Protein AF-L0B1Y6-F1 (afdb_monomer)

Structure (mmCIF, N/CA/C/O backbone):
data_AF-L0B1Y6-F1
#
_entry.id   AF-L0B1Y6-F1
#
loop_
_atom_site.group_PDB
_atom_site.id
_atom_site.type_symbol
_atom_site.label_atom_id
_atom_site.label_alt_id
_atom_site.label_comp_id
_atom_site.label_asym_id
_atom_site.label_entity_id
_atom_site.label_seq_id
_atom_site.pdbx_PDB_ins_code
_atom_site.Cartn_x
_atom_site.Cartn_y
_atom_site.Cartn_z
_atom_site.occupancy
_atom_site.B_iso_or_equiv
_atom_site.auth_seq_id
_atom_site.auth_comp_id
_atom_site.auth_asym_id
_atom_site.auth_atom_id
_atom_site.pdbx_PDB_model_num
ATOM 1 N N . MET A 1 1 ? -41.365 -5.066 21.487 1.00 31.47 1 MET A N 1
ATOM 2 C CA . MET A 1 1 ? -42.521 -5.510 20.678 1.00 31.47 1 MET A CA 1
ATOM 3 C C . MET A 1 1 ? -42.005 -5.877 19.297 1.00 31.47 1 MET A C 1
ATOM 5 O O . MET A 1 1 ? -41.816 -4.995 18.474 1.00 31.47 1 MET A O 1
ATOM 9 N N . CYS A 1 2 ? -41.686 -7.149 19.064 1.00 27.08 2 CYS A N 1
ATOM 10 C CA . CYS A 1 2 ? -41.308 -7.607 17.731 1.00 27.08 2 CYS A CA 1
ATOM 11 C C . CYS A 1 2 ? -42.592 -7.831 16.933 1.00 27.08 2 CYS A C 1
ATOM 13 O O . CYS A 1 2 ? -43.381 -8.717 17.262 1.00 27.08 2 CYS A O 1
ATOM 15 N N . ALA A 1 3 ? -42.815 -6.998 15.920 1.00 34.22 3 ALA A N 1
ATOM 16 C CA . ALA A 1 3 ? -43.820 -7.235 14.898 1.00 34.22 3 ALA A CA 1
ATOM 17 C C . ALA A 1 3 ? -43.393 -8.465 14.083 1.00 34.22 3 ALA A C 1
ATOM 19 O O . ALA A 1 3 ? -42.682 -8.355 13.089 1.00 34.22 3 ALA A O 1
ATOM 20 N N . GLY A 1 4 ? -43.773 -9.655 14.550 1.00 35.62 4 GLY A N 1
ATOM 21 C CA . GLY A 1 4 ? -43.754 -10.849 13.714 1.00 35.62 4 GLY A CA 1
ATOM 22 C C . GLY A 1 4 ? -44.748 -10.673 12.558 1.00 35.62 4 GLY A C 1
ATOM 23 O O . GLY A 1 4 ? -45.773 -10.008 12.747 1.00 35.62 4 GLY A O 1
ATOM 24 N N . PRO A 1 5 ? -44.469 -11.228 11.366 1.00 45.22 5 PRO A N 1
ATOM 25 C CA . PRO A 1 5 ? -45.374 -11.126 10.225 1.00 45.22 5 PRO A CA 1
ATOM 26 C C . PRO A 1 5 ? -46.751 -11.662 10.635 1.00 45.22 5 PRO A C 1
ATOM 28 O O . PRO A 1 5 ? -46.859 -12.769 11.165 1.00 45.22 5 PRO A O 1
ATOM 31 N N . SER A 1 6 ? -47.794 -10.840 10.476 1.00 48.28 6 SER A N 1
ATOM 32 C CA . SER A 1 6 ? -49.112 -11.151 11.028 1.00 48.28 6 SER A CA 1
ATOM 33 C C . SER A 1 6 ? -49.661 -12.435 10.403 1.00 48.28 6 SER A C 1
ATOM 35 O O . SER A 1 6 ? -49.586 -12.649 9.193 1.00 48.28 6 SER A O 1
ATOM 37 N N . ILE A 1 7 ? -50.236 -13.301 11.237 1.00 55.66 7 ILE A N 1
ATOM 38 C CA . ILE A 1 7 ? -50.928 -14.528 10.812 1.00 55.66 7 ILE A CA 1
ATOM 39 C C . ILE A 1 7 ? -51.995 -14.213 9.746 1.00 55.66 7 ILE A C 1
ATOM 41 O O . ILE A 1 7 ? -52.245 -15.030 8.865 1.00 55.66 7 ILE A O 1
ATOM 45 N N . ASP A 1 8 ? -52.553 -13.000 9.753 1.00 54.28 8 ASP A N 1
ATOM 46 C CA . ASP A 1 8 ? -53.500 -12.511 8.746 1.00 54.28 8 ASP A CA 1
ATOM 47 C C . ASP A 1 8 ? -52.868 -12.319 7.349 1.00 54.28 8 ASP A C 1
ATOM 49 O O . ASP A 1 8 ? -53.527 -12.534 6.327 1.00 54.28 8 ASP A O 1
ATOM 53 N N . ALA A 1 9 ? -51.573 -11.989 7.273 1.00 54.19 9 ALA A N 1
ATOM 54 C CA . ALA A 1 9 ? -50.828 -11.937 6.013 1.00 54.19 9 ALA A CA 1
ATOM 55 C C . ALA A 1 9 ? -50.580 -13.343 5.434 1.00 54.19 9 ALA A C 1
ATOM 57 O O . ALA A 1 9 ? -50.668 -13.539 4.224 1.00 54.19 9 ALA A O 1
ATOM 58 N N . LEU A 1 10 ? -50.335 -14.341 6.290 1.00 53.38 10 LEU A N 1
ATOM 59 C CA . LEU A 1 10 ? -50.268 -15.753 5.884 1.00 53.38 10 LEU A CA 1
ATOM 60 C C . LEU A 1 10 ? -51.647 -16.289 5.471 1.00 53.38 10 LEU A C 1
ATOM 62 O O . LEU A 1 10 ? -51.752 -17.016 4.487 1.00 53.38 10 LEU A O 1
ATOM 66 N N . ARG A 1 11 ? -52.712 -15.870 6.163 1.00 59.88 11 ARG A N 1
ATOM 67 C CA . ARG A 1 11 ? -54.107 -16.253 5.895 1.00 59.88 11 ARG A CA 1
ATOM 68 C C . ARG A 1 11 ? -54.608 -15.798 4.525 1.00 59.88 11 ARG A C 1
ATOM 70 O O . ARG A 1 11 ? -55.363 -16.519 3.882 1.00 59.88 11 ARG A O 1
ATOM 77 N N . SER A 1 12 ? -54.196 -14.609 4.088 1.00 59.44 12 SER A N 1
ATOM 78 C CA . SER A 1 12 ? -54.548 -14.074 2.766 1.00 59.44 12 SER A CA 1
ATOM 79 C C . SER A 1 12 ? -53.695 -14.674 1.647 1.00 59.44 12 SER A C 1
ATOM 81 O O . SER A 1 12 ? -54.226 -14.966 0.579 1.00 59.44 12 SER A O 1
ATOM 83 N N . LYS A 1 13 ? -52.401 -14.919 1.896 1.00 58.84 13 LYS A N 1
ATOM 84 C CA . LYS A 1 13 ? -51.463 -15.365 0.856 1.00 58.84 13 LYS A CA 1
ATOM 85 C C . LYS A 1 13 ? -51.368 -16.877 0.665 1.00 58.84 13 LYS A C 1
ATOM 87 O O . LYS A 1 13 ? -51.079 -17.302 -0.444 1.00 58.84 13 LYS A O 1
ATOM 92 N N . ALA A 1 14 ? -51.605 -17.708 1.681 1.00 59.00 14 ALA A N 1
ATOM 93 C CA . ALA A 1 14 ? -51.502 -19.168 1.547 1.00 59.00 14 ALA A CA 1
ATOM 94 C C . ALA A 1 14 ? -52.430 -19.773 0.465 1.00 59.00 14 ALA A C 1
ATOM 96 O O . ALA A 1 14 ? -51.919 -20.501 -0.388 1.00 59.00 14 ALA A O 1
ATOM 97 N N . PRO A 1 15 ? -53.737 -19.440 0.396 1.00 61.28 15 PRO A N 1
ATOM 98 C CA . PRO A 1 15 ? -54.598 -19.952 -0.671 1.00 61.28 15 PRO A CA 1
ATOM 99 C C . PRO A 1 15 ? -54.248 -19.360 -2.044 1.00 61.28 15 PRO A C 1
ATOM 101 O O . PRO A 1 15 ? -54.411 -20.029 -3.061 1.00 61.28 15 PRO A O 1
ATOM 104 N N . GLU A 1 16 ? -53.718 -18.135 -2.090 1.00 61.81 16 GLU A N 1
ATOM 105 C CA . GLU A 1 16 ? -53.218 -17.509 -3.319 1.00 61.81 16 GLU A CA 1
ATOM 106 C C . GLU A 1 16 ? -51.956 -18.222 -3.838 1.00 61.81 16 GLU A C 1
ATOM 108 O O . GLU A 1 16 ? -51.881 -18.558 -5.016 1.00 61.81 16 GLU A O 1
ATOM 113 N N . ILE A 1 17 ? -51.013 -18.559 -2.953 1.00 58.88 17 ILE A N 1
ATOM 114 C CA . ILE A 1 17 ? -49.809 -19.346 -3.258 1.00 58.88 17 ILE A CA 1
ATOM 115 C C . ILE A 1 17 ? -50.187 -20.767 -3.690 1.00 58.88 17 ILE A C 1
ATOM 117 O O . ILE A 1 17 ? -49.665 -21.256 -4.687 1.00 58.88 17 ILE A O 1
ATOM 121 N N . SER A 1 18 ? -51.125 -21.415 -2.995 1.00 63.25 18 SER A N 1
ATOM 122 C CA . SER A 1 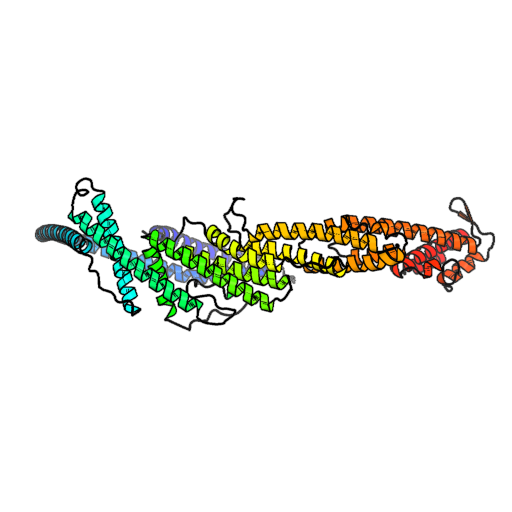18 ? -51.640 -22.744 -3.355 1.00 63.25 18 SER A CA 1
ATOM 123 C C . SER A 1 18 ? -52.289 -22.732 -4.748 1.00 63.25 18 SER A C 1
ATOM 125 O O . SER A 1 18 ? -52.004 -23.589 -5.586 1.00 63.25 18 SER A O 1
ATOM 127 N N . LYS A 1 19 ? -53.064 -21.684 -5.058 1.00 65.69 19 LYS A N 1
ATOM 128 C CA . LYS A 1 19 ? -53.668 -21.466 -6.378 1.00 65.69 19 LYS A CA 1
ATOM 129 C C . LYS A 1 19 ? -52.625 -21.184 -7.465 1.00 65.69 19 LYS A C 1
ATOM 131 O O . LYS A 1 19 ? -52.744 -21.742 -8.550 1.00 65.69 19 LYS A O 1
ATOM 136 N N . ILE A 1 20 ? -51.592 -20.384 -7.186 1.00 61.97 20 ILE A N 1
ATOM 137 C CA . ILE A 1 20 ? -50.475 -20.119 -8.114 1.00 61.97 20 ILE A CA 1
ATOM 138 C C . ILE A 1 20 ? -49.681 -21.403 -8.391 1.00 61.97 20 ILE A C 1
ATOM 140 O O . ILE A 1 20 ? -49.329 -21.666 -9.538 1.00 61.97 20 ILE A O 1
ATOM 144 N N . LEU A 1 21 ? -49.438 -22.232 -7.373 1.00 57.84 21 LEU A N 1
ATOM 145 C CA . LEU A 1 21 ? -48.753 -23.518 -7.530 1.00 57.84 21 LEU A CA 1
ATOM 146 C C . LEU A 1 21 ? -49.582 -24.506 -8.367 1.00 57.84 21 LEU A C 1
ATOM 148 O O . LEU A 1 21 ? -49.029 -25.160 -9.246 1.00 57.84 21 LEU A O 1
ATOM 152 N N . GLN A 1 22 ? -50.903 -24.567 -8.161 1.00 59.22 22 GLN A N 1
ATOM 153 C CA . GLN A 1 22 ? -51.810 -25.380 -8.985 1.00 59.22 22 GLN A CA 1
ATOM 154 C C . GLN A 1 22 ? -51.920 -24.863 -10.431 1.00 59.22 22 GLN A C 1
ATOM 156 O O . GLN A 1 22 ? -51.948 -25.652 -11.374 1.00 59.22 22 GLN A O 1
ATOM 161 N N . GLN A 1 23 ? -51.950 -23.541 -10.628 1.00 59.75 23 GLN A N 1
ATOM 162 C CA . GLN A 1 23 ? -51.982 -22.923 -11.959 1.00 59.75 23 GLN A CA 1
ATOM 163 C C . GLN A 1 23 ? -50.658 -23.106 -12.714 1.00 59.75 23 GLN A C 1
ATOM 165 O O . GLN A 1 23 ? -50.678 -23.366 -13.917 1.00 59.75 23 GLN A O 1
ATOM 170 N N . GLY A 1 24 ? -49.518 -23.037 -12.019 1.00 54.00 24 GLY A N 1
ATOM 171 C CA . GLY A 1 24 ? -48.198 -23.313 -12.587 1.00 54.00 24 GLY A CA 1
ATOM 172 C C . GLY A 1 24 ? -48.070 -24.743 -13.120 1.00 54.00 24 GLY A C 1
ATOM 173 O O . GLY A 1 24 ? -47.535 -24.934 -14.206 1.00 54.00 24 GLY A O 1
ATOM 174 N N . GLU A 1 25 ? -48.640 -25.728 -12.418 1.00 50.41 25 GLU A N 1
ATOM 175 C CA . GLU A 1 25 ? -48.695 -27.135 -12.855 1.00 50.41 25 GLU A CA 1
ATOM 176 C C . GLU A 1 25 ? -49.532 -27.276 -14.149 1.00 50.41 25 GLU A C 1
ATOM 178 O O . GLU A 1 25 ? -49.099 -27.909 -15.110 1.00 50.41 25 GLU A O 1
ATOM 183 N N . SER A 1 26 ? -50.671 -26.572 -14.250 1.00 53.56 26 SER A N 1
ATOM 184 C CA . SER A 1 26 ? -51.529 -26.591 -15.452 1.00 53.56 26 SER A CA 1
ATOM 185 C C . SER A 1 26 ? -50.937 -25.906 -16.695 1.00 53.56 26 SER A C 1
ATOM 187 O O . SER A 1 26 ? -51.357 -26.205 -17.809 1.00 53.56 26 SER A O 1
ATOM 189 N N . LEU A 1 27 ? -49.970 -24.998 -16.518 1.00 53.03 27 LEU A N 1
ATOM 190 C CA . LEU A 1 27 ? -49.267 -24.301 -17.606 1.00 53.03 27 LEU A CA 1
ATOM 191 C C . LEU A 1 27 ? -47.983 -25.022 -18.047 1.00 53.03 27 LEU A C 1
ATOM 193 O O . LEU A 1 27 ? -47.484 -24.768 -19.145 1.00 53.03 27 LEU A O 1
ATOM 197 N N . LEU A 1 28 ? -47.433 -25.896 -17.199 1.00 52.81 28 LEU A N 1
ATOM 198 C CA . LEU A 1 28 ? -46.176 -26.602 -17.455 1.00 52.81 28 LEU A CA 1
ATOM 199 C C . LEU A 1 28 ? -46.381 -28.017 -18.010 1.00 52.81 28 LEU A C 1
ATOM 201 O O . LEU A 1 28 ? -45.573 -28.429 -18.839 1.00 52.81 28 LEU A O 1
ATOM 205 N N . ASP A 1 29 ? -47.447 -28.729 -17.626 1.00 52.28 29 ASP A N 1
ATOM 206 C CA . ASP A 1 29 ? -47.631 -30.134 -18.031 1.00 52.28 29 ASP A CA 1
ATOM 207 C C . ASP A 1 29 ? -48.293 -30.371 -19.412 1.00 52.28 29 ASP A C 1
ATOM 209 O O . ASP A 1 29 ? -47.900 -31.339 -20.057 1.00 52.28 29 ASP A O 1
ATOM 213 N N . PRO A 1 30 ? -49.219 -29.545 -19.960 1.00 49.41 30 PRO A N 1
ATOM 214 C CA . PRO A 1 30 ? -49.827 -29.857 -21.263 1.00 49.41 30 PRO A CA 1
ATOM 215 C C . PRO A 1 30 ? -49.323 -29.019 -22.455 1.00 49.41 30 PRO A C 1
ATOM 217 O O . PRO A 1 30 ? -49.571 -29.385 -23.601 1.00 49.41 30 PRO A O 1
ATOM 220 N N . THR A 1 31 ? -48.622 -27.900 -22.246 1.00 48.66 31 THR A N 1
ATOM 221 C CA . THR A 1 31 ? -48.306 -26.945 -23.334 1.00 48.66 31 THR A CA 1
ATOM 222 C C . THR A 1 31 ? -46.975 -27.200 -24.049 1.00 48.66 31 THR A C 1
ATOM 224 O O . THR A 1 31 ? -46.790 -26.736 -25.174 1.00 48.66 31 THR A O 1
ATOM 227 N N . LEU A 1 32 ? -46.049 -27.952 -23.443 1.00 47.47 32 LEU A N 1
ATOM 228 C CA . LEU A 1 32 ? -44.732 -28.237 -24.033 1.00 47.47 32 LEU A CA 1
ATOM 229 C C . LEU A 1 32 ? -44.735 -29.455 -24.971 1.00 47.47 32 LEU A C 1
ATOM 231 O O . LEU A 1 32 ? -44.031 -29.426 -25.978 1.00 47.47 32 LEU A O 1
ATOM 235 N N . GLU A 1 33 ? -45.554 -30.478 -24.708 1.00 47.41 33 GLU A N 1
ATOM 236 C CA . GLU A 1 33 ? -45.688 -31.637 -25.611 1.00 47.41 33 GLU A CA 1
ATOM 237 C C . GLU A 1 33 ? -46.493 -31.315 -26.880 1.00 47.41 33 GLU A C 1
ATOM 239 O O . GLU A 1 33 ? -46.247 -31.899 -27.932 1.00 47.41 33 GLU A O 1
ATOM 244 N N . VAL A 1 34 ? -47.422 -30.354 -26.816 1.00 50.00 34 VAL A N 1
ATOM 245 C CA . VAL A 1 34 ? -48.342 -30.051 -27.928 1.00 50.00 34 VAL A CA 1
ATOM 246 C C . VAL A 1 34 ? -47.779 -29.011 -28.908 1.00 50.00 34 VAL A C 1
ATOM 248 O O . VAL A 1 34 ? -48.140 -29.026 -30.084 1.00 50.00 34 VAL A O 1
ATOM 251 N N . HIS A 1 35 ? -46.889 -28.112 -28.471 1.00 45.69 35 HIS A N 1
ATOM 252 C CA . HIS A 1 35 ? -46.371 -27.030 -29.326 1.00 45.69 35 HIS A CA 1
ATOM 253 C C . HIS A 1 35 ? -44.958 -27.241 -29.873 1.00 45.69 35 HIS A C 1
ATOM 255 O O . HIS A 1 35 ? -44.572 -26.518 -30.789 1.00 45.69 35 HIS A O 1
ATOM 261 N N . PHE A 1 36 ? -44.209 -28.243 -29.398 1.00 48.41 36 PHE A N 1
ATOM 262 C CA . PHE A 1 36 ? -42.874 -28.543 -29.928 1.00 48.41 36 PHE A CA 1
ATOM 263 C C . PHE A 1 36 ? -42.616 -30.051 -30.108 1.00 48.41 36 PHE A C 1
ATOM 265 O O . PHE A 1 36 ? -41.757 -30.612 -29.423 1.00 48.41 36 PHE A O 1
ATOM 272 N N . PRO A 1 37 ? -43.284 -30.722 -31.068 1.00 46.78 37 PRO A N 1
ATOM 273 C CA . PRO A 1 37 ? -42.974 -32.118 -31.395 1.00 46.78 37 PRO A CA 1
ATOM 274 C C . PRO A 1 37 ? -41.546 -32.271 -31.952 1.00 46.78 37 PRO A C 1
ATOM 276 O O . PRO A 1 37 ? -40.905 -33.305 -31.782 1.00 46.78 37 PRO A O 1
ATOM 279 N N . GLU A 1 38 ? -41.022 -31.214 -32.581 1.00 46.22 38 GLU A N 1
ATOM 280 C CA . GLU A 1 38 ? -39.738 -31.209 -33.294 1.00 46.22 38 GLU A CA 1
ATOM 281 C C . GLU A 1 38 ? -38.508 -31.161 -32.370 1.00 46.22 38 GLU A C 1
ATOM 283 O O . GLU A 1 38 ? -37.408 -31.492 -32.803 1.00 46.22 38 GLU A O 1
ATOM 288 N N . LEU A 1 39 ? -38.667 -30.835 -31.079 1.00 45.69 39 LEU A N 1
ATOM 289 C CA . LEU A 1 39 ? -37.561 -30.895 -30.109 1.00 45.69 39 LEU A CA 1
ATOM 290 C C . LEU A 1 39 ? -37.209 -32.330 -29.678 1.00 45.69 39 LEU A C 1
ATOM 292 O O . LEU A 1 39 ? -36.162 -32.541 -29.064 1.00 45.69 39 LEU A O 1
ATOM 296 N N . TYR A 1 40 ? -38.054 -33.315 -30.001 1.00 45.47 40 TYR A N 1
ATOM 297 C CA . TYR A 1 40 ? -37.859 -34.716 -29.618 1.00 45.47 40 TYR A CA 1
ATOM 298 C C . TYR A 1 40 ? -37.438 -35.632 -30.773 1.00 45.47 40 TYR A C 1
ATOM 300 O O . TYR A 1 40 ? -37.127 -36.800 -30.536 1.00 45.47 40 TYR A O 1
ATOM 308 N N . SER A 1 41 ? -37.346 -35.122 -32.004 1.00 42.47 41 SER A N 1
ATOM 309 C CA . SER A 1 41 ? -36.908 -35.905 -33.161 1.00 42.47 41 SER A CA 1
ATOM 310 C C . SER A 1 41 ? -35.684 -35.286 -33.839 1.00 42.47 41 SER A C 1
ATOM 312 O O . SER A 1 41 ? -35.802 -34.378 -34.652 1.00 42.47 41 SER A O 1
ATOM 314 N N . ASN A 1 42 ? -34.512 -35.840 -33.518 1.00 47.97 42 ASN A N 1
ATOM 315 C CA . ASN A 1 42 ? -33.295 -35.861 -34.338 1.00 47.97 42 ASN A CA 1
ATOM 316 C C . ASN A 1 42 ? -32.907 -34.569 -35.086 1.00 47.97 42 ASN A C 1
ATOM 318 O O . ASN A 1 42 ? -33.035 -34.530 -36.305 1.00 47.97 42 ASN A O 1
ATOM 322 N N . VAL A 1 43 ? -32.267 -33.601 -34.416 1.00 37.09 43 VAL A N 1
ATOM 323 C CA . VAL A 1 43 ? -31.272 -32.730 -35.075 1.00 37.09 43 VAL A CA 1
ATOM 324 C C . VAL A 1 43 ? -30.112 -32.423 -34.123 1.00 37.09 43 VAL A C 1
ATOM 326 O O . VAL A 1 43 ? -30.277 -32.006 -32.981 1.00 37.09 43 VAL A O 1
ATOM 329 N N . ILE A 1 44 ? -28.916 -32.674 -34.639 1.00 47.84 44 ILE A N 1
ATOM 330 C CA . ILE A 1 44 ? -27.599 -32.436 -34.059 1.00 47.84 44 ILE A CA 1
ATOM 331 C C . ILE A 1 44 ? -27.344 -30.923 -34.014 1.00 47.84 44 ILE A C 1
ATOM 333 O O . ILE A 1 44 ? -27.112 -30.339 -35.064 1.00 47.84 44 ILE A O 1
ATOM 337 N N . LEU A 1 45 ? -27.383 -30.302 -32.827 1.00 38.31 45 LEU A N 1
ATOM 338 C CA . LEU A 1 45 ? -26.602 -29.110 -32.431 1.00 38.31 45 LEU A CA 1
ATOM 339 C C . LEU A 1 45 ? -26.905 -28.748 -30.956 1.00 38.31 45 LEU A C 1
ATOM 341 O O . LEU A 1 45 ? -28.068 -28.542 -30.610 1.00 38.31 45 LEU A O 1
ATOM 345 N N . PRO A 1 46 ? -25.904 -28.670 -30.055 1.00 46.28 46 PRO A N 1
ATOM 346 C CA . PRO A 1 46 ? -26.138 -28.386 -28.645 1.00 46.28 46 PRO A CA 1
ATOM 347 C C . PRO A 1 46 ? -26.184 -26.875 -28.425 1.00 46.28 46 PRO A C 1
ATOM 349 O O . PRO A 1 46 ? -25.171 -26.240 -28.132 1.00 46.28 46 PRO A O 1
ATOM 352 N N . ASP A 1 47 ? -27.368 -26.285 -28.532 1.00 48.97 47 ASP A N 1
ATOM 353 C CA . ASP A 1 47 ? -27.549 -24.909 -28.090 1.00 48.97 47 ASP A CA 1
ATOM 354 C C . ASP A 1 47 ? -27.570 -24.903 -26.549 1.00 48.97 47 ASP A C 1
ATOM 356 O O . ASP A 1 47 ? -28.554 -25.280 -25.905 1.00 48.97 47 ASP A O 1
ATOM 360 N N . VAL A 1 48 ? -26.443 -24.529 -25.929 1.00 49.72 48 VAL A N 1
ATOM 361 C CA . VAL A 1 48 ? -26.208 -24.502 -24.463 1.00 49.72 48 VAL A CA 1
ATOM 362 C C . VAL A 1 48 ? -27.340 -23.789 -23.707 1.00 49.72 48 VAL A C 1
ATOM 364 O O . VAL A 1 48 ? -27.602 -24.067 -22.534 1.00 49.72 48 VAL A O 1
ATOM 367 N N . ARG A 1 49 ? -28.050 -22.887 -24.390 1.00 49.03 49 ARG A N 1
ATOM 368 C CA . ARG A 1 49 ? -29.216 -22.157 -23.888 1.00 49.03 49 ARG A CA 1
ATOM 369 C C . ARG A 1 49 ? -30.436 -23.054 -23.667 1.00 49.03 49 ARG A C 1
ATOM 371 O O . ARG A 1 49 ? -31.070 -22.920 -22.626 1.00 49.03 49 ARG A O 1
ATOM 378 N N . VAL A 1 50 ? -30.724 -23.992 -24.573 1.00 55.22 50 VAL A N 1
ATOM 379 C CA . VAL A 1 50 ? -31.861 -24.928 -24.467 1.00 55.22 50 VAL A CA 1
ATOM 380 C C . VAL A 1 50 ? -31.612 -25.950 -23.364 1.00 55.22 50 VAL A C 1
ATOM 382 O O . VAL A 1 50 ? -32.497 -26.213 -22.550 1.00 55.22 50 VAL A O 1
ATOM 385 N N . LEU A 1 51 ? -30.376 -26.454 -23.264 1.00 52.31 51 LEU A N 1
ATOM 386 C CA . LEU A 1 51 ? -29.995 -27.363 -22.186 1.00 52.31 51 LEU A CA 1
ATOM 387 C C . LEU A 1 51 ? -30.122 -26.672 -20.821 1.00 52.31 51 LEU A C 1
ATOM 389 O O . LEU A 1 51 ? -30.749 -27.220 -19.924 1.00 52.31 51 LEU A O 1
ATOM 393 N N . ARG A 1 52 ? -29.619 -25.433 -20.682 1.00 52.22 52 ARG A N 1
ATOM 394 C CA . ARG A 1 52 ? -29.774 -24.630 -19.453 1.00 52.22 52 ARG A CA 1
ATOM 395 C C . ARG A 1 52 ? -31.235 -24.344 -19.115 1.00 52.22 52 ARG A C 1
ATOM 397 O O . ARG A 1 52 ? -31.579 -24.346 -17.936 1.00 52.22 52 ARG A O 1
ATOM 404 N N . LEU A 1 53 ? -32.086 -24.113 -20.116 1.00 56.31 53 LEU A N 1
ATOM 405 C CA . LEU A 1 53 ? -33.518 -23.906 -19.902 1.00 56.31 53 LEU A CA 1
ATOM 406 C C . LEU A 1 53 ? -34.173 -25.171 -19.345 1.00 56.31 53 LEU A C 1
ATOM 408 O O . LEU A 1 53 ? -34.875 -25.083 -18.343 1.00 56.31 53 LEU A O 1
ATOM 412 N N . LYS A 1 54 ? -33.860 -26.342 -19.913 1.00 60.25 54 LYS A N 1
ATOM 413 C CA . LYS A 1 54 ? -34.322 -27.643 -19.409 1.00 60.25 54 LYS A CA 1
ATOM 414 C C . LYS A 1 54 ? -33.851 -27.893 -17.975 1.00 60.25 54 LYS A C 1
ATOM 416 O O . LYS A 1 54 ? -34.670 -28.183 -17.111 1.00 60.25 54 LYS A O 1
ATOM 421 N N . THR A 1 55 ? -32.568 -27.670 -17.681 1.00 60.84 55 THR A N 1
ATOM 422 C CA . THR A 1 55 ? -32.025 -27.850 -16.325 1.00 60.84 55 THR A CA 1
ATOM 423 C C . THR A 1 55 ? -32.656 -26.892 -15.310 1.00 60.84 55 THR A C 1
ATOM 425 O O . THR A 1 55 ? -32.879 -27.264 -14.157 1.00 60.84 55 THR A O 1
ATOM 428 N N . ASN A 1 56 ? -32.951 -25.654 -15.714 1.00 60.38 56 ASN A N 1
ATOM 429 C CA . ASN A 1 56 ? -33.633 -24.683 -14.860 1.00 60.38 56 ASN A CA 1
ATOM 430 C C . ASN A 1 56 ? -35.104 -25.055 -14.640 1.00 60.38 56 ASN A C 1
ATOM 432 O O . ASN A 1 56 ? -35.593 -24.923 -13.521 1.00 60.38 56 ASN A O 1
ATOM 436 N N . LEU A 1 57 ? -35.786 -25.574 -15.661 1.00 66.94 57 LEU A N 1
ATOM 437 C CA . LEU A 1 57 ? -37.175 -26.026 -15.576 1.00 66.94 57 LEU A CA 1
ATOM 438 C C . LEU A 1 57 ? -37.301 -27.270 -14.680 1.00 66.94 57 LEU A C 1
ATOM 440 O O . LEU A 1 57 ? -38.161 -27.313 -13.803 1.00 66.94 57 LEU A O 1
ATOM 444 N N . ASP A 1 58 ? -36.359 -28.210 -14.782 1.00 65.06 58 ASP A N 1
ATOM 445 C CA . ASP A 1 58 ? -36.256 -29.367 -13.885 1.00 65.06 58 ASP A CA 1
ATOM 446 C C . ASP A 1 58 ? -35.981 -28.946 -12.433 1.00 65.06 58 ASP A C 1
ATOM 448 O O . ASP A 1 58 ? -36.563 -29.494 -11.493 1.00 65.06 58 ASP A O 1
ATOM 452 N N . ARG A 1 59 ? -35.123 -27.936 -12.225 1.00 64.44 59 ARG A N 1
ATOM 453 C CA . ARG A 1 59 ? -34.871 -27.351 -10.898 1.00 64.44 59 ARG A CA 1
ATOM 454 C C . ARG A 1 59 ? -36.121 -26.695 -10.320 1.00 64.44 59 ARG A C 1
ATOM 456 O O . ARG A 1 59 ? -36.417 -26.926 -9.150 1.00 64.44 59 ARG A O 1
ATOM 463 N N . ILE A 1 60 ? -36.863 -25.934 -11.122 1.00 64.38 60 ILE A N 1
ATOM 464 C CA . ILE A 1 60 ? -38.120 -25.299 -10.706 1.00 64.38 60 ILE A CA 1
ATOM 465 C C . ILE A 1 60 ? -39.161 -26.366 -10.352 1.00 64.38 60 ILE A C 1
ATOM 467 O O . ILE A 1 60 ? -39.734 -26.302 -9.268 1.00 64.38 60 ILE A O 1
ATOM 471 N N . ASN A 1 61 ? -39.329 -27.402 -11.177 1.00 65.56 61 ASN A N 1
ATOM 472 C CA . ASN A 1 61 ? -40.233 -28.520 -10.890 1.00 65.56 61 ASN A CA 1
ATOM 473 C C . ASN A 1 61 ? -39.848 -29.272 -9.611 1.00 65.56 61 ASN A C 1
ATOM 475 O O . ASN A 1 61 ? -40.712 -29.685 -8.835 1.00 65.56 61 ASN A O 1
ATOM 479 N N . ARG A 1 62 ? -38.548 -29.424 -9.342 1.00 68.38 62 ARG A N 1
ATOM 480 C CA . ARG A 1 62 ? -38.065 -30.041 -8.103 1.00 68.38 62 ARG A CA 1
ATOM 481 C C . ARG A 1 62 ? -38.379 -29.181 -6.881 1.00 68.38 62 ARG A C 1
ATOM 483 O O . ARG A 1 62 ? -38.841 -29.717 -5.878 1.00 68.38 62 ARG A O 1
ATOM 490 N N . VAL A 1 63 ? -38.178 -27.867 -6.971 1.00 64.56 63 VAL A N 1
ATOM 491 C CA . VAL A 1 63 ? -38.537 -26.913 -5.908 1.00 64.56 63 VAL A CA 1
ATOM 492 C C . VAL A 1 63 ? -40.052 -26.897 -5.678 1.00 64.56 63 VAL A C 1
ATOM 494 O O . VAL A 1 63 ? -40.483 -26.914 -4.529 1.00 64.56 63 VAL A O 1
ATOM 497 N N . LEU A 1 64 ? -40.857 -26.963 -6.743 1.00 66.31 64 LEU A N 1
ATOM 498 C CA . LEU A 1 64 ? -42.321 -27.025 -6.680 1.00 66.31 64 LEU A CA 1
ATOM 499 C C . LEU A 1 64 ? -42.816 -28.305 -5.981 1.00 66.31 64 LEU A C 1
ATOM 501 O O . LEU A 1 64 ? -43.690 -28.261 -5.117 1.00 66.31 64 LEU A O 1
ATOM 505 N N . ARG A 1 65 ? -42.215 -29.460 -6.301 1.00 66.69 65 ARG A N 1
ATOM 506 C CA . ARG A 1 65 ? -42.526 -30.738 -5.638 1.00 66.69 65 ARG A CA 1
ATOM 507 C C . ARG A 1 65 ? -42.128 -30.748 -4.163 1.00 66.69 65 ARG A C 1
ATOM 509 O O . ARG A 1 65 ? -42.819 -31.368 -3.362 1.00 66.69 65 ARG A O 1
ATOM 516 N N . LEU A 1 66 ? -41.036 -30.073 -3.805 1.00 66.88 66 LEU A N 1
ATOM 517 C CA . LEU A 1 66 ? -40.560 -29.985 -2.421 1.00 66.88 66 LEU A CA 1
ATOM 518 C C . LEU A 1 66 ? -41.354 -28.978 -1.575 1.00 66.88 66 LEU A C 1
ATOM 520 O O . LEU A 1 66 ? -41.444 -29.153 -0.363 1.00 66.88 66 LEU A O 1
ATOM 524 N N . SER A 1 67 ? -41.949 -27.945 -2.178 1.00 61.88 67 SER A N 1
ATOM 525 C CA . SER A 1 67 ? -42.721 -26.928 -1.451 1.00 61.88 67 SER A CA 1
ATOM 526 C C . SER A 1 67 ? -44.175 -27.339 -1.171 1.00 61.88 67 SER A C 1
ATOM 528 O O . SER A 1 67 ? -44.739 -26.920 -0.161 1.00 61.88 67 SER A O 1
ATOM 530 N N . LYS A 1 68 ? -44.772 -28.208 -1.999 1.00 65.62 68 LYS A N 1
ATOM 531 C CA . LYS A 1 68 ? -46.173 -28.671 -1.886 1.00 65.62 68 LYS A CA 1
ATOM 532 C C . LYS A 1 68 ? -46.519 -29.338 -0.535 1.00 65.62 68 LYS A C 1
ATOM 534 O O . LYS A 1 68 ? -47.520 -28.943 0.065 1.00 65.62 68 LYS A O 1
ATOM 539 N N . PRO A 1 69 ? -45.713 -30.276 0.012 1.00 69.56 69 PRO A N 1
ATOM 540 C CA . PRO A 1 69 ? -45.989 -30.883 1.318 1.00 69.56 69 PRO A CA 1
ATOM 541 C C . PRO A 1 69 ? -45.909 -29.863 2.460 1.00 69.56 69 PRO A C 1
ATOM 543 O O . PRO A 1 69 ? -46.688 -29.928 3.407 1.00 69.56 69 PRO A O 1
ATOM 546 N N . SER A 1 70 ? -44.996 -28.894 2.349 1.00 65.44 70 SER A N 1
ATOM 547 C CA . SER A 1 70 ? -44.797 -27.839 3.347 1.00 65.44 70 SER A CA 1
ATOM 548 C C . SER A 1 70 ? -45.965 -26.850 3.388 1.00 65.44 70 SER A C 1
ATOM 550 O O . SER A 1 70 ? -46.364 -26.423 4.469 1.00 65.44 70 SER A O 1
ATOM 552 N N . VAL A 1 71 ? -46.559 -26.520 2.233 1.00 67.44 71 VAL A N 1
ATOM 553 C CA . VAL A 1 71 ? -47.769 -25.679 2.159 1.00 67.44 71 VAL A CA 1
ATOM 554 C C . VAL A 1 71 ? -48.994 -26.426 2.700 1.00 67.44 71 VAL A C 1
ATOM 556 O O . VAL A 1 71 ? -49.737 -25.862 3.497 1.00 67.44 71 VAL A O 1
ATOM 559 N N . ALA A 1 72 ? -49.160 -27.712 2.372 1.00 67.38 72 ALA A N 1
ATOM 560 C CA . ALA A 1 72 ? -50.239 -28.534 2.931 1.00 67.38 72 ALA A CA 1
ATOM 561 C C . ALA A 1 72 ? -50.128 -28.684 4.463 1.00 67.38 72 ALA A C 1
ATOM 563 O O . ALA A 1 72 ? -51.127 -28.617 5.178 1.00 67.38 72 ALA A O 1
ATOM 564 N N . ALA A 1 73 ? -48.905 -28.822 4.989 1.00 68.12 73 ALA A N 1
ATOM 565 C CA . ALA A 1 73 ? -48.660 -28.827 6.429 1.00 68.12 73 ALA A CA 1
ATOM 566 C C . ALA A 1 73 ? -48.996 -27.473 7.084 1.00 68.12 73 ALA A C 1
ATOM 568 O O . ALA A 1 73 ? -49.536 -27.451 8.190 1.00 68.12 73 ALA A O 1
ATOM 569 N N . MET A 1 74 ? -48.731 -26.343 6.412 1.00 67.44 74 MET A N 1
ATOM 570 C CA . MET A 1 74 ? -49.159 -25.022 6.895 1.00 67.44 74 MET A CA 1
ATOM 571 C C . MET A 1 74 ? -50.685 -24.881 6.938 1.00 67.44 74 MET A C 1
ATOM 573 O O . MET A 1 74 ? -51.206 -24.336 7.909 1.00 67.44 74 MET A O 1
ATOM 577 N N . GLU A 1 75 ? -51.408 -25.379 5.932 1.00 68.00 75 GLU A N 1
ATOM 578 C CA . GLU A 1 75 ? -52.879 -25.355 5.914 1.00 68.00 75 GLU A CA 1
ATOM 579 C C . GLU A 1 75 ? -53.485 -26.199 7.052 1.00 68.00 75 GLU A C 1
ATOM 581 O O . GLU A 1 75 ? -54.416 -25.746 7.722 1.00 68.00 75 GLU A O 1
ATOM 586 N N . ASP A 1 76 ? -52.918 -27.373 7.353 1.00 72.81 76 ASP A N 1
ATOM 587 C CA . ASP A 1 76 ? -53.339 -28.207 8.492 1.00 72.81 76 ASP A CA 1
ATOM 588 C C . ASP A 1 76 ? -53.073 -27.519 9.847 1.00 72.81 76 ASP A C 1
ATOM 590 O O . ASP A 1 76 ? -53.921 -27.520 10.746 1.00 72.81 76 ASP A O 1
ATOM 594 N N . VAL A 1 77 ? -51.921 -26.854 9.992 1.00 70.62 77 VAL A N 1
ATOM 595 C CA . VAL A 1 77 ? -51.597 -26.060 11.190 1.00 70.62 77 VAL A CA 1
ATOM 596 C C . VAL A 1 77 ? -52.557 -24.879 11.352 1.00 70.62 77 VAL A C 1
ATOM 598 O O . VAL A 1 77 ? -53.008 -24.618 12.470 1.00 70.62 77 VAL A O 1
ATOM 601 N N . LEU A 1 78 ? -52.922 -24.196 10.263 1.00 70.62 78 LEU A N 1
ATOM 602 C CA . LEU A 1 78 ? -53.912 -23.115 10.288 1.00 70.62 78 LEU A CA 1
ATOM 603 C C . LEU A 1 78 ? -55.300 -23.628 10.699 1.00 70.62 78 LEU A C 1
ATOM 605 O O . LEU A 1 78 ? -55.928 -23.021 11.568 1.00 70.62 78 LEU A O 1
ATOM 609 N N . CYS A 1 79 ? -55.743 -24.777 10.181 1.00 73.25 79 CYS A N 1
ATOM 610 C CA . CYS A 1 79 ? -57.011 -25.399 10.583 1.00 73.25 79 CYS A CA 1
ATOM 611 C C . CYS A 1 79 ? -57.028 -25.759 12.079 1.00 73.25 79 CYS A C 1
ATOM 613 O O . CYS A 1 79 ? -58.006 -25.494 12.786 1.00 73.25 79 CYS A O 1
ATOM 615 N N . LYS A 1 80 ? -55.924 -26.310 12.603 1.00 73.62 80 LYS A N 1
ATOM 616 C CA . LYS A 1 80 ? -55.771 -26.603 14.039 1.00 73.62 80 LYS A CA 1
ATOM 617 C C . LYS A 1 80 ? -55.790 -25.333 14.889 1.00 73.62 80 LYS A C 1
ATOM 619 O O . LYS A 1 80 ? -56.399 -25.333 15.958 1.00 73.62 80 LYS A O 1
ATOM 624 N N . LEU A 1 81 ? -55.177 -24.248 14.415 1.00 70.88 81 LEU A N 1
ATOM 625 C CA . LEU A 1 81 ? -55.211 -22.933 15.063 1.00 70.88 81 LEU A CA 1
ATOM 626 C C . LEU A 1 81 ? -56.624 -22.343 15.104 1.00 70.88 81 LEU A C 1
ATOM 628 O O . LEU A 1 81 ? -57.016 -21.781 16.127 1.00 70.88 81 LEU A O 1
ATOM 632 N N . GLU A 1 82 ? -57.414 -22.500 14.041 1.00 73.56 82 GLU A N 1
ATOM 633 C CA . GLU A 1 82 ? -58.810 -22.052 14.012 1.00 73.56 82 GLU A CA 1
ATOM 634 C C . GLU A 1 82 ? -59.693 -22.860 14.971 1.00 73.56 82 GLU A C 1
ATOM 636 O O . GLU A 1 82 ? -60.455 -22.273 15.745 1.00 73.56 82 GLU A O 1
ATOM 641 N N . ALA A 1 83 ? -59.526 -24.184 15.016 1.00 74.69 83 ALA A N 1
ATOM 642 C CA . ALA A 1 83 ? -60.206 -25.033 15.992 1.00 74.69 83 ALA A CA 1
ATOM 643 C C . ALA A 1 83 ? -59.817 -24.671 17.438 1.00 74.69 83 ALA A C 1
ATOM 645 O O . ALA A 1 83 ? -60.666 -24.635 18.334 1.00 74.69 83 ALA A O 1
ATOM 646 N N . LEU A 1 84 ? -58.542 -24.346 17.679 1.00 73.81 84 LEU A N 1
ATOM 647 C CA . LEU A 1 84 ? -58.064 -23.901 18.986 1.00 73.81 84 LEU A CA 1
ATOM 648 C C . LEU A 1 84 ? -58.647 -22.532 19.358 1.00 73.81 84 LEU A C 1
ATOM 650 O O . LEU A 1 84 ? -59.095 -22.344 20.486 1.00 73.81 84 LEU A O 1
ATOM 654 N N . LYS A 1 85 ? -58.711 -21.596 18.404 1.00 73.50 85 LYS A N 1
ATOM 655 C CA . LYS A 1 85 ? -59.331 -20.278 18.585 1.00 73.50 85 LYS A CA 1
ATOM 656 C C . LYS A 1 85 ? -60.814 -20.409 18.931 1.00 73.50 85 LYS A C 1
ATOM 658 O O . LYS A 1 85 ? -61.257 -19.740 19.860 1.00 73.50 85 LYS A O 1
ATOM 663 N N . ALA A 1 86 ? -61.541 -21.304 18.259 1.00 74.69 86 ALA A N 1
ATOM 664 C CA . ALA A 1 86 ? -62.942 -21.599 18.555 1.00 74.69 86 ALA A CA 1
ATOM 665 C C . ALA A 1 86 ? -63.127 -22.158 19.980 1.00 74.69 86 ALA A C 1
ATOM 667 O O . ALA A 1 86 ? -63.978 -21.674 20.732 1.00 74.69 86 ALA A O 1
ATOM 668 N N . ARG A 1 87 ? -62.272 -23.103 20.404 1.00 75.44 87 ARG A N 1
ATOM 669 C CA . ARG A 1 87 ? -62.277 -23.635 21.783 1.00 75.44 87 ARG A CA 1
ATOM 670 C C . ARG A 1 87 ? -61.899 -22.578 22.820 1.00 75.44 87 ARG A C 1
ATOM 672 O O . ARG A 1 87 ? -62.479 -22.560 23.902 1.00 75.44 87 ARG A O 1
ATOM 679 N N . ILE A 1 88 ? -60.968 -21.677 22.500 1.00 74.88 88 ILE A N 1
ATOM 68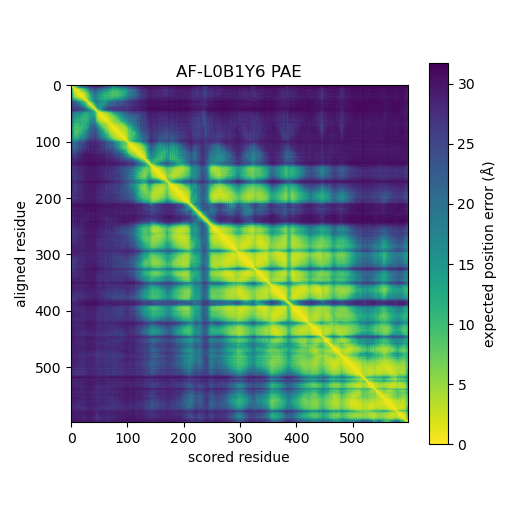0 C CA . ILE A 1 88 ? -60.606 -20.544 23.363 1.00 74.88 88 ILE A CA 1
ATOM 681 C C . ILE A 1 88 ? -61.782 -19.576 23.491 1.00 74.88 88 ILE A C 1
ATOM 683 O O . ILE A 1 88 ? -62.070 -19.144 24.602 1.00 74.88 88 ILE A O 1
ATOM 687 N N . SER A 1 89 ? -62.493 -19.251 22.407 1.00 72.19 89 SER A N 1
ATOM 688 C CA . SER A 1 89 ? -63.690 -18.405 22.489 1.00 72.19 89 SER A CA 1
ATOM 689 C C . SER A 1 89 ? -64.808 -19.063 23.293 1.00 72.19 89 SER A C 1
ATOM 691 O O . SER A 1 89 ? -65.394 -18.402 24.143 1.00 72.19 89 SER A O 1
ATOM 693 N N . GLU A 1 90 ? -65.045 -20.366 23.117 1.00 77.06 90 GLU A N 1
ATOM 694 C CA . GLU A 1 90 ? -66.037 -21.113 23.898 1.00 77.06 90 GLU A CA 1
ATOM 695 C C . GLU A 1 90 ? -65.656 -21.166 25.389 1.00 77.06 90 GLU A C 1
ATOM 697 O O . GLU A 1 90 ? -66.486 -20.943 26.270 1.00 77.06 90 GLU A O 1
ATOM 702 N N . SER A 1 91 ? -64.376 -21.405 25.692 1.00 70.56 91 SER A N 1
ATOM 703 C CA . SER A 1 91 ? -63.843 -21.366 27.057 1.00 70.56 91 SER A CA 1
ATOM 704 C C . SER A 1 91 ? -63.947 -19.966 27.665 1.00 70.56 91 SER A C 1
ATOM 706 O O . SER A 1 91 ? -64.343 -19.832 28.820 1.00 70.56 91 SER A O 1
ATOM 708 N N . ARG A 1 92 ? -63.676 -18.914 26.884 1.00 70.88 92 ARG A N 1
ATOM 709 C CA . ARG A 1 92 ? -63.785 -17.513 27.307 1.00 70.88 92 ARG A CA 1
ATOM 710 C C . ARG A 1 92 ? -65.229 -17.115 27.592 1.00 70.88 92 ARG A C 1
ATOM 712 O O . ARG A 1 92 ? -65.472 -16.408 28.563 1.00 70.88 92 ARG A O 1
ATOM 719 N N . GLU A 1 93 ? -66.179 -17.603 26.804 1.00 70.38 93 GLU A N 1
ATOM 720 C CA . GLU A 1 93 ? -67.608 -17.364 27.003 1.00 70.38 93 GLU A CA 1
ATOM 721 C C . GLU A 1 93 ? -68.148 -18.137 28.223 1.00 70.38 93 GLU A C 1
ATOM 723 O O . GLU A 1 93 ? -68.939 -17.606 29.007 1.00 70.38 93 GLU A O 1
ATOM 728 N N . LYS A 1 94 ? -67.657 -19.364 28.461 1.00 71.12 94 LYS A N 1
ATOM 729 C CA . LYS A 1 94 ? -67.905 -20.115 29.708 1.00 71.12 94 LYS A CA 1
ATOM 730 C C . LYS A 1 94 ? -67.292 -19.405 30.924 1.00 71.12 94 LYS A C 1
ATOM 732 O O . LYS A 1 94 ? -67.962 -19.266 31.943 1.00 71.12 94 LYS A O 1
ATOM 737 N N . LEU A 1 95 ? -66.070 -18.881 30.807 1.00 61.94 95 LEU A N 1
ATOM 738 C CA . LEU A 1 95 ? -65.395 -18.081 31.839 1.00 61.94 95 LEU A CA 1
ATOM 739 C C . LEU A 1 95 ? -66.091 -16.740 32.098 1.00 61.94 95 LEU A C 1
ATOM 741 O O . LEU A 1 95 ? -66.144 -16.304 33.244 1.00 61.94 95 LEU A O 1
ATOM 745 N N . GLN A 1 96 ? -66.657 -16.092 31.077 1.00 63.72 96 GLN A N 1
ATOM 746 C CA . GLN A 1 96 ? -67.473 -14.886 31.240 1.00 63.72 96 GLN A CA 1
ATOM 747 C C . GLN A 1 96 ? -68.782 -15.186 31.970 1.00 63.72 96 GLN A C 1
ATOM 749 O O . GLN A 1 96 ? -69.143 -14.443 32.876 1.00 63.72 96 GLN A O 1
ATOM 754 N N . ARG A 1 97 ? -69.455 -16.300 31.653 1.00 65.06 97 ARG A N 1
ATOM 755 C CA . ARG A 1 97 ? -70.649 -16.745 32.392 1.00 65.06 97 ARG A CA 1
ATOM 756 C C . ARG A 1 97 ? -70.345 -17.051 33.861 1.00 65.06 97 ARG A C 1
ATOM 758 O O . ARG A 1 97 ? -71.129 -16.694 34.732 1.00 65.06 97 ARG A O 1
ATOM 765 N N . VAL A 1 98 ? -69.181 -17.635 34.140 1.00 60.38 98 VAL A N 1
ATOM 766 C CA . VAL A 1 98 ? -68.679 -17.869 35.503 1.00 60.38 98 VAL A CA 1
ATOM 767 C C . VAL A 1 98 ? -68.324 -16.543 36.200 1.00 60.38 98 VAL A C 1
ATOM 769 O O . VAL A 1 98 ? -68.689 -16.340 37.354 1.00 60.38 98 VAL A O 1
ATOM 772 N N . ALA A 1 99 ? -67.724 -15.586 35.487 1.00 53.88 99 ALA A N 1
ATOM 773 C CA . ALA A 1 99 ? -67.369 -14.261 36.003 1.00 53.88 99 ALA A CA 1
ATOM 774 C C . ALA A 1 99 ? -68.559 -13.340 36.334 1.00 53.88 99 ALA A C 1
ATOM 776 O O . ALA A 1 99 ? -68.394 -12.427 37.138 1.00 53.88 99 ALA A O 1
ATOM 777 N N . ILE A 1 100 ? -69.730 -13.565 35.727 1.00 56.97 100 ILE A N 1
ATOM 778 C CA . ILE A 1 100 ? -70.972 -12.815 35.997 1.00 56.97 100 ILE A CA 1
ATOM 779 C C . ILE A 1 100 ? -71.682 -13.333 37.264 1.00 56.97 100 ILE A C 1
ATOM 781 O O . ILE A 1 100 ? -72.562 -12.660 37.800 1.00 56.97 100 ILE A O 1
ATOM 785 N N . SER A 1 101 ? -71.286 -14.495 37.800 1.00 61.09 101 SER A N 1
ATOM 786 C CA . SER A 1 101 ? -71.790 -14.940 39.102 1.00 61.09 101 SER A CA 1
ATOM 787 C C . SER A 1 101 ? -71.385 -13.949 40.203 1.00 61.09 101 SER A C 1
ATOM 789 O O . SER A 1 101 ? -70.227 -13.541 40.323 1.00 61.09 101 SER A O 1
ATOM 791 N N . THR A 1 102 ? -72.354 -13.553 41.025 1.00 56.16 102 THR A N 1
ATOM 792 C CA . THR A 1 102 ? -72.224 -12.514 42.061 1.00 56.16 102 THR A CA 1
ATOM 793 C C . THR A 1 102 ? -71.113 -12.793 43.080 1.00 56.16 102 THR A C 1
ATOM 795 O O . THR A 1 102 ? -70.543 -11.856 43.633 1.00 56.16 102 THR A O 1
ATOM 798 N N . GLN A 1 103 ? -70.733 -14.059 43.282 1.00 60.06 103 GLN A N 1
ATOM 799 C CA . GLN A 1 103 ? -69.613 -14.448 44.147 1.00 60.06 103 GLN A CA 1
ATOM 800 C C . GLN A 1 103 ? -68.231 -14.185 43.520 1.00 60.06 103 GLN A C 1
ATOM 802 O O . GLN A 1 103 ? -67.291 -13.856 44.240 1.00 60.06 103 GLN A O 1
ATOM 807 N N . ILE A 1 104 ? -68.087 -14.268 42.192 1.00 61.91 104 ILE A N 1
ATOM 808 C CA . ILE A 1 104 ? -66.800 -14.036 41.514 1.00 61.91 104 ILE A CA 1
ATOM 809 C C . ILE A 1 104 ? -66.526 -12.547 41.306 1.00 61.91 104 ILE A C 1
ATOM 811 O O . ILE A 1 104 ? -65.373 -12.133 41.380 1.00 61.91 104 ILE A O 1
ATOM 815 N N . ALA A 1 105 ? -67.559 -11.722 41.125 1.00 59.59 105 ALA A N 1
ATOM 816 C CA . ALA A 1 105 ? -67.396 -10.267 41.119 1.00 59.59 105 ALA A CA 1
ATOM 817 C C . ALA A 1 105 ? -66.836 -9.755 42.461 1.00 59.59 105 ALA A C 1
ATOM 819 O O . ALA A 1 105 ? -65.891 -8.970 42.473 1.00 59.59 105 ALA A O 1
ATOM 820 N N . HIS A 1 106 ? -67.346 -10.279 43.582 1.00 61.50 106 HIS A N 1
ATOM 821 C CA . HIS A 1 106 ? -66.853 -9.945 44.921 1.00 61.50 106 HIS A CA 1
ATOM 822 C C . HIS A 1 106 ? -65.417 -10.452 45.162 1.00 61.50 106 HIS A C 1
ATOM 824 O O . HIS A 1 106 ? -64.591 -9.735 45.722 1.00 61.50 106 HIS A O 1
ATOM 830 N N . LEU A 1 107 ? -65.080 -11.661 44.694 1.00 65.75 107 LEU A N 1
ATOM 831 C CA . LEU A 1 107 ? -63.706 -12.177 44.764 1.00 65.75 107 LEU A CA 1
ATOM 832 C C . LEU A 1 107 ? -62.733 -11.402 43.868 1.00 65.75 107 LEU A C 1
ATOM 834 O O . LEU A 1 107 ? -61.595 -11.202 44.270 1.00 65.75 107 LEU A O 1
ATOM 838 N N . ARG A 1 108 ? -63.162 -10.918 42.696 1.00 66.00 108 ARG A N 1
ATOM 839 C CA . ARG A 1 108 ? -62.336 -10.067 41.825 1.00 66.00 108 ARG A CA 1
ATOM 840 C C . ARG A 1 108 ? -62.090 -8.689 42.412 1.00 66.00 108 ARG A C 1
ATOM 842 O O . ARG A 1 108 ? -60.992 -8.177 42.261 1.00 66.00 108 ARG A O 1
ATOM 849 N N . GLN A 1 109 ? -63.080 -8.107 43.082 1.00 71.50 109 GLN A N 1
ATOM 850 C CA . GLN A 1 109 ? -62.898 -6.840 43.782 1.00 71.50 109 GLN A CA 1
ATOM 851 C C . GLN A 1 109 ? -61.874 -6.989 44.918 1.00 71.50 109 GLN A C 1
ATOM 853 O O . GLN A 1 109 ? -60.934 -6.205 45.002 1.00 71.50 109 GLN A O 1
ATOM 858 N N . LEU A 1 110 ?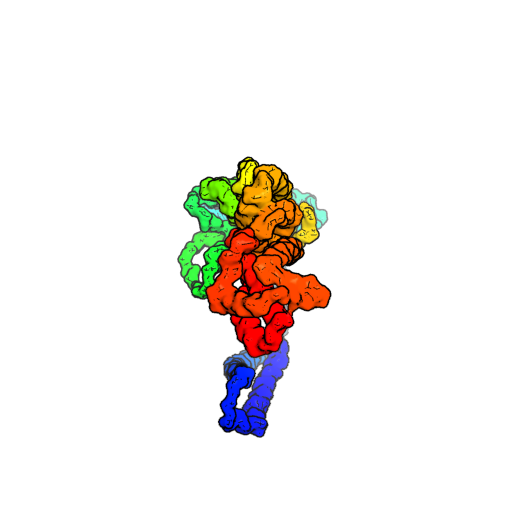 -61.983 -8.059 45.714 1.00 71.12 110 LEU A N 1
ATOM 859 C CA . LEU A 1 110 ? -60.971 -8.416 46.715 1.00 71.12 110 LEU A CA 1
ATOM 860 C C . LEU A 1 110 ? -59.600 -8.701 46.085 1.00 71.12 110 LEU A C 1
ATOM 862 O O . LEU A 1 110 ? -58.584 -8.276 46.618 1.00 71.12 110 LEU A O 1
ATOM 866 N N . GLU A 1 111 ? -59.545 -9.387 44.944 1.00 72.50 111 GLU A N 1
ATOM 867 C CA . GLU A 1 111 ? -58.299 -9.656 44.220 1.00 72.50 111 GLU A CA 1
ATOM 868 C C . GLU A 1 111 ? -57.669 -8.372 43.658 1.00 72.50 111 GLU A C 1
ATOM 870 O O . GLU A 1 111 ? -56.450 -8.239 43.676 1.00 72.50 111 GLU A O 1
ATOM 875 N N . GLU A 1 112 ? -58.459 -7.411 43.178 1.00 73.00 112 GLU A N 1
ATOM 876 C CA . GLU A 1 112 ? -57.967 -6.105 42.726 1.00 73.00 112 GLU A CA 1
ATOM 877 C C . GLU A 1 112 ? -57.465 -5.248 43.888 1.00 73.00 112 GLU A C 1
ATOM 879 O O . GLU A 1 112 ? -56.423 -4.605 43.758 1.00 73.00 112 GLU A O 1
ATOM 884 N N . GLU A 1 113 ? -58.142 -5.283 45.035 1.00 71.62 113 GLU A N 1
ATOM 885 C CA . GLU A 1 113 ? -57.678 -4.630 46.259 1.00 71.62 113 GLU A CA 1
ATOM 886 C C . GLU A 1 113 ? -56.386 -5.275 46.779 1.00 71.62 113 GLU A C 1
ATOM 888 O O . GLU A 1 113 ? -55.428 -4.562 47.083 1.00 71.62 113 GLU A O 1
ATOM 893 N N . ILE A 1 114 ? -56.301 -6.611 46.786 1.00 71.44 114 ILE A N 1
ATOM 894 C CA . ILE A 1 114 ? -55.089 -7.355 47.157 1.00 71.44 114 ILE A CA 1
ATOM 895 C C . ILE A 1 114 ? -53.958 -7.064 46.170 1.00 71.44 114 ILE A C 1
ATOM 897 O O . ILE A 1 114 ? -52.875 -6.696 46.606 1.00 71.44 114 ILE A O 1
ATOM 901 N N . LYS A 1 115 ? -54.192 -7.114 44.853 1.00 67.50 115 LYS A N 1
ATOM 902 C CA . LYS A 1 115 ? -53.187 -6.753 43.835 1.00 67.50 115 LYS A CA 1
ATOM 903 C C . LYS A 1 115 ? -52.782 -5.286 43.923 1.00 67.50 115 LYS A C 1
ATOM 905 O O . LYS A 1 115 ? -51.635 -4.947 43.637 1.00 67.50 115 LYS A O 1
ATOM 910 N N . GLY A 1 116 ? -53.701 -4.399 44.295 1.00 65.75 116 GLY A N 1
ATOM 911 C CA . GLY A 1 116 ? -53.426 -2.991 44.557 1.00 65.75 116 GLY A CA 1
ATOM 912 C C . GLY A 1 116 ? -52.503 -2.817 45.762 1.00 65.75 116 GLY A C 1
ATOM 913 O O . GLY A 1 116 ? -51.511 -2.091 45.678 1.00 65.75 116 GLY A O 1
ATOM 914 N N . CYS A 1 117 ? -52.781 -3.529 46.852 1.00 66.38 117 CYS A N 1
ATOM 915 C CA . CYS A 1 117 ? -51.940 -3.573 48.044 1.00 66.38 117 CYS A CA 1
ATOM 916 C C . CYS A 1 117 ? -50.590 -4.251 47.780 1.00 66.38 117 CYS A C 1
ATOM 918 O O . CYS A 1 117 ? -49.576 -3.705 48.191 1.00 66.38 117 CYS A O 1
ATOM 920 N N . GLU A 1 118 ? -50.528 -5.347 47.023 1.00 63.31 118 GLU A N 1
ATOM 921 C CA . GLU A 1 118 ? -49.282 -5.995 46.598 1.00 63.31 118 GLU A CA 1
ATOM 922 C C . GLU A 1 118 ? -48.458 -5.090 45.691 1.00 63.31 118 GLU A C 1
ATOM 924 O O . GLU A 1 118 ? -47.248 -5.010 45.850 1.00 63.31 118 GLU A O 1
ATOM 929 N N . LYS A 1 119 ? -49.077 -4.355 44.759 1.00 62.03 119 LYS A N 1
ATOM 930 C CA . LYS A 1 119 ? -48.358 -3.360 43.953 1.00 62.03 119 LYS A CA 1
ATOM 931 C C . LYS A 1 119 ? -47.801 -2.245 44.826 1.00 62.03 119 LYS A C 1
ATOM 933 O O . LYS A 1 119 ? -46.658 -1.855 44.614 1.00 62.03 119 LYS A O 1
ATOM 938 N N . LYS A 1 120 ? -48.556 -1.749 45.809 1.00 62.16 120 LYS A N 1
ATOM 939 C CA . LYS A 1 120 ? -48.072 -0.717 46.741 1.00 62.16 120 LYS A CA 1
ATOM 940 C C . LYS A 1 120 ? -46.954 -1.253 47.634 1.00 62.16 120 LYS A C 1
ATOM 942 O O . LYS A 1 120 ? -45.914 -0.616 47.725 1.00 62.16 120 LYS A O 1
ATOM 947 N N . LEU A 1 121 ? -47.117 -2.445 48.201 1.00 60.50 121 LEU A N 1
ATOM 948 C CA . LEU A 1 121 ? -46.120 -3.116 49.032 1.00 60.50 121 LEU A CA 1
ATOM 949 C C . LEU A 1 121 ? -44.856 -3.454 48.237 1.00 60.50 121 LEU A C 1
ATOM 951 O O . LEU A 1 121 ? -43.765 -3.179 48.704 1.00 60.50 121 LEU A O 1
ATOM 955 N N . ASN A 1 122 ? -44.981 -3.951 47.005 1.00 60.19 122 ASN A N 1
ATOM 956 C CA . ASN A 1 122 ? -43.846 -4.165 46.107 1.00 60.19 122 ASN A CA 1
ATOM 957 C C . ASN A 1 122 ? -43.181 -2.845 45.717 1.00 60.19 122 ASN A C 1
ATOM 959 O O . ASN A 1 122 ? -41.974 -2.819 45.521 1.00 60.19 122 ASN A O 1
ATOM 963 N N . SER A 1 123 ? -43.938 -1.750 45.608 1.00 58.16 123 SER A N 1
ATOM 964 C CA . SER A 1 123 ? -43.372 -0.422 45.329 1.00 58.16 123 SER A CA 1
ATOM 965 C C . SER A 1 123 ? -42.596 0.113 46.539 1.00 58.16 123 SER A C 1
ATOM 967 O O . SER A 1 123 ? -41.537 0.698 46.351 1.00 58.16 123 SER A O 1
ATOM 969 N N . VAL A 1 124 ? -43.079 -0.134 47.765 1.00 58.22 124 VAL A N 1
ATOM 970 C CA . VAL A 1 124 ? -42.398 0.205 49.031 1.00 58.22 124 VAL A CA 1
ATOM 971 C C . VAL A 1 124 ? -41.192 -0.701 49.282 1.00 58.22 124 VAL A C 1
ATOM 973 O O . VAL A 1 124 ? -40.131 -0.194 49.611 1.00 58.22 124 VAL A O 1
ATOM 976 N N . ASN A 1 125 ? -41.297 -2.011 49.053 1.00 60.31 125 ASN A N 1
ATOM 977 C CA . ASN A 1 125 ? -40.168 -2.940 49.146 1.00 60.31 125 ASN A CA 1
ATOM 978 C C . ASN A 1 125 ? -39.095 -2.604 48.105 1.00 60.31 125 ASN A C 1
ATOM 980 O O . ASN A 1 125 ? -37.924 -2.558 48.446 1.00 60.31 125 ASN A O 1
ATOM 984 N N . ARG A 1 126 ? -39.482 -2.247 46.871 1.00 58.09 126 ARG A N 1
ATOM 985 C CA . ARG A 1 126 ? -38.543 -1.702 45.874 1.00 58.09 126 ARG A CA 1
ATOM 986 C C . ARG A 1 126 ? -37.912 -0.387 46.323 1.00 58.09 126 ARG A C 1
ATOM 988 O O . ARG A 1 126 ? -36.771 -0.138 45.962 1.00 58.09 126 ARG A O 1
ATOM 995 N N . LEU A 1 127 ? -38.630 0.448 47.076 1.00 60.16 127 LEU A N 1
ATOM 996 C CA . LEU A 1 127 ? -38.085 1.674 47.660 1.00 60.16 127 LEU A CA 1
ATOM 997 C C . LEU A 1 127 ? -37.033 1.342 48.729 1.00 60.16 127 LEU A C 1
ATOM 999 O O . LEU A 1 127 ? -35.943 1.890 48.698 1.00 60.16 127 LEU A O 1
ATOM 1003 N N . VAL A 1 128 ? -37.344 0.416 49.639 1.00 63.91 128 VAL A N 1
ATOM 1004 C CA . VAL A 1 128 ? -36.465 -0.012 50.740 1.00 63.91 128 VAL A CA 1
ATOM 1005 C C . VAL A 1 128 ? -35.222 -0.733 50.212 1.00 63.91 128 VAL A C 1
ATOM 1007 O O . VAL A 1 128 ? -34.112 -0.369 50.586 1.00 63.91 128 VAL A O 1
ATOM 1010 N N . ASP A 1 129 ? -35.383 -1.672 49.278 1.00 62.25 129 ASP A N 1
ATOM 1011 C CA . ASP A 1 129 ? -34.270 -2.403 48.656 1.00 62.25 129 ASP A CA 1
ATOM 1012 C C . ASP A 1 129 ? -33.353 -1.483 47.832 1.00 62.25 129 ASP A C 1
ATOM 1014 O O . ASP A 1 129 ? -32.162 -1.757 47.688 1.00 62.25 129 ASP A O 1
ATOM 1018 N N . ARG A 1 130 ? -33.890 -0.379 47.290 1.00 60.28 130 ARG A N 1
ATOM 1019 C CA . ARG A 1 130 ? -33.102 0.621 46.552 1.00 60.28 130 ARG A CA 1
ATOM 1020 C C . ARG A 1 130 ? -32.460 1.680 47.446 1.00 60.28 130 ARG A C 1
ATOM 1022 O O . ARG A 1 130 ? -31.460 2.258 47.031 1.00 60.28 130 ARG A O 1
ATOM 1029 N N . LEU A 1 131 ? -32.993 1.914 48.648 1.00 57.38 131 LEU A N 1
ATOM 1030 C CA . LEU A 1 131 ? -32.460 2.887 49.608 1.00 57.38 131 LEU A CA 1
ATOM 1031 C C . LEU A 1 131 ? -31.414 2.297 50.578 1.00 57.38 131 LEU A C 1
ATOM 1033 O O . LEU A 1 131 ? -30.655 3.060 51.169 1.00 57.38 131 LEU A O 1
ATOM 1037 N N . ASP A 1 132 ? -31.323 0.969 50.719 1.00 60.81 132 ASP A N 1
ATOM 1038 C CA . ASP A 1 132 ? -30.262 0.293 51.489 1.00 60.81 132 ASP A CA 1
ATOM 1039 C C . ASP A 1 132 ? -29.620 -0.858 50.688 1.00 60.81 132 ASP A C 1
ATOM 1041 O O . ASP A 1 132 ? -29.795 -2.040 51.011 1.00 60.81 132 ASP A O 1
ATOM 1045 N N . PRO A 1 133 ? -28.883 -0.555 49.602 1.00 59.25 133 PRO A N 1
ATOM 1046 C CA . PRO A 1 133 ? -28.178 -1.587 48.858 1.00 59.25 133 PRO A CA 1
ATOM 1047 C C . PRO A 1 133 ? -27.117 -2.225 49.762 1.00 59.25 133 PRO A C 1
ATOM 1049 O O . PRO A 1 133 ? -26.185 -1.563 50.221 1.00 59.25 133 PRO A O 1
ATOM 1052 N N . LYS A 1 134 ? -27.251 -3.531 50.024 1.00 58.81 134 LYS A N 1
ATOM 1053 C CA . LYS A 1 134 ? -26.286 -4.293 50.827 1.00 58.81 134 LYS A CA 1
ATOM 1054 C C . LYS A 1 134 ? -24.909 -4.244 50.168 1.00 58.81 134 LYS A C 1
ATOM 1056 O O . LYS A 1 134 ? -24.682 -4.882 49.145 1.00 58.81 134 LYS A O 1
ATOM 1061 N N . ILE A 1 135 ? -23.986 -3.517 50.789 1.00 53.81 135 ILE A N 1
ATOM 1062 C CA . ILE A 1 135 ? -22.574 -3.507 50.411 1.00 53.81 135 ILE A CA 1
ATOM 1063 C C . ILE A 1 135 ? -21.962 -4.780 50.993 1.00 53.81 135 ILE A C 1
ATOM 1065 O O . ILE A 1 135 ? -21.665 -4.853 52.185 1.00 53.81 135 ILE A O 1
ATOM 1069 N N . THR A 1 136 ? -21.803 -5.814 50.174 1.00 54.72 136 THR A N 1
ATOM 1070 C CA . THR A 1 136 ? -20.931 -6.930 50.537 1.00 54.72 136 THR A CA 1
ATOM 1071 C C . THR A 1 136 ? -19.505 -6.395 50.612 1.00 54.72 136 THR A C 1
ATOM 1073 O O . THR A 1 136 ? -18.989 -5.854 49.637 1.00 54.72 136 THR A O 1
ATOM 1076 N N . SER A 1 137 ? -18.874 -6.493 51.783 1.00 46.69 137 SER A N 1
ATOM 1077 C CA . SER A 1 137 ? -17.442 -6.239 51.934 1.00 46.69 137 SER A CA 1
ATOM 1078 C C . SER A 1 137 ? -16.687 -7.285 51.115 1.00 46.69 137 SER A C 1
ATOM 1080 O O . SER A 1 137 ? -16.808 -8.476 51.405 1.00 46.69 137 SER A O 1
ATOM 1082 N N . ILE A 1 138 ? -15.959 -6.862 50.085 1.00 51.81 138 ILE A N 1
ATOM 1083 C CA . ILE A 1 138 ? -15.251 -7.769 49.177 1.00 51.81 138 ILE A CA 1
ATOM 1084 C C . ILE A 1 138 ? -13.747 -7.518 49.306 1.00 51.81 138 ILE A C 1
ATOM 1086 O O . ILE A 1 138 ? -13.276 -6.414 49.031 1.00 51.81 138 ILE A O 1
ATOM 1090 N N . ASP A 1 139 ? -13.021 -8.555 49.731 1.00 49.78 139 ASP A N 1
ATOM 1091 C CA . ASP A 1 139 ? -11.569 -8.688 49.567 1.00 49.78 139 ASP A CA 1
ATOM 1092 C C . ASP A 1 139 ? -11.283 -9.264 48.172 1.00 49.78 139 ASP A C 1
ATOM 1094 O O . ASP A 1 139 ? -12.023 -10.104 47.678 1.00 49.78 139 ASP A O 1
ATOM 1098 N N . THR A 1 140 ? -10.233 -8.793 47.506 1.00 50.09 140 THR A N 1
ATOM 1099 C CA . THR A 1 140 ? -10.002 -8.912 46.051 1.00 50.09 140 THR A CA 1
ATOM 1100 C C . THR A 1 140 ? -9.336 -10.220 45.590 1.00 50.09 140 THR A C 1
ATOM 1102 O O . THR A 1 140 ? -8.411 -10.204 44.773 1.00 50.09 140 THR A O 1
ATOM 1105 N N . GLY A 1 141 ? -9.779 -11.367 46.107 1.00 52.31 141 GLY A N 1
ATOM 1106 C CA . GLY A 1 141 ? -9.093 -12.646 45.891 1.00 52.31 141 GLY A CA 1
ATOM 1107 C C . GLY A 1 141 ? -9.579 -13.492 44.711 1.00 52.31 141 GLY A C 1
ATOM 1108 O O . GLY A 1 141 ? -8.742 -14.062 44.014 1.00 52.31 141 GLY A O 1
ATOM 1109 N N . ASP A 1 142 ? -10.896 -13.593 44.500 1.00 59.97 142 ASP A N 1
ATOM 1110 C CA . ASP A 1 142 ? -11.500 -14.726 43.775 1.00 59.97 142 ASP A CA 1
ATOM 1111 C C . ASP A 1 142 ? -12.455 -14.301 42.637 1.00 59.97 142 ASP A C 1
ATOM 1113 O O . ASP A 1 142 ? -13.252 -13.374 42.796 1.00 59.97 142 ASP A O 1
ATOM 1117 N N . ASP A 1 143 ? -12.450 -15.012 41.501 1.00 60.09 143 ASP A N 1
ATOM 1118 C CA . ASP A 1 143 ? -13.291 -14.699 40.320 1.00 60.09 143 ASP A CA 1
ATOM 1119 C C . ASP A 1 143 ? -14.800 -14.788 40.620 1.00 60.09 143 ASP A C 1
ATOM 1121 O O . ASP A 1 143 ? -15.619 -14.066 40.048 1.00 60.09 143 ASP A O 1
ATOM 1125 N N . THR A 1 144 ? -15.181 -15.620 41.592 1.00 61.28 144 THR A N 1
ATOM 1126 C CA . THR A 1 144 ? -16.563 -15.721 42.090 1.00 61.28 144 THR A CA 1
ATOM 1127 C C . THR A 1 144 ? -17.011 -14.466 42.848 1.00 61.28 144 THR A C 1
ATOM 1129 O O . THR A 1 144 ? -18.199 -14.138 42.868 1.00 61.28 144 THR A O 1
ATOM 1132 N N . GLN A 1 145 ? -16.070 -13.723 43.436 1.00 68.31 145 GLN A N 1
ATOM 1133 C CA . GLN A 1 145 ? -16.344 -12.472 44.141 1.00 68.31 145 GLN A CA 1
ATOM 1134 C C . GLN A 1 145 ? -16.515 -11.308 43.159 1.00 68.31 145 GLN A C 1
ATOM 1136 O O . GLN A 1 145 ? -17.346 -10.435 43.409 1.00 68.31 145 GLN A O 1
ATOM 1141 N N . LEU A 1 146 ? -15.814 -11.322 42.019 1.00 70.88 146 LEU A N 1
ATOM 1142 C CA . LEU A 1 146 ? -15.952 -10.311 40.965 1.00 70.88 146 LEU A CA 1
ATOM 1143 C C . LEU A 1 146 ? -17.359 -10.301 40.354 1.00 70.88 146 LEU A C 1
ATOM 1145 O O . LEU A 1 146 ? -17.941 -9.237 40.166 1.00 70.88 146 LEU A O 1
ATOM 1149 N N . GLU A 1 147 ? -17.938 -11.471 40.098 1.00 73.31 147 GLU A N 1
ATOM 1150 C CA . GLU A 1 147 ? -19.284 -11.560 39.526 1.00 73.31 147 GLU A CA 1
ATOM 1151 C C . GLU A 1 147 ? -20.347 -11.017 40.497 1.00 73.31 147 GLU A C 1
ATOM 1153 O O . GLU A 1 147 ? -21.220 -10.235 40.113 1.00 73.31 147 GLU A O 1
ATOM 1158 N N . SER A 1 148 ? -20.209 -11.329 41.792 1.00 74.75 148 SER A N 1
ATOM 1159 C CA . SER A 1 148 ? -21.065 -10.766 42.844 1.00 74.75 148 SER A CA 1
ATOM 1160 C C . SER A 1 148 ? -20.894 -9.247 43.004 1.00 74.75 148 SER A C 1
ATOM 1162 O O . SER A 1 148 ? -21.858 -8.529 43.293 1.00 74.75 148 SER A O 1
ATOM 1164 N N . LEU A 1 149 ? -19.677 -8.742 42.768 1.00 76.50 149 LEU A N 1
ATOM 1165 C CA . LEU A 1 149 ? -19.345 -7.320 42.783 1.00 76.50 149 LEU A CA 1
ATOM 1166 C C . LEU A 1 149 ? -20.019 -6.596 41.613 1.00 76.50 149 LEU A C 1
ATOM 1168 O O . LEU A 1 149 ? -20.604 -5.535 41.816 1.00 76.50 149 LEU A O 1
ATOM 1172 N N . LEU A 1 150 ? -19.996 -7.187 40.416 1.00 77.44 150 LEU A N 1
ATOM 1173 C CA . LEU A 1 150 ? -20.627 -6.637 39.215 1.00 77.44 150 LEU A CA 1
ATOM 1174 C C . LEU A 1 150 ? -22.154 -6.634 39.300 1.00 77.44 150 LEU A C 1
ATOM 1176 O O . LEU A 1 150 ? -22.776 -5.625 38.974 1.00 77.44 150 LEU A O 1
ATOM 1180 N N . GLU A 1 151 ? -22.768 -7.699 39.818 1.00 79.69 151 GLU A N 1
ATOM 1181 C CA . GLU A 1 151 ? -24.211 -7.700 40.091 1.00 79.69 151 GLU A CA 1
ATOM 1182 C C . GLU A 1 151 ? -24.608 -6.633 41.122 1.00 79.69 151 GLU A C 1
ATOM 1184 O O . GLU A 1 151 ? -25.665 -6.006 41.012 1.00 79.69 151 GLU A O 1
ATOM 1189 N N . SER A 1 152 ? -23.766 -6.418 42.137 1.00 75.94 152 SER A N 1
ATOM 1190 C CA . SER A 1 152 ? -23.981 -5.370 43.139 1.00 75.94 152 SER A CA 1
ATOM 1191 C C . SER A 1 152 ? -23.822 -3.976 42.529 1.00 75.94 152 SER A C 1
ATOM 1193 O O . SER A 1 152 ? -24.619 -3.087 42.826 1.00 75.94 152 SER A O 1
ATOM 1195 N N . ALA A 1 153 ? -22.856 -3.798 41.625 1.00 77.56 153 ALA A N 1
ATOM 1196 C CA . ALA A 1 153 ? -22.637 -2.563 40.882 1.00 77.56 153 ALA A CA 1
ATOM 1197 C C . ALA A 1 153 ? -23.841 -2.201 40.003 1.00 77.56 153 ALA A C 1
ATOM 1199 O O . ALA A 1 153 ? -24.335 -1.079 40.072 1.00 77.56 153 ALA A O 1
ATOM 1200 N N . GLU A 1 154 ? -24.354 -3.154 39.222 1.00 79.12 154 GLU A N 1
ATOM 1201 C CA . GLU A 1 154 ? -25.525 -2.961 38.357 1.00 79.12 154 GLU A CA 1
ATOM 1202 C C . GLU A 1 154 ? -26.757 -2.549 39.176 1.00 79.12 154 GLU A C 1
ATOM 1204 O O . GLU A 1 154 ? -27.419 -1.559 38.853 1.00 79.12 154 GLU A O 1
ATOM 1209 N N . LYS A 1 155 ? -27.008 -3.225 40.306 1.00 78.38 155 LYS A N 1
ATOM 1210 C CA . LYS A 1 155 ? -28.088 -2.860 41.237 1.00 78.38 155 LYS A CA 1
ATOM 1211 C C . LYS A 1 155 ? -27.894 -1.464 41.833 1.00 78.38 155 LYS A C 1
ATOM 1213 O O . LYS A 1 155 ? -28.858 -0.714 41.940 1.00 78.38 155 LYS A O 1
ATOM 1218 N N . MET A 1 156 ? -26.667 -1.086 42.197 1.00 77.00 156 MET A N 1
ATOM 1219 C CA . MET A 1 156 ? -26.367 0.251 42.724 1.00 77.00 156 MET A CA 1
ATOM 1220 C C . MET A 1 156 ? -26.539 1.352 41.671 1.00 77.00 156 MET A C 1
ATOM 1222 O O . MET A 1 156 ? -27.022 2.432 42.007 1.00 77.00 156 MET A O 1
ATOM 1226 N N . VAL A 1 157 ? -26.207 1.091 40.404 1.00 77.50 157 VAL A N 1
ATOM 1227 C CA . VAL A 1 157 ? -26.464 2.021 39.291 1.00 77.50 157 VAL A CA 1
ATOM 1228 C C . VAL A 1 157 ? -27.968 2.227 39.101 1.00 77.50 157 VAL A C 1
ATOM 1230 O O . VAL A 1 157 ? -28.416 3.367 38.980 1.00 77.50 157 VAL A O 1
ATOM 1233 N N . GLU A 1 158 ? -28.767 1.158 39.139 1.00 77.56 158 GLU A N 1
ATOM 1234 C CA . GLU A 1 158 ? -30.231 1.266 39.094 1.00 77.56 158 GLU A CA 1
ATOM 1235 C C . GLU A 1 158 ? -30.807 2.033 40.295 1.00 77.56 158 GLU A C 1
ATOM 1237 O O . GLU A 1 158 ? -31.734 2.835 40.136 1.00 77.56 158 GLU A O 1
ATOM 1242 N N . SER A 1 159 ? -30.270 1.799 41.496 1.00 76.12 159 SER A N 1
ATOM 1243 C CA . SER A 1 159 ? -30.651 2.527 42.710 1.00 76.12 159 SER A CA 1
ATOM 1244 C C . SER A 1 159 ? -30.280 4.005 42.625 1.00 76.12 159 SER A C 1
ATOM 1246 O O . SER A 1 159 ? -31.082 4.853 43.008 1.00 76.12 159 SER A O 1
ATOM 1248 N N . LYS A 1 160 ? -29.122 4.341 42.045 1.00 76.56 160 LYS A N 1
ATOM 1249 C CA . LYS A 1 160 ? -28.730 5.731 41.799 1.00 76.56 160 LYS A CA 1
ATOM 1250 C C . LYS A 1 160 ? -29.681 6.423 40.825 1.00 76.56 160 LYS A C 1
ATOM 1252 O O . LYS A 1 160 ? -30.214 7.474 41.155 1.00 76.56 160 LYS A O 1
ATOM 1257 N N . GLN A 1 161 ? -29.962 5.815 39.670 1.00 77.38 161 GLN A N 1
ATOM 1258 C CA . GLN A 1 161 ? -30.912 6.367 38.690 1.00 77.38 161 GLN A CA 1
ATOM 1259 C C . GLN A 1 161 ? -32.295 6.609 39.305 1.00 77.38 161 GLN A C 1
ATOM 1261 O O . GLN A 1 161 ? -32.997 7.559 38.953 1.00 77.38 161 GLN A O 1
ATOM 1266 N N . PHE A 1 162 ? -32.690 5.746 40.240 1.00 74.56 162 PHE A N 1
ATOM 1267 C CA . PHE A 1 162 ? -33.910 5.910 41.011 1.00 74.56 162 PHE A CA 1
ATOM 1268 C C . PHE A 1 162 ? -33.844 7.107 41.971 1.00 74.56 162 PHE A C 1
ATOM 1270 O O . PHE A 1 162 ? -34.769 7.917 41.965 1.00 74.56 162 PHE A O 1
ATOM 1277 N N . CYS A 1 163 ? -32.759 7.267 42.736 1.00 70.44 163 CYS A N 1
ATOM 1278 C CA . CYS A 1 163 ? -32.538 8.441 43.587 1.00 70.44 163 CYS A CA 1
ATOM 1279 C C . CYS A 1 163 ? -32.484 9.745 42.776 1.00 70.44 163 CYS A C 1
ATOM 1281 O O . CYS A 1 163 ? -33.137 10.715 43.149 1.00 70.44 163 CYS A O 1
ATOM 1283 N N . ASP A 1 164 ? -31.807 9.755 41.626 1.00 71.38 164 ASP A N 1
ATOM 1284 C CA . ASP A 1 164 ? -31.753 10.904 40.714 1.00 71.38 164 ASP A CA 1
ATOM 1285 C C . ASP A 1 164 ? -33.158 11.262 40.190 1.00 71.38 164 ASP A C 1
ATOM 1287 O O . ASP A 1 164 ? -33.550 12.430 40.148 1.00 71.38 164 ASP A O 1
ATOM 1291 N N . SER A 1 165 ? -33.966 10.246 39.866 1.00 73.75 165 SER A N 1
ATOM 1292 C CA . SER A 1 165 ? -35.368 10.429 39.468 1.00 73.75 165 SER A CA 1
ATOM 1293 C C . SER A 1 165 ? -36.227 10.979 40.611 1.00 73.75 165 SER A C 1
ATOM 1295 O O . SER A 1 165 ? -37.112 11.795 40.364 1.00 73.75 165 SER A O 1
ATOM 1297 N N . LEU A 1 166 ? -35.974 10.577 41.860 1.00 67.75 166 LEU A N 1
ATOM 1298 C CA . LEU A 1 166 ? -36.662 11.119 43.036 1.00 67.75 166 LEU A CA 1
ATOM 1299 C C . LEU A 1 166 ? -36.253 12.567 43.332 1.00 67.75 166 LEU A C 1
ATOM 1301 O O . LEU A 1 166 ? -37.125 13.380 43.628 1.00 67.75 166 LEU A O 1
ATOM 1305 N N . ASN A 1 167 ? -34.970 12.903 43.189 1.00 64.62 167 ASN A N 1
ATOM 1306 C CA . ASN A 1 167 ? -34.463 14.270 43.348 1.00 64.62 167 ASN A CA 1
ATOM 1307 C C . ASN A 1 167 ? -35.025 15.221 42.281 1.00 64.62 167 ASN A C 1
ATOM 1309 O O . ASN A 1 167 ? -35.272 16.389 42.560 1.00 64.62 167 ASN A O 1
ATOM 1313 N N . SER A 1 168 ? -35.331 14.720 41.076 1.00 63.00 168 SER A N 1
ATOM 1314 C CA . SER A 1 168 ? -35.994 15.517 40.031 1.00 63.00 168 SER A CA 1
ATOM 1315 C C . SER A 1 168 ? -37.431 15.954 40.380 1.00 63.00 168 SER A C 1
ATOM 1317 O O . SER A 1 168 ? -37.998 16.833 39.726 1.00 63.00 168 SER A O 1
ATOM 1319 N N . ILE A 1 169 ? -38.032 15.372 41.425 1.00 67.94 169 ILE A N 1
ATOM 1320 C CA . ILE A 1 169 ? -39.352 15.746 41.934 1.00 67.94 169 ILE A CA 1
ATOM 1321 C C . ILE A 1 169 ? -39.162 16.853 42.985 1.00 67.94 169 ILE A C 1
ATOM 1323 O O . ILE A 1 169 ? -38.715 16.590 44.098 1.00 67.94 169 ILE A O 1
ATOM 1327 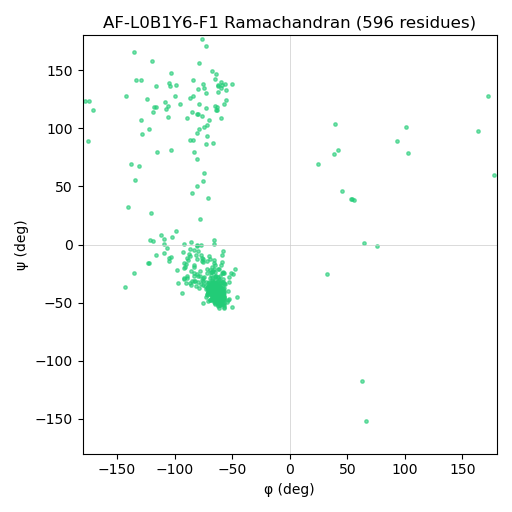N N . GLN A 1 170 ? -39.564 18.090 42.654 1.00 52.34 170 GLN A N 1
ATOM 1328 C CA . GLN A 1 170 ? -39.368 19.323 43.452 1.00 52.34 170 GLN A CA 1
ATOM 1329 C C . GLN A 1 170 ? -39.733 19.242 44.953 1.00 52.34 170 GLN A C 1
ATOM 1331 O O . GLN A 1 170 ? -39.272 20.070 45.732 1.00 52.34 170 GLN A O 1
ATOM 1336 N N . SER A 1 171 ? -40.563 18.285 45.382 1.00 55.56 171 SER A N 1
ATOM 1337 C CA . SER A 1 171 ? -40.951 18.096 46.789 1.00 55.56 171 SER A CA 1
ATOM 1338 C C . SER A 1 171 ? -40.000 17.214 47.612 1.00 55.56 171 SER A C 1
ATOM 1340 O O . SER A 1 171 ? -40.183 17.114 48.823 1.00 55.56 171 SER A O 1
ATOM 1342 N N . LEU A 1 172 ? -39.042 16.528 46.979 1.00 55.47 172 LEU A N 1
ATOM 1343 C CA . LEU A 1 172 ? -38.111 15.581 47.617 1.00 55.47 172 LEU A CA 1
ATOM 1344 C C . LEU A 1 172 ? -36.639 16.016 47.538 1.00 55.47 172 LEU A C 1
ATOM 1346 O O . LEU A 1 172 ? -35.815 15.462 48.258 1.00 55.47 172 LEU A O 1
ATOM 1350 N N . ASP A 1 173 ? -36.335 17.059 46.763 1.00 52.47 173 ASP A N 1
ATOM 1351 C CA . ASP A 1 173 ? -34.998 17.658 46.587 1.00 52.47 173 ASP A CA 1
ATOM 1352 C C . ASP A 1 173 ? -34.376 18.183 47.913 1.00 52.47 173 ASP A C 1
ATOM 1354 O O . ASP A 1 173 ? -33.166 18.379 48.058 1.00 52.47 173 ASP A O 1
ATOM 1358 N N . THR A 1 174 ? -35.209 18.372 48.946 1.00 54.84 174 THR A N 1
ATOM 1359 C CA . THR A 1 174 ? -34.809 18.791 50.302 1.00 54.84 174 THR A CA 1
ATOM 1360 C C . THR A 1 174 ? -34.769 17.652 51.327 1.00 54.84 174 THR A C 1
ATOM 1362 O O . THR A 1 174 ? -34.614 17.924 52.513 1.00 54.84 174 THR A O 1
ATOM 1365 N N . SER A 1 175 ? -34.956 16.389 50.928 1.00 65.81 175 SER A N 1
ATOM 1366 C CA . SER A 1 175 ? -34.919 15.261 51.865 1.00 65.81 175 SER A CA 1
ATOM 1367 C C . SER A 1 175 ? -33.477 14.859 52.191 1.00 65.81 175 SER A C 1
ATOM 1369 O O . SER A 1 175 ? -32.778 14.304 51.343 1.00 65.81 175 SER A O 1
ATOM 1371 N N . ASP A 1 176 ? -33.053 15.085 53.438 1.00 71.62 176 ASP A N 1
ATOM 1372 C CA . ASP A 1 176 ? -31.716 14.704 53.926 1.00 71.62 176 ASP A CA 1
ATOM 1373 C C . ASP A 1 176 ? -31.441 13.199 53.767 1.00 71.62 176 ASP A C 1
ATOM 1375 O O . ASP A 1 176 ? -30.327 12.807 53.438 1.00 71.62 176 ASP A O 1
ATOM 1379 N N . LEU A 1 177 ? -32.476 12.358 53.893 1.00 70.25 177 LEU A N 1
ATOM 1380 C CA . LEU A 1 177 ? -32.369 10.905 53.731 1.00 70.25 177 LEU A CA 1
ATOM 1381 C C . LEU A 1 177 ? -32.034 10.502 52.286 1.00 70.25 177 LEU A C 1
ATOM 1383 O O . LEU A 1 177 ? -31.227 9.606 52.062 1.00 70.25 177 LEU A O 1
ATOM 1387 N N . VAL A 1 178 ? -32.640 11.158 51.289 1.00 68.81 178 VAL A N 1
ATOM 1388 C CA . VAL A 1 178 ? -32.361 10.861 49.872 1.00 68.81 178 VAL A CA 1
ATOM 1389 C C . VAL A 1 178 ? -30.953 11.326 49.501 1.00 68.81 178 VAL A C 1
ATOM 1391 O O . VAL A 1 178 ? -30.264 10.630 48.757 1.00 68.81 178 VAL A O 1
ATOM 1394 N N . LYS A 1 179 ? -30.490 12.449 50.068 1.00 71.81 179 LYS A N 1
ATOM 1395 C CA . LYS A 1 179 ? -29.108 12.927 49.905 1.00 71.81 179 LYS A CA 1
ATOM 1396 C C . LYS A 1 179 ? -28.093 11.985 50.546 1.00 71.81 179 LYS A C 1
ATOM 1398 O O . LYS A 1 179 ? -27.168 11.568 49.860 1.00 71.81 179 LYS A O 1
ATOM 1403 N N . GLU A 1 180 ? -28.306 11.585 51.798 1.00 76.88 180 GLU A N 1
ATOM 1404 C CA . GLU A 1 180 ? -27.433 10.646 52.517 1.00 76.88 180 GLU A CA 1
ATOM 1405 C C . GLU A 1 180 ? -27.333 9.298 51.788 1.00 76.88 180 GLU A C 1
ATOM 1407 O O . GLU A 1 180 ? -26.242 8.768 51.571 1.00 76.88 180 GLU A O 1
ATOM 1412 N N . VAL A 1 181 ? -28.469 8.751 51.344 1.00 73.00 181 VAL A N 1
ATOM 1413 C CA . VAL A 1 181 ? -28.496 7.496 50.583 1.00 73.00 181 VAL A CA 1
ATOM 1414 C C . VAL A 1 181 ? -27.825 7.656 49.221 1.00 73.00 181 VAL A C 1
ATOM 1416 O O . VAL A 1 181 ? -27.067 6.777 48.812 1.00 73.00 181 VAL A O 1
ATOM 1419 N N . SER A 1 182 ? -28.054 8.775 48.530 1.00 75.94 182 SER A N 1
ATOM 1420 C CA . SER A 1 182 ? -27.376 9.076 47.270 1.00 75.94 182 SER A CA 1
ATOM 1421 C C . SER A 1 182 ? -25.860 9.124 47.466 1.00 75.94 182 SER A C 1
ATOM 1423 O O . SER A 1 182 ? -25.154 8.399 46.774 1.00 75.94 182 SER A O 1
ATOM 1425 N N . GLU A 1 183 ? -25.351 9.876 48.447 1.00 80.25 183 GLU A N 1
ATOM 1426 C CA . GLU A 1 183 ? -23.918 9.952 48.777 1.00 80.25 183 GLU A CA 1
ATOM 1427 C C . GLU A 1 183 ? -23.330 8.581 49.148 1.00 80.25 183 GLU A C 1
ATOM 1429 O O . GLU A 1 183 ? -22.230 8.223 48.714 1.00 80.25 183 GLU A O 1
ATOM 1434 N N . ARG A 1 184 ? -24.072 7.758 49.897 1.00 77.62 184 ARG A N 1
ATOM 1435 C CA . ARG A 1 184 ? -23.647 6.396 50.250 1.00 77.62 184 ARG A CA 1
ATOM 1436 C C . ARG A 1 184 ? -23.557 5.487 49.023 1.00 77.62 184 ARG A C 1
ATOM 1438 O O . ARG A 1 184 ? -22.586 4.735 48.892 1.00 77.62 184 ARG A O 1
ATOM 1445 N N . ILE A 1 185 ? -24.527 5.572 48.110 1.00 78.06 185 ILE A N 1
ATOM 1446 C CA . ILE A 1 185 ? -24.487 4.878 46.814 1.00 78.06 185 ILE A CA 1
ATOM 1447 C C . ILE A 1 185 ? -23.301 5.385 45.992 1.00 78.06 185 ILE A C 1
ATOM 1449 O O . ILE A 1 185 ? -22.575 4.580 45.412 1.00 78.06 185 ILE A O 1
ATOM 1453 N N . GLU A 1 186 ? -23.054 6.696 45.980 1.00 80.38 186 GLU A N 1
ATOM 1454 C CA . GLU A 1 186 ? -21.952 7.287 45.230 1.00 80.38 186 GLU A CA 1
ATOM 1455 C C . GLU A 1 186 ? -20.591 6.777 45.702 1.00 80.38 186 GLU A C 1
ATOM 1457 O O . GLU A 1 186 ? -19.793 6.331 44.878 1.00 80.38 186 GLU A O 1
ATOM 1462 N N . THR A 1 187 ? -20.374 6.778 47.017 1.00 82.69 187 THR A N 1
ATOM 1463 C CA . THR A 1 187 ? -19.137 6.312 47.657 1.00 82.69 187 THR A CA 1
ATOM 1464 C C . THR A 1 187 ? -18.910 4.817 47.407 1.00 82.69 187 THR A C 1
ATOM 1466 O O . THR A 1 187 ? -17.789 4.372 47.163 1.00 82.69 187 THR A O 1
ATOM 1469 N N . SER A 1 188 ? -19.989 4.029 47.425 1.00 79.62 188 SER A N 1
ATOM 1470 C CA . SER A 1 188 ? -19.938 2.585 47.165 1.00 79.62 188 SER A CA 1
ATOM 1471 C C . SER A 1 188 ? -19.628 2.279 45.699 1.00 79.62 188 SER A C 1
ATOM 1473 O O . SER A 1 188 ? -18.797 1.418 45.413 1.00 79.62 188 SER A O 1
ATOM 1475 N N . LEU A 1 189 ? -20.243 3.015 44.767 1.00 80.88 189 LEU A N 1
ATOM 1476 C CA . LEU A 1 189 ? -19.950 2.915 43.337 1.00 80.88 189 LEU A CA 1
ATOM 1477 C C . LEU A 1 189 ? -18.513 3.328 43.019 1.00 80.88 189 LEU A C 1
ATOM 1479 O O . LEU A 1 189 ? -17.877 2.681 42.193 1.00 80.88 189 LEU A O 1
ATOM 1483 N N . ASP A 1 190 ? -17.982 4.355 43.680 1.00 83.12 190 ASP A N 1
ATOM 1484 C CA . ASP A 1 190 ? -16.591 4.778 43.509 1.00 83.12 190 ASP A CA 1
ATOM 1485 C C . ASP A 1 190 ? -15.619 3.686 43.974 1.00 83.12 190 ASP A C 1
ATOM 1487 O O . ASP A 1 190 ? -14.654 3.375 43.272 1.00 83.12 190 ASP A O 1
ATOM 1491 N N . ARG A 1 191 ? -15.918 3.020 45.098 1.00 81.50 191 ARG A N 1
ATOM 1492 C CA . ARG A 1 191 ? -15.127 1.880 45.578 1.00 81.50 191 ARG A CA 1
ATOM 1493 C C . ARG A 1 191 ? -15.194 0.684 44.628 1.00 81.50 191 ARG A C 1
ATOM 1495 O O . ARG A 1 191 ? -14.173 0.065 44.348 1.00 81.50 191 ARG A O 1
ATOM 1502 N N . ILE A 1 192 ? -16.377 0.367 44.110 1.00 81.25 192 ILE A N 1
ATOM 1503 C CA . ILE A 1 192 ? -16.577 -0.686 43.104 1.00 81.25 192 ILE A CA 1
ATOM 1504 C C . ILE A 1 192 ? -15.806 -0.368 41.818 1.00 81.25 192 ILE A C 1
ATOM 1506 O O . ILE A 1 192 ? -15.125 -1.246 41.288 1.00 81.25 192 ILE A O 1
ATOM 1510 N N . CYS A 1 193 ? -15.868 0.875 41.329 1.00 82.62 193 CYS A N 1
ATOM 1511 C CA . CYS A 1 193 ? -15.119 1.316 40.151 1.00 82.62 193 CYS A CA 1
ATOM 1512 C C . CYS A 1 193 ? -13.607 1.196 40.370 1.00 82.62 193 CYS A C 1
ATOM 1514 O O . CYS A 1 193 ? -12.904 0.720 39.484 1.00 82.62 193 CYS A O 1
ATOM 1516 N N . GLU A 1 194 ? -13.107 1.574 41.548 1.00 83.19 194 GLU A N 1
ATOM 1517 C CA . GLU A 1 194 ? -11.694 1.436 41.916 1.00 83.19 194 GLU A CA 1
ATOM 1518 C C . GLU A 1 194 ? -11.244 -0.033 41.907 1.00 83.19 194 GLU A C 1
ATOM 1520 O O . GLU A 1 194 ? -10.246 -0.372 41.272 1.00 83.19 194 GLU A O 1
ATOM 1525 N N . LEU A 1 195 ? -12.006 -0.924 42.549 1.00 81.44 195 LEU A N 1
ATOM 1526 C CA . LEU A 1 195 ? -11.708 -2.359 42.572 1.00 81.44 195 LEU A CA 1
ATOM 1527 C C . LEU A 1 195 ? -11.759 -2.981 41.171 1.00 81.44 195 LEU A C 1
ATOM 1529 O O . LEU A 1 195 ? -10.896 -3.783 40.813 1.00 81.44 195 LEU A O 1
ATOM 1533 N N . SER A 1 196 ? -12.737 -2.576 40.363 1.00 81.56 196 SER A N 1
ATOM 1534 C CA . SER A 1 196 ? -12.896 -3.075 38.997 1.00 81.56 196 SER A CA 1
ATOM 1535 C C . SER A 1 196 ? -11.781 -2.575 38.071 1.00 81.56 196 SER A C 1
ATOM 1537 O O . SER A 1 196 ? -11.296 -3.326 37.226 1.00 81.56 196 SER A O 1
ATOM 1539 N N . LEU A 1 197 ? -11.324 -1.331 38.260 1.00 80.44 197 LEU A N 1
ATOM 1540 C CA . LEU A 1 197 ? -10.165 -0.773 37.565 1.00 80.44 197 LEU A CA 1
ATOM 1541 C C . LEU A 1 197 ? -8.885 -1.536 37.923 1.00 80.44 197 LEU A C 1
ATOM 1543 O O . LEU A 1 197 ? -8.135 -1.906 37.025 1.00 80.44 197 LEU A O 1
ATOM 1547 N N . LEU A 1 198 ? -8.649 -1.803 39.212 1.00 81.19 198 LEU A N 1
ATOM 1548 C CA . LEU A 1 198 ? -7.488 -2.572 39.674 1.00 81.19 198 LEU A CA 1
ATOM 1549 C C . LEU A 1 198 ? -7.487 -3.995 39.109 1.00 81.19 198 LEU A C 1
ATOM 1551 O O . LEU A 1 198 ? -6.439 -4.493 38.698 1.00 81.19 198 LEU A O 1
ATOM 1555 N N . TRP A 1 199 ? -8.656 -4.640 39.055 1.00 82.25 199 TRP A N 1
ATOM 1556 C CA . TRP A 1 199 ? -8.791 -5.956 38.436 1.00 82.25 199 TRP A CA 1
ATOM 1557 C C . TRP A 1 199 ? -8.462 -5.904 36.939 1.00 82.25 199 TRP A C 1
ATOM 1559 O O . TRP A 1 199 ? -7.626 -6.680 36.476 1.00 82.25 199 TRP A O 1
ATOM 1569 N N . LEU A 1 200 ? -9.026 -4.940 36.198 1.00 78.25 200 LEU A N 1
ATOM 1570 C CA . LEU A 1 200 ? -8.721 -4.760 34.775 1.00 78.25 200 LEU A CA 1
ATOM 1571 C C . LEU A 1 200 ? -7.240 -4.477 34.540 1.00 78.25 200 LEU A C 1
ATOM 1573 O O . LEU A 1 200 ? -6.656 -5.060 33.632 1.00 78.25 200 LEU A O 1
ATOM 1577 N N . GLN A 1 201 ? -6.613 -3.624 35.349 1.00 77.06 201 GLN A N 1
ATOM 1578 C CA . GLN A 1 201 ? -5.180 -3.353 35.258 1.00 77.06 201 GLN A CA 1
ATOM 1579 C C . GLN A 1 201 ? -4.368 -4.628 35.490 1.00 77.06 201 GLN A C 1
ATOM 1581 O O . GLN A 1 201 ? -3.511 -4.954 34.673 1.00 77.06 201 GLN A O 1
ATOM 1586 N N . LYS A 1 202 ? -4.657 -5.383 36.558 1.00 78.00 202 LYS A N 1
ATOM 1587 C CA . LYS A 1 202 ? -3.973 -6.646 36.870 1.00 78.00 202 LYS A CA 1
ATOM 1588 C C . LYS A 1 202 ? -4.081 -7.642 35.717 1.00 78.00 202 LYS A C 1
ATOM 1590 O O . LYS A 1 202 ? -3.074 -8.227 35.326 1.00 78.00 202 LYS A O 1
ATOM 1595 N N . GLU A 1 203 ? -5.273 -7.799 35.152 1.00 73.00 203 GLU A N 1
ATOM 1596 C CA . GLU A 1 203 ? -5.514 -8.735 34.055 1.00 73.00 203 GLU A CA 1
ATOM 1597 C C . GLU A 1 203 ? -4.849 -8.276 32.753 1.00 73.00 203 GLU A C 1
ATOM 1599 O O . GLU A 1 203 ? -4.217 -9.057 32.044 1.00 73.00 203 GLU A O 1
ATOM 1604 N N . THR A 1 204 ? -4.877 -6.974 32.490 1.00 69.88 204 THR A N 1
ATOM 1605 C CA . THR A 1 204 ? -4.198 -6.371 31.344 1.00 69.88 204 THR A CA 1
ATOM 1606 C C . THR A 1 204 ? -2.671 -6.522 31.445 1.00 69.88 204 THR A C 1
ATOM 1608 O O . THR A 1 204 ? -2.018 -6.874 30.463 1.00 69.88 204 THR A O 1
ATOM 1611 N N . TYR A 1 205 ? -2.087 -6.348 32.637 1.00 67.94 205 TYR A N 1
ATOM 1612 C CA . TYR A 1 205 ? -0.664 -6.607 32.889 1.00 67.94 205 TYR A CA 1
ATOM 1613 C C . TYR A 1 205 ? -0.304 -8.096 32.808 1.00 67.94 205 TYR A C 1
ATOM 1615 O O . TYR A 1 205 ? 0.784 -8.437 32.343 1.00 67.94 205 TYR A O 1
ATOM 1623 N N . ARG A 1 206 ? -1.201 -8.999 33.223 1.00 69.31 206 ARG A N 1
ATOM 1624 C CA . ARG A 1 206 ? -1.016 -10.451 33.069 1.00 69.31 206 ARG A CA 1
ATOM 1625 C C . ARG A 1 206 ? -0.886 -10.837 31.595 1.00 69.31 206 ARG A C 1
ATOM 1627 O O . ARG A 1 206 ? 0.015 -11.597 31.242 1.00 69.31 206 ARG A O 1
ATOM 1634 N N . LEU A 1 207 ? -1.740 -10.266 30.745 1.00 64.25 207 LEU A N 1
ATOM 1635 C CA . LEU A 1 207 ? -1.695 -10.447 29.290 1.00 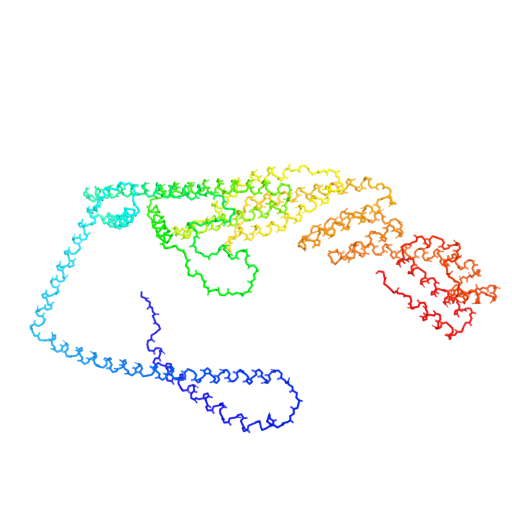64.25 207 LEU A CA 1
ATOM 1636 C C . LEU A 1 207 ? -0.455 -9.805 28.657 1.00 64.25 207 LEU A C 1
ATOM 1638 O O . LEU A 1 207 ? 0.090 -10.335 27.698 1.00 64.25 207 LEU A O 1
ATOM 1642 N N . TYR A 1 208 ? 0.019 -8.684 29.203 1.00 62.78 208 TYR A N 1
ATOM 1643 C CA . TYR A 1 208 ? 1.253 -8.042 28.747 1.00 62.78 208 TYR A CA 1
ATOM 1644 C C . TYR A 1 208 ? 2.514 -8.877 29.045 1.00 62.78 208 TYR A C 1
ATOM 1646 O O . TYR A 1 208 ? 3.459 -8.863 28.260 1.00 62.78 208 TYR A O 1
ATOM 1654 N N . ASN A 1 209 ? 2.534 -9.598 30.172 1.00 63.38 209 ASN A N 1
ATOM 1655 C CA . ASN A 1 209 ? 3.699 -10.354 30.649 1.00 63.38 209 ASN A CA 1
ATOM 1656 C C . ASN A 1 209 ? 3.736 -11.824 30.203 1.00 63.38 209 ASN A C 1
ATOM 1658 O O . ASN A 1 209 ? 4.715 -12.510 30.485 1.00 63.38 209 ASN A O 1
ATOM 1662 N N . THR A 1 210 ? 2.693 -12.336 29.548 1.00 58.69 210 THR A N 1
ATOM 1663 C CA . THR A 1 210 ? 2.725 -13.690 28.977 1.00 58.69 210 THR A CA 1
ATOM 1664 C C . THR A 1 210 ? 3.569 -13.658 27.690 1.00 58.69 210 THR A C 1
ATOM 1666 O O . THR A 1 210 ? 3.216 -12.990 26.724 1.00 58.69 210 THR A O 1
ATOM 1669 N N . GLU A 1 211 ? 4.747 -14.291 27.739 1.00 46.44 211 GLU A N 1
ATOM 1670 C CA . GLU A 1 211 ? 5.878 -14.122 26.806 1.00 46.44 211 GLU A CA 1
ATOM 1671 C C . GLU A 1 211 ? 5.657 -14.624 25.357 1.00 46.44 211 GLU A C 1
ATOM 1673 O O . GLU A 1 211 ? 4.985 -15.623 25.106 1.00 46.44 211 GLU A O 1
ATOM 1678 N N . ASP A 1 212 ? 6.326 -13.936 24.419 1.00 38.84 212 ASP A N 1
ATOM 1679 C CA . ASP A 1 212 ? 7.066 -14.472 23.260 1.00 38.84 212 ASP A CA 1
ATOM 1680 C C . ASP A 1 212 ? 6.391 -15.427 22.259 1.00 38.84 212 ASP A C 1
ATOM 1682 O O . ASP A 1 212 ? 7.048 -16.288 21.673 1.00 38.84 212 ASP A O 1
ATOM 1686 N N . SER A 1 213 ? 5.122 -15.209 21.910 1.00 38.97 213 SER A N 1
ATOM 1687 C CA . SER A 1 213 ? 4.673 -15.583 20.563 1.00 38.97 213 SER A CA 1
ATOM 1688 C C . SER A 1 213 ? 4.497 -14.332 19.712 1.00 38.97 213 SER A C 1
ATOM 1690 O O . SER A 1 213 ? 3.695 -13.440 19.993 1.00 38.97 213 SER A O 1
ATOM 1692 N N . ILE A 1 214 ? 5.270 -14.278 18.634 1.00 42.91 214 ILE A N 1
ATOM 1693 C CA . ILE A 1 214 ? 5.244 -13.238 17.602 1.00 42.91 214 ILE A CA 1
ATOM 1694 C C . ILE A 1 214 ? 3.836 -13.124 16.950 1.00 42.91 214 ILE A C 1
ATOM 1696 O O . ILE A 1 214 ? 3.600 -12.204 16.173 1.00 42.91 214 ILE A O 1
ATOM 1700 N N . ILE A 1 215 ? 2.867 -14.003 17.279 1.00 40.69 215 ILE A N 1
ATOM 1701 C CA . ILE A 1 215 ? 1.583 -14.154 16.566 1.00 40.69 215 ILE A CA 1
ATOM 1702 C C . ILE A 1 215 ? 0.358 -14.401 17.488 1.00 40.69 215 ILE A C 1
ATOM 1704 O O . ILE A 1 215 ? -0.598 -15.042 17.075 1.00 40.69 215 ILE A O 1
ATOM 1708 N N . GLN A 1 216 ? 0.278 -13.871 18.714 1.00 34.72 216 GLN A N 1
ATOM 1709 C CA . GLN A 1 216 ? -1.027 -13.851 19.415 1.00 34.72 216 GLN A CA 1
ATOM 1710 C C . GLN A 1 216 ? -1.392 -12.462 19.958 1.00 34.72 216 GLN A C 1
ATOM 1712 O O . GLN A 1 216 ? -0.802 -11.975 20.927 1.00 34.72 216 GLN A O 1
ATOM 1717 N N . PRO A 1 217 ? -2.362 -11.767 19.335 1.00 38.94 217 PRO A N 1
ATOM 1718 C CA . PRO A 1 217 ? -3.314 -10.959 20.080 1.00 38.94 217 PRO A CA 1
ATOM 1719 C C . PRO A 1 217 ? -4.354 -11.892 20.737 1.00 38.94 217 PRO A C 1
ATOM 1721 O O . PRO A 1 217 ? -4.358 -13.085 20.474 1.00 38.94 217 PRO A O 1
ATOM 1724 N N . PHE A 1 218 ? -5.268 -11.324 21.524 1.00 38.31 218 PHE A N 1
ATOM 1725 C CA . PHE A 1 218 ? -6.500 -11.921 22.077 1.00 38.31 218 PHE A CA 1
ATOM 1726 C C . PHE A 1 218 ? -6.466 -12.382 23.527 1.00 38.31 218 PHE A C 1
ATOM 1728 O O . PHE A 1 218 ? -6.120 -13.518 23.807 1.00 38.31 218 PHE A O 1
ATOM 1735 N N . ILE A 1 219 ? -7.051 -11.534 24.388 1.00 39.44 219 ILE A N 1
ATOM 1736 C CA . ILE A 1 219 ? -8.248 -11.925 25.166 1.00 39.44 219 ILE A CA 1
ATOM 1737 C C . ILE A 1 219 ? -9.327 -10.811 25.156 1.00 39.44 219 ILE A C 1
ATOM 1739 O O . ILE A 1 219 ? -10.508 -11.122 25.209 1.00 39.44 219 ILE A O 1
ATOM 1743 N N . ILE A 1 220 ? -8.994 -9.525 24.954 1.00 38.97 220 ILE A N 1
ATOM 1744 C CA . ILE A 1 220 ? -10.003 -8.432 25.021 1.00 38.97 220 ILE A CA 1
ATOM 1745 C C . ILE A 1 220 ? -10.716 -8.151 23.672 1.00 38.97 220 ILE A C 1
ATOM 1747 O O . ILE A 1 220 ? -11.740 -7.476 23.631 1.00 38.97 220 ILE A O 1
ATOM 1751 N N . CYS A 1 221 ? -10.212 -8.685 22.552 1.00 35.81 221 CYS A N 1
ATOM 1752 C CA . CYS A 1 221 ? -10.650 -8.286 21.202 1.00 35.81 221 CYS A CA 1
ATOM 1753 C C . CYS A 1 221 ? -11.418 -9.360 20.411 1.00 35.81 221 CYS A C 1
ATOM 1755 O O . CYS A 1 221 ? -11.659 -9.169 19.220 1.00 35.81 221 CYS A O 1
ATOM 1757 N N . ASN A 1 222 ? -11.788 -10.498 21.012 1.00 32.81 222 ASN A N 1
ATOM 1758 C CA . ASN A 1 222 ? -12.263 -11.642 20.231 1.00 32.81 222 ASN A CA 1
ATOM 1759 C C . ASN A 1 222 ? -13.759 -11.557 19.884 1.00 32.81 222 ASN A C 1
ATOM 1761 O O . ASN A 1 222 ? -14.617 -12.077 20.586 1.00 32.81 222 ASN A O 1
ATOM 1765 N N . ASN A 1 223 ? -14.047 -10.938 18.738 1.00 31.81 223 ASN A N 1
ATOM 1766 C CA . ASN A 1 223 ? -15.060 -11.431 17.809 1.00 31.81 223 ASN A CA 1
ATOM 1767 C C . ASN A 1 223 ? -14.328 -11.814 16.513 1.00 31.81 223 ASN A C 1
ATOM 1769 O O . ASN A 1 223 ? -14.280 -11.023 15.581 1.00 31.81 223 ASN A O 1
ATOM 1773 N N . SER A 1 224 ? -13.693 -12.991 16.505 1.00 34.97 224 SER A N 1
ATOM 1774 C CA . SER A 1 224 ? -13.448 -13.813 15.309 1.00 34.97 224 SER A CA 1
ATOM 1775 C C . SER A 1 224 ? -13.077 -13.071 14.007 1.00 34.97 224 SER A C 1
ATOM 1777 O O . SER A 1 224 ? -13.938 -12.964 13.140 1.00 34.97 224 SER A O 1
ATOM 1779 N N . SER A 1 225 ? -11.835 -12.596 13.830 1.00 35.59 225 SER A N 1
ATOM 1780 C CA . SER A 1 225 ? -11.250 -12.355 12.482 1.00 35.59 225 SER A CA 1
ATOM 1781 C C . SER A 1 225 ? -9.833 -11.752 12.508 1.00 35.59 225 SER A C 1
ATOM 1783 O O . SER A 1 225 ? -9.605 -10.666 11.977 1.00 35.59 225 SER A O 1
ATOM 1785 N N . VAL A 1 226 ? -8.847 -12.422 13.105 1.00 36.78 226 VAL A N 1
ATOM 1786 C CA . VAL A 1 226 ? -7.430 -12.126 12.767 1.00 36.78 226 VAL A CA 1
ATOM 1787 C C . VAL A 1 226 ? -6.702 -13.373 12.253 1.00 36.78 226 VAL A C 1
ATOM 1789 O O . VAL A 1 226 ? -5.721 -13.241 11.531 1.00 36.78 226 VAL A O 1
ATOM 1792 N N . GLU A 1 227 ? -7.254 -14.574 12.457 1.00 31.50 227 GLU A N 1
ATOM 1793 C CA . GLU A 1 227 ? -6.807 -15.791 11.756 1.00 31.50 227 GLU A CA 1
ATOM 1794 C C . GLU A 1 227 ? -7.083 -15.747 10.239 1.00 31.50 227 GLU A C 1
ATOM 1796 O O . GLU A 1 227 ? -6.370 -16.383 9.472 1.00 31.50 227 GLU A O 1
ATOM 1801 N N . SER A 1 228 ? -8.017 -14.912 9.761 1.00 31.00 228 SER A N 1
ATOM 1802 C CA . SER A 1 228 ? -8.320 -14.796 8.323 1.00 31.00 228 SER A CA 1
ATOM 1803 C C . SER A 1 228 ? -7.348 -13.917 7.523 1.00 31.00 228 SER A C 1
ATOM 1805 O O . SER A 1 228 ? -7.555 -13.737 6.326 1.00 31.00 228 SER A O 1
ATOM 1807 N N . LEU A 1 229 ? -6.327 -13.319 8.149 1.00 31.58 229 LEU A N 1
ATOM 1808 C CA . LEU A 1 229 ? -5.355 -12.460 7.453 1.00 31.58 229 LEU A CA 1
ATOM 1809 C C . LEU A 1 229 ? -4.172 -13.245 6.860 1.00 31.58 229 LEU A C 1
ATOM 1811 O O . LEU A 1 229 ? -3.409 -12.677 6.083 1.00 31.58 229 LEU A O 1
ATOM 1815 N N . PHE A 1 230 ? -4.056 -14.544 7.170 1.00 29.67 230 PHE A N 1
ATOM 1816 C CA . PHE A 1 230 ? -2.983 -15.418 6.678 1.00 29.67 230 PHE A CA 1
ATOM 1817 C C . PHE A 1 230 ? -3.452 -16.615 5.829 1.00 29.67 230 PHE A C 1
ATOM 1819 O O . PHE A 1 230 ? -2.613 -17.385 5.372 1.00 29.67 230 PHE A O 1
ATOM 1826 N N . GLU A 1 231 ? -4.749 -16.759 5.537 1.00 24.58 231 GLU A N 1
ATOM 1827 C CA . GLU A 1 231 ? -5.259 -17.844 4.682 1.00 24.58 231 GLU A CA 1
ATOM 1828 C C . GLU A 1 231 ? -5.597 -17.351 3.266 1.00 24.58 231 GLU A C 1
ATOM 1830 O O . GLU A 1 231 ? -6.748 -17.114 2.899 1.00 24.58 231 GLU A O 1
ATOM 1835 N N . MET A 1 232 ? -4.563 -17.250 2.425 1.00 26.72 232 MET A N 1
ATOM 1836 C CA . MET A 1 232 ? -4.715 -17.581 1.007 1.00 26.72 232 MET A CA 1
ATOM 1837 C C . MET A 1 232 ? -4.828 -19.107 0.905 1.00 26.72 232 MET A C 1
ATOM 1839 O O . MET A 1 232 ? -3.823 -19.786 0.757 1.00 26.72 232 MET A O 1
ATOM 1843 N N . ASP A 1 233 ? -6.038 -19.643 1.047 1.00 22.88 233 ASP A N 1
ATOM 1844 C CA . ASP A 1 233 ? -6.529 -20.721 0.185 1.00 22.88 233 ASP A CA 1
ATOM 1845 C C . ASP A 1 233 ? -7.994 -21.036 0.491 1.00 22.88 233 ASP A C 1
ATOM 1847 O O . ASP A 1 233 ? -8.406 -21.357 1.605 1.00 22.88 233 ASP A O 1
ATOM 1851 N N . ALA A 1 234 ? -8.807 -20.950 -0.555 1.00 29.69 234 ALA A N 1
ATOM 1852 C CA . ALA A 1 234 ? -10.174 -21.418 -0.531 1.00 29.69 234 ALA A CA 1
ATOM 1853 C C . ALA A 1 234 ? -10.205 -22.944 -0.343 1.00 29.69 234 ALA A C 1
ATOM 1855 O O . ALA A 1 234 ? -9.463 -23.676 -0.993 1.00 29.69 234 ALA A O 1
ATOM 1856 N N . THR A 1 235 ? -11.194 -23.402 0.433 1.00 28.80 235 THR A N 1
ATOM 1857 C CA . THR A 1 235 ? -11.676 -24.788 0.607 1.00 28.80 235 THR A CA 1
ATOM 1858 C C . THR A 1 235 ? -11.079 -25.609 1.763 1.00 28.80 235 THR A C 1
ATOM 1860 O O . THR A 1 235 ? -10.202 -26.439 1.560 1.00 28.80 235 THR A O 1
ATOM 1863 N N . ARG A 1 236 ? -11.701 -25.525 2.955 1.00 24.53 236 ARG A N 1
ATOM 1864 C CA . ARG A 1 236 ? -12.322 -26.669 3.677 1.00 24.53 236 ARG A CA 1
ATOM 1865 C C . ARG A 1 236 ? -12.792 -26.288 5.092 1.00 24.53 236 ARG A C 1
ATOM 1867 O O . ARG A 1 236 ? -12.010 -25.793 5.881 1.00 24.53 236 ARG A O 1
ATOM 1874 N N . ASN A 1 237 ? -14.064 -26.605 5.364 1.00 25.86 237 ASN A N 1
ATOM 1875 C CA . ASN A 1 237 ? -14.706 -26.955 6.646 1.00 25.86 237 ASN A CA 1
ATOM 1876 C C . ASN A 1 237 ? -14.258 -26.168 7.897 1.00 25.86 237 ASN A C 1
ATOM 1878 O O . ASN A 1 237 ? -13.215 -26.440 8.470 1.00 25.86 237 ASN A O 1
ATOM 1882 N N . SER A 1 238 ? -15.028 -25.204 8.407 1.00 28.91 238 SER A N 1
ATOM 1883 C CA . SER A 1 238 ? -16.169 -25.457 9.312 1.00 28.91 238 SER A CA 1
ATOM 1884 C C . SER A 1 238 ? -16.065 -26.774 10.094 1.00 28.91 238 SER A C 1
ATOM 1886 O O . SER A 1 238 ? -16.788 -27.710 9.781 1.00 28.91 238 SER A O 1
ATOM 1888 N N . ASP A 1 239 ? -15.129 -26.851 11.039 1.00 29.17 239 ASP A N 1
ATOM 1889 C CA . ASP A 1 239 ? -15.229 -27.633 12.282 1.00 29.17 239 ASP A CA 1
ATOM 1890 C C . ASP A 1 239 ? -13.989 -27.355 13.155 1.00 29.17 239 ASP A C 1
ATOM 1892 O O . ASP A 1 239 ? -12.981 -28.053 13.087 1.00 29.17 239 ASP A O 1
ATOM 1896 N N . SER A 1 240 ? -14.058 -26.327 14.003 1.00 27.45 240 SER A N 1
ATOM 1897 C CA . SER A 1 240 ? -13.138 -26.154 15.139 1.00 27.45 240 SER A CA 1
ATOM 1898 C C . SER A 1 240 ? -13.908 -25.771 16.405 1.00 27.45 240 SER A C 1
ATOM 1900 O O . SER A 1 240 ? -13.655 -24.780 17.082 1.00 27.45 240 SER A O 1
ATOM 1902 N N . VAL A 1 241 ? -14.878 -26.616 16.757 1.00 35.03 241 VAL A N 1
ATOM 1903 C CA . VAL A 1 241 ? -15.356 -26.729 18.137 1.00 35.03 241 VAL A CA 1
ATOM 1904 C C . VAL A 1 241 ? -14.365 -27.620 18.883 1.00 35.03 241 VAL A C 1
ATOM 1906 O O . VAL A 1 241 ? -14.480 -28.834 18.791 1.00 35.03 241 VAL A O 1
ATOM 1909 N N . SER A 1 242 ? -13.396 -27.028 19.592 1.00 31.78 242 SER A N 1
ATOM 1910 C CA . SER A 1 242 ? -12.945 -27.465 20.931 1.00 31.78 242 SER A CA 1
ATOM 1911 C C . SER A 1 242 ? -11.581 -26.874 21.317 1.00 31.78 242 SER A C 1
ATOM 1913 O O . SER A 1 242 ? -10.545 -27.461 21.013 1.00 31.78 242 SER A O 1
ATOM 1915 N N . SER A 1 243 ? -11.586 -25.790 22.097 1.00 27.88 243 SER A N 1
ATOM 1916 C CA . SER A 1 243 ? -10.661 -25.609 23.231 1.00 27.88 243 SER A CA 1
ATOM 1917 C C . SER A 1 243 ? -11.052 -24.384 24.072 1.00 27.88 243 SER A C 1
ATOM 1919 O O . SER A 1 243 ? -10.959 -23.260 23.592 1.00 27.88 243 SER A O 1
ATOM 1921 N N . GLY A 1 244 ? -11.432 -24.602 25.339 1.00 30.50 244 GLY A N 1
ATOM 1922 C CA . GLY A 1 244 ? -11.272 -23.608 26.414 1.00 30.50 244 GLY A CA 1
ATOM 1923 C C . GLY A 1 244 ? -12.513 -22.826 26.865 1.00 30.50 244 GLY A C 1
ATOM 1924 O O . GLY A 1 244 ? -12.650 -21.642 26.585 1.00 30.50 244 GLY A O 1
ATOM 1925 N N . THR A 1 245 ? -13.367 -23.446 27.677 1.00 37.03 245 THR A N 1
ATOM 1926 C CA . THR A 1 245 ? -14.527 -22.841 28.367 1.00 37.03 245 THR A CA 1
ATOM 1927 C C . THR A 1 245 ? -14.200 -21.782 29.441 1.00 37.03 245 THR A C 1
ATOM 1929 O O . THR A 1 245 ? -15.125 -21.231 30.026 1.00 37.03 245 THR A O 1
ATOM 1932 N N . GLU A 1 246 ? -12.932 -21.444 29.698 1.00 44.62 246 GLU A N 1
ATOM 1933 C CA . GLU A 1 246 ? -12.541 -20.443 30.717 1.00 44.62 246 GLU A CA 1
ATOM 1934 C C . GLU A 1 246 ? -12.413 -19.010 30.162 1.00 44.62 246 GLU A C 1
ATOM 1936 O O . GLU A 1 246 ? -12.712 -18.042 30.859 1.00 44.62 246 GLU A O 1
ATOM 1941 N N . GLN A 1 247 ? -12.058 -18.838 28.884 1.00 47.41 247 GLN A N 1
ATOM 1942 C CA . GLN A 1 247 ? -11.867 -17.503 28.290 1.00 47.41 247 GLN A CA 1
ATOM 1943 C C . GLN A 1 247 ? -13.182 -16.736 28.065 1.00 47.41 247 GLN A C 1
ATOM 1945 O O . GLN A 1 247 ? -13.192 -15.503 28.068 1.00 47.41 247 GLN A O 1
ATOM 1950 N N . GLY A 1 248 ? -14.307 -17.446 27.921 1.00 50.00 248 GLY A N 1
ATOM 1951 C CA . GLY A 1 248 ? -15.628 -16.832 27.748 1.00 50.00 248 GLY A CA 1
ATOM 1952 C C . GLY A 1 248 ? -16.119 -16.069 28.985 1.00 50.00 248 GLY A C 1
ATOM 1953 O O . GLY A 1 248 ? -16.786 -15.045 28.838 1.00 50.00 248 GLY A O 1
ATOM 1954 N N . GLY A 1 249 ? -15.754 -16.525 30.191 1.00 58.75 249 GLY A N 1
ATOM 1955 C CA . GLY A 1 249 ? -16.117 -15.866 31.452 1.00 58.75 249 GLY A CA 1
ATOM 1956 C C . GLY A 1 249 ? -15.365 -14.551 31.654 1.00 58.75 249 GLY A C 1
ATOM 1957 O O . GLY A 1 249 ? -15.982 -13.513 31.871 1.00 58.75 249 GLY A O 1
ATOM 1958 N N . VAL A 1 250 ? -14.042 -14.569 31.463 1.00 63.19 250 VAL A N 1
ATOM 1959 C CA . VAL A 1 250 ? -13.173 -13.389 31.624 1.00 63.19 250 VAL A CA 1
ATOM 1960 C C . VAL A 1 250 ? -13.569 -12.261 30.663 1.00 63.19 250 VAL A C 1
ATOM 1962 O O . VAL A 1 250 ? -13.647 -11.100 31.067 1.00 63.19 250 VAL A O 1
ATOM 1965 N N . HIS A 1 251 ? -13.886 -12.586 29.402 1.00 63.81 251 HIS A N 1
ATOM 1966 C CA . HIS A 1 251 ? -14.346 -11.595 28.424 1.00 63.81 251 HIS A CA 1
ATOM 1967 C C . HIS A 1 251 ? -15.708 -10.989 28.808 1.00 63.81 251 HIS A C 1
ATOM 1969 O O . HIS A 1 251 ? -15.893 -9.774 28.721 1.00 63.81 251 HIS A O 1
ATOM 1975 N N . ALA A 1 252 ? -16.659 -11.811 29.265 1.00 66.94 252 ALA A N 1
ATOM 1976 C CA . ALA A 1 252 ? -17.968 -11.331 29.709 1.00 66.94 252 ALA A CA 1
ATOM 1977 C C . ALA A 1 252 ? -17.854 -10.400 30.929 1.00 66.94 252 ALA A C 1
ATOM 1979 O O . ALA A 1 252 ? -18.462 -9.325 30.937 1.00 66.94 252 ALA A O 1
ATOM 1980 N N . SER A 1 253 ? -17.026 -10.758 31.915 1.00 69.31 253 SER A N 1
ATOM 1981 C CA . SER A 1 253 ? -16.768 -9.921 33.089 1.00 69.31 253 SER A CA 1
ATOM 1982 C C . SER A 1 253 ? -16.068 -8.611 32.710 1.00 69.31 253 SER A C 1
ATOM 1984 O O . SER A 1 253 ? -16.482 -7.554 33.177 1.00 69.31 253 SER A O 1
ATOM 1986 N N . ALA A 1 254 ? -15.092 -8.625 31.794 1.00 72.38 254 ALA A N 1
ATOM 1987 C CA . ALA A 1 254 ? -14.415 -7.409 31.331 1.00 72.38 254 ALA A CA 1
ATOM 1988 C C . ALA A 1 254 ? -15.369 -6.421 30.632 1.00 72.38 254 ALA A C 1
ATOM 1990 O O . ALA A 1 254 ? -15.347 -5.226 30.930 1.00 72.38 254 ALA A O 1
ATOM 1991 N N . VAL A 1 255 ? -16.256 -6.901 29.752 1.00 75.00 255 VAL A N 1
ATOM 1992 C CA . VAL A 1 255 ? -17.271 -6.054 29.092 1.00 75.00 255 VAL A CA 1
ATOM 1993 C C . VAL A 1 255 ? -18.239 -5.449 30.115 1.00 75.00 255 VAL A C 1
ATOM 1995 O O . VAL A 1 255 ? -18.589 -4.269 30.022 1.00 75.00 255 VAL A O 1
ATOM 1998 N N . ARG A 1 256 ? -18.645 -6.224 31.128 1.00 74.69 256 ARG A N 1
ATOM 1999 C CA . ARG A 1 256 ? -19.490 -5.720 32.219 1.00 74.69 256 ARG A CA 1
ATOM 2000 C C . ARG A 1 256 ? -18.765 -4.675 33.062 1.00 74.69 256 ARG A C 1
ATOM 2002 O O . ARG A 1 256 ? -19.348 -3.622 33.318 1.00 74.69 256 ARG A O 1
ATOM 2009 N N . ILE A 1 257 ? -17.491 -4.880 33.396 1.00 80.38 257 ILE A N 1
ATOM 2010 C CA . ILE A 1 257 ? -16.680 -3.870 34.090 1.00 80.38 257 ILE A CA 1
ATOM 2011 C C . ILE A 1 257 ? -16.613 -2.570 33.281 1.00 80.38 257 ILE A C 1
ATOM 2013 O O . ILE A 1 257 ? -16.825 -1.499 33.846 1.00 80.38 257 ILE A O 1
ATOM 2017 N N . LEU A 1 258 ? -16.368 -2.637 31.966 1.00 79.12 258 LEU A N 1
ATOM 2018 C CA . LEU A 1 258 ? -16.345 -1.446 31.105 1.00 79.12 258 LEU A CA 1
ATOM 2019 C C . LEU A 1 258 ? -17.673 -0.680 31.165 1.00 79.12 258 LEU A C 1
ATOM 2021 O O . LEU A 1 258 ? -17.676 0.550 31.229 1.00 79.12 258 LEU A O 1
ATOM 2025 N N . SER A 1 259 ? -18.800 -1.398 31.205 1.00 79.44 259 SER A N 1
ATOM 2026 C CA . SER A 1 259 ? -20.122 -0.781 31.340 1.00 79.44 259 SER A CA 1
ATOM 2027 C C . SER A 1 259 ? -20.321 -0.081 32.691 1.00 79.44 259 SER A C 1
ATOM 2029 O O . SER A 1 259 ? -20.887 1.011 32.727 1.00 79.44 259 SER A O 1
ATOM 2031 N N . VAL A 1 260 ? -19.792 -0.652 33.781 1.00 80.19 260 VAL A N 1
ATOM 2032 C CA . VAL A 1 260 ? -19.814 -0.046 35.121 1.00 80.19 260 VAL A CA 1
ATOM 2033 C C . VAL A 1 260 ? -18.905 1.181 35.165 1.00 80.19 260 VAL A C 1
ATOM 2035 O O . VAL A 1 260 ? -19.351 2.249 35.579 1.00 80.19 260 VAL A O 1
ATOM 2038 N N . LEU A 1 261 ? -17.667 1.084 34.669 1.00 81.50 261 LEU A N 1
ATOM 2039 C CA . LEU A 1 261 ? -16.720 2.202 34.629 1.00 81.50 261 LEU A CA 1
ATOM 2040 C C . LEU A 1 261 ? -17.264 3.384 33.826 1.00 81.50 261 LEU A C 1
ATOM 2042 O O . LEU A 1 261 ? -17.105 4.528 34.244 1.00 81.50 261 LEU A O 1
ATOM 2046 N N . ARG A 1 262 ? -17.979 3.127 32.725 1.00 80.25 262 ARG A N 1
ATOM 2047 C CA . ARG A 1 262 ? -18.615 4.176 31.917 1.00 80.25 262 ARG A CA 1
ATOM 2048 C C . ARG A 1 262 ? -19.603 5.035 32.712 1.00 80.25 262 ARG A C 1
ATOM 2050 O O . ARG A 1 262 ? -19.761 6.213 32.402 1.00 80.25 262 ARG A O 1
ATOM 2057 N N . THR A 1 263 ? -20.244 4.492 33.749 1.00 78.19 263 THR A N 1
ATOM 2058 C CA . THR A 1 263 ? -21.144 5.281 34.612 1.00 78.19 263 THR A CA 1
ATOM 2059 C C . THR A 1 263 ? -20.410 6.380 35.389 1.00 78.19 263 THR A C 1
ATOM 2061 O O . THR A 1 263 ? -21.032 7.339 35.848 1.00 78.19 263 THR A O 1
ATOM 2064 N N . ARG A 1 264 ? -19.078 6.280 35.503 1.00 81.94 264 ARG A N 1
ATOM 2065 C CA . ARG A 1 264 ? -18.203 7.238 36.179 1.00 81.94 264 ARG A CA 1
ATOM 2066 C C . ARG A 1 264 ? -17.042 7.654 35.274 1.00 81.94 264 ARG A C 1
ATOM 2068 O O . ARG A 1 264 ? -15.968 7.054 35.280 1.00 81.94 264 ARG A O 1
ATOM 2075 N N . GLN A 1 265 ? -17.219 8.778 34.581 1.00 81.19 265 GLN A N 1
ATOM 2076 C CA . GLN A 1 265 ? -16.250 9.304 33.610 1.00 81.19 265 GLN A CA 1
ATOM 2077 C C . GLN A 1 265 ? -14.819 9.456 34.160 1.00 81.19 265 GLN A C 1
ATOM 2079 O O . GLN A 1 265 ? -13.865 9.227 33.425 1.00 81.19 265 GLN A O 1
ATOM 2084 N N . LYS A 1 266 ? -14.649 9.766 35.455 1.00 86.56 266 LYS A N 1
ATOM 2085 C CA . LYS A 1 266 ? -13.329 9.847 36.109 1.00 86.56 266 LYS A CA 1
ATOM 2086 C C . LYS A 1 266 ? -12.536 8.539 35.994 1.00 86.56 266 LYS A C 1
ATOM 2088 O O . LYS A 1 266 ? -11.384 8.563 35.578 1.00 86.56 266 LYS A O 1
ATOM 2093 N N . TYR A 1 267 ? -13.137 7.408 36.367 1.00 83.06 267 TYR A N 1
ATOM 2094 C CA . TYR A 1 267 ? -12.457 6.107 36.349 1.00 83.06 267 TYR A CA 1
ATOM 2095 C C . TYR A 1 267 ? -12.323 5.563 34.931 1.00 83.06 267 TYR A C 1
ATOM 2097 O O . TYR A 1 267 ? -11.305 4.962 34.599 1.00 83.06 267 TYR A O 1
ATOM 2105 N N . PHE A 1 268 ? -13.322 5.820 34.085 1.00 83.44 268 PHE A N 1
ATOM 2106 C CA . PHE A 1 268 ? -13.250 5.485 32.670 1.00 83.44 268 PHE A CA 1
ATOM 2107 C C . PHE A 1 268 ? -12.110 6.229 31.956 1.00 83.44 268 PHE A C 1
ATOM 2109 O O . PHE A 1 268 ? -11.354 5.605 31.222 1.00 83.44 268 PHE A O 1
ATOM 2116 N N . GLY A 1 269 ? -11.923 7.525 32.231 1.00 82.56 269 GLY A N 1
ATOM 2117 C CA . GLY A 1 269 ? -10.805 8.309 31.697 1.00 82.56 269 GLY A CA 1
ATOM 2118 C C . GLY A 1 269 ? -9.447 7.741 32.114 1.00 82.56 269 GLY A C 1
ATOM 2119 O O . GLY A 1 269 ? -8.618 7.461 31.257 1.00 82.56 269 GLY A O 1
ATOM 2120 N N . ILE A 1 270 ? -9.269 7.444 33.409 1.00 85.25 270 ILE A N 1
ATOM 2121 C CA . ILE A 1 270 ? -8.045 6.798 33.921 1.00 85.25 270 ILE A CA 1
ATOM 2122 C C . ILE A 1 270 ? -7.802 5.450 33.226 1.00 85.25 270 ILE A C 1
ATOM 2124 O O . ILE A 1 270 ? -6.669 5.110 32.891 1.00 85.25 270 ILE A O 1
ATOM 2128 N N . PHE A 1 271 ? -8.850 4.654 33.012 1.00 84.62 271 PHE A N 1
ATOM 2129 C CA . PHE A 1 271 ? -8.737 3.394 32.284 1.00 84.62 271 PHE A CA 1
ATOM 2130 C C . PHE A 1 271 ? -8.291 3.606 30.828 1.00 84.62 271 PHE A C 1
ATOM 2132 O O . PHE A 1 271 ? -7.354 2.945 30.386 1.00 84.62 271 PHE A O 1
ATOM 2139 N N . MET A 1 272 ? -8.914 4.539 30.104 1.00 83.62 272 MET A N 1
ATOM 2140 C CA . MET A 1 272 ? -8.568 4.843 28.712 1.00 83.62 272 MET A CA 1
ATOM 2141 C C . MET A 1 272 ? -7.131 5.355 28.571 1.00 83.62 272 MET A C 1
ATOM 2143 O O . MET A 1 272 ? -6.433 4.926 27.652 1.00 83.62 272 MET A O 1
ATOM 2147 N N . ASP A 1 273 ? -6.664 6.190 29.502 1.00 84.56 273 ASP A N 1
ATOM 2148 C CA . ASP A 1 273 ? -5.273 6.653 29.547 1.00 84.56 273 ASP A CA 1
ATOM 2149 C C . ASP A 1 273 ? -4.301 5.481 29.765 1.00 84.56 273 ASP A C 1
ATOM 2151 O O . ASP A 1 273 ? -3.341 5.323 29.012 1.00 84.56 273 ASP A O 1
ATOM 2155 N N . ASN A 1 274 ? -4.596 4.578 30.707 1.00 82.88 274 ASN A N 1
ATOM 2156 C CA . ASN A 1 274 ? -3.767 3.387 30.932 1.00 82.88 274 ASN A CA 1
ATOM 2157 C C . ASN A 1 274 ? -3.724 2.458 29.708 1.00 82.88 274 ASN A C 1
ATOM 2159 O O . ASN A 1 274 ? -2.676 1.897 29.388 1.00 82.88 274 ASN A O 1
ATOM 2163 N N . ILE A 1 275 ? -4.853 2.277 29.016 1.00 82.88 275 ILE A N 1
ATOM 2164 C CA . ILE A 1 275 ? -4.912 1.461 27.796 1.00 82.88 275 ILE A CA 1
ATOM 2165 C C . ILE A 1 275 ? -4.139 2.122 26.658 1.00 82.88 275 ILE A C 1
ATOM 2167 O O . ILE A 1 275 ? -3.424 1.432 25.931 1.00 82.88 275 ILE A O 1
ATOM 2171 N N . LYS A 1 276 ? -4.239 3.445 26.511 1.00 84.19 276 LYS A N 1
ATOM 2172 C CA . LYS A 1 276 ? -3.438 4.205 25.551 1.00 84.19 276 LYS A CA 1
ATOM 2173 C C . LYS A 1 276 ? -1.946 3.996 25.798 1.00 84.19 276 LYS A C 1
ATOM 2175 O O . LYS A 1 276 ? -1.227 3.664 24.854 1.00 84.19 276 LYS A O 1
ATOM 2180 N N . ASP A 1 277 ? -1.492 4.156 27.037 1.00 83.62 277 ASP A N 1
ATOM 2181 C CA . ASP A 1 277 ? -0.082 4.003 27.403 1.00 83.62 277 ASP A CA 1
ATOM 2182 C C . ASP A 1 277 ? 0.395 2.566 27.173 1.00 83.62 277 ASP A C 1
ATOM 2184 O O . ASP A 1 277 ? 1.448 2.338 26.576 1.00 83.62 277 ASP A O 1
ATOM 2188 N N . LEU A 1 278 ? -0.417 1.577 27.546 1.00 82.75 278 LEU A N 1
ATOM 2189 C CA . LEU A 1 278 ? -0.115 0.172 27.303 1.00 82.75 278 LEU A CA 1
ATOM 2190 C C . LEU A 1 278 ? -0.009 -0.153 25.811 1.00 82.75 278 LEU A C 1
ATOM 2192 O O . LEU A 1 278 ? 0.973 -0.762 25.391 1.00 82.75 278 LEU A O 1
ATOM 2196 N N . LEU A 1 279 ? -1.012 0.214 25.008 1.00 82.94 279 LEU A N 1
ATOM 2197 C CA . LEU A 1 279 ? -1.008 -0.043 23.566 1.00 82.94 279 LEU A CA 1
ATOM 2198 C C . LEU A 1 279 ? 0.158 0.681 22.891 1.00 82.94 279 LEU A C 1
ATOM 2200 O O . LEU A 1 279 ? 0.785 0.127 21.988 1.00 82.94 279 LEU A O 1
ATOM 2204 N N . THR A 1 280 ? 0.506 1.876 23.368 1.00 85.44 280 THR A N 1
ATOM 2205 C CA . THR A 1 280 ? 1.699 2.606 22.929 1.00 85.44 280 THR A CA 1
ATOM 2206 C C . THR A 1 280 ? 2.969 1.817 23.240 1.00 85.44 280 THR A C 1
ATOM 2208 O O . THR A 1 280 ? 3.726 1.502 22.325 1.00 85.44 280 THR A O 1
ATOM 2211 N N . HIS A 1 281 ? 3.181 1.407 24.490 1.00 83.94 281 HIS A N 1
ATOM 2212 C CA . HIS A 1 281 ? 4.372 0.650 24.875 1.00 83.94 281 HIS A CA 1
ATOM 2213 C C . HIS A 1 281 ? 4.467 -0.708 24.176 1.00 83.94 281 HIS A C 1
ATOM 2215 O O . HIS A 1 281 ? 5.544 -1.102 23.728 1.00 83.94 281 HIS A O 1
ATOM 2221 N N . LEU A 1 282 ? 3.348 -1.421 24.044 1.00 81.88 282 LEU A N 1
ATOM 2222 C CA . LEU A 1 282 ? 3.289 -2.711 23.366 1.00 81.88 282 LEU A CA 1
ATOM 2223 C C . LEU A 1 282 ? 3.570 -2.563 21.869 1.00 81.88 282 LEU A C 1
ATOM 2225 O O . LEU A 1 282 ? 4.357 -3.336 21.324 1.00 81.88 282 LEU A O 1
ATOM 2229 N N . SER A 1 283 ? 2.970 -1.570 21.209 1.00 83.38 283 SER A N 1
ATOM 2230 C CA . SER A 1 283 ? 3.205 -1.319 19.785 1.00 83.38 283 SER A CA 1
ATOM 2231 C C . SER A 1 283 ? 4.651 -0.908 19.515 1.00 83.38 283 SER A C 1
ATOM 2233 O O . SER A 1 283 ? 5.274 -1.486 18.629 1.00 83.38 283 SER A O 1
ATOM 2235 N N . GLN A 1 284 ? 5.226 -0.011 20.323 1.00 85.25 284 GLN A N 1
ATOM 2236 C CA . GLN A 1 284 ? 6.635 0.381 20.228 1.00 85.25 284 GLN A CA 1
ATOM 2237 C C . GLN A 1 284 ? 7.572 -0.799 20.476 1.00 85.25 284 GLN A C 1
ATOM 2239 O O . GLN A 1 284 ? 8.487 -1.030 19.691 1.00 85.25 284 GLN A O 1
ATOM 2244 N N . ARG A 1 285 ? 7.348 -1.580 21.541 1.00 82.88 285 ARG A N 1
ATOM 2245 C CA . ARG A 1 285 ? 8.177 -2.752 21.855 1.00 82.88 285 ARG A CA 1
ATOM 2246 C C . ARG A 1 285 ? 8.133 -3.773 20.722 1.00 82.88 285 ARG A C 1
ATOM 2248 O O . ARG A 1 285 ? 9.180 -4.259 20.307 1.00 82.88 285 ARG A O 1
ATOM 2255 N N . ARG A 1 286 ? 6.942 -4.076 20.194 1.00 79.94 286 ARG A N 1
ATOM 2256 C CA . ARG A 1 286 ? 6.785 -5.011 19.071 1.00 79.94 286 ARG A CA 1
ATOM 2257 C C . ARG A 1 286 ? 7.414 -4.473 17.795 1.00 79.94 286 ARG A C 1
ATOM 2259 O O . ARG A 1 286 ? 8.142 -5.212 17.145 1.00 79.94 286 ARG A O 1
ATOM 2266 N N . PHE A 1 287 ? 7.185 -3.205 17.464 1.00 83.69 287 PHE A N 1
ATOM 2267 C CA . PHE A 1 287 ? 7.786 -2.593 16.286 1.00 83.69 287 PHE A CA 1
ATOM 2268 C C . PHE A 1 287 ? 9.315 -2.606 16.385 1.00 83.69 287 PHE A C 1
ATOM 2270 O O . PHE A 1 287 ? 9.970 -3.089 15.473 1.00 83.69 287 PHE A O 1
ATOM 2277 N N . ASN A 1 288 ? 9.887 -2.224 17.530 1.00 82.62 288 ASN A N 1
ATOM 2278 C CA . ASN A 1 288 ? 11.328 -2.302 17.776 1.00 82.62 288 ASN A CA 1
ATOM 2279 C C . ASN A 1 288 ? 11.879 -3.727 17.658 1.00 82.62 288 ASN A C 1
ATOM 2281 O O . ASN A 1 288 ? 12.924 -3.921 17.044 1.00 82.62 288 ASN A O 1
ATOM 2285 N N . ASN A 1 289 ? 11.176 -4.727 18.192 1.00 79.75 289 ASN A N 1
ATOM 2286 C CA . ASN A 1 289 ? 11.585 -6.124 18.057 1.00 79.75 289 ASN A CA 1
ATOM 2287 C C . ASN A 1 289 ? 11.562 -6.582 16.593 1.00 79.75 289 ASN A C 1
ATOM 2289 O O . ASN A 1 289 ? 12.516 -7.200 16.133 1.00 79.75 289 ASN A O 1
ATOM 2293 N N . LEU A 1 290 ? 10.509 -6.246 15.845 1.00 78.44 290 LEU A N 1
ATOM 2294 C CA . LEU A 1 290 ? 10.406 -6.561 14.418 1.00 78.44 290 LEU A CA 1
ATOM 2295 C C . LEU A 1 290 ? 11.481 -5.835 13.596 1.00 78.44 290 LEU A C 1
ATOM 2297 O O . LEU A 1 290 ? 12.055 -6.419 12.680 1.00 78.44 290 LEU A O 1
ATOM 2301 N N . LEU A 1 291 ? 11.832 -4.605 13.976 1.00 76.81 291 LEU A N 1
ATOM 2302 C CA . LEU A 1 291 ? 12.913 -3.837 13.359 1.00 76.81 291 LEU A CA 1
ATOM 2303 C C . LEU A 1 291 ? 14.299 -4.467 13.561 1.00 76.81 291 LEU A C 1
ATOM 2305 O O . LEU A 1 291 ? 15.175 -4.262 12.723 1.00 76.81 291 LEU A O 1
ATOM 2309 N N . ILE A 1 292 ? 14.522 -5.233 14.637 1.00 75.62 292 ILE A N 1
ATOM 2310 C CA . ILE A 1 292 ? 15.775 -5.989 14.816 1.00 75.62 292 ILE A CA 1
ATOM 2311 C C . ILE A 1 292 ? 15.909 -7.059 13.723 1.00 75.62 292 ILE A C 1
ATOM 2313 O O . ILE A 1 292 ? 17.009 -7.265 13.214 1.00 75.62 292 ILE A O 1
ATOM 2317 N N . TYR A 1 293 ? 14.803 -7.701 13.335 1.00 71.06 293 TYR A N 1
ATOM 2318 C CA . TYR A 1 293 ? 14.792 -8.741 12.301 1.00 71.06 293 TYR A CA 1
ATOM 2319 C C . TYR A 1 293 ? 14.781 -8.177 10.875 1.00 71.06 293 TYR A C 1
ATOM 2321 O O . TYR A 1 293 ? 15.436 -8.742 10.007 1.00 71.06 293 TYR A O 1
ATOM 2329 N N . ALA A 1 294 ? 14.096 -7.051 10.649 1.00 68.06 294 ALA A N 1
ATOM 2330 C CA . ALA A 1 294 ? 14.028 -6.369 9.350 1.00 68.06 294 ALA A CA 1
ATOM 2331 C C . ALA A 1 294 ? 15.377 -5.769 8.895 1.00 68.06 294 ALA A C 1
ATOM 2333 O O . ALA A 1 294 ? 15.605 -5.516 7.712 1.00 68.06 294 ALA A O 1
ATOM 2334 N N . GLY A 1 295 ? 16.293 -5.496 9.831 1.00 70.94 295 GLY A N 1
ATOM 2335 C CA . GLY A 1 295 ? 17.582 -4.884 9.514 1.00 70.94 295 GLY A CA 1
ATOM 2336 C C . GLY A 1 295 ? 17.430 -3.481 8.910 1.00 70.94 295 GLY A C 1
ATOM 2337 O O . GLY A 1 295 ? 16.967 -2.561 9.587 1.00 70.94 295 GLY A O 1
ATOM 2338 N N . LYS A 1 296 ? 17.886 -3.309 7.661 1.00 72.12 296 LYS A N 1
ATOM 2339 C CA . LYS A 1 296 ? 17.786 -2.057 6.884 1.00 72.12 296 LYS A CA 1
ATOM 2340 C C . LYS A 1 296 ? 16.792 -2.140 5.719 1.00 72.12 296 LYS A C 1
ATOM 2342 O O . LYS A 1 296 ? 16.660 -1.157 4.997 1.00 72.12 296 LYS A O 1
ATOM 2347 N N . ASP A 1 297 ? 16.126 -3.279 5.515 1.00 81.56 297 ASP A N 1
ATOM 2348 C CA . ASP A 1 297 ? 15.218 -3.432 4.380 1.00 81.56 297 ASP A CA 1
ATOM 2349 C C . ASP A 1 297 ? 13.938 -2.624 4.608 1.00 81.56 297 ASP A C 1
ATOM 2351 O O . ASP A 1 297 ? 13.167 -2.852 5.544 1.00 81.56 297 ASP A O 1
ATOM 2355 N N . MET A 1 298 ? 13.719 -1.657 3.725 1.00 83.38 298 MET A N 1
ATOM 2356 C CA . MET A 1 298 ? 12.566 -0.774 3.754 1.00 83.38 298 MET A CA 1
ATOM 2357 C C . MET A 1 298 ? 11.256 -1.530 3.570 1.00 83.38 298 MET A C 1
ATOM 2359 O O . MET A 1 298 ? 10.262 -1.177 4.205 1.00 83.38 298 MET A O 1
ATOM 2363 N N . TYR A 1 299 ? 11.249 -2.592 2.763 1.00 83.25 299 TYR A N 1
ATOM 2364 C CA . TYR A 1 299 ? 10.059 -3.410 2.565 1.00 83.25 299 TYR A CA 1
ATOM 2365 C C . TYR A 1 299 ? 9.591 -4.023 3.889 1.00 83.25 299 TYR A C 1
ATOM 2367 O O . TYR A 1 299 ? 8.421 -3.892 4.256 1.00 83.25 299 TYR A O 1
ATOM 2375 N N . ASP A 1 300 ? 10.517 -4.613 4.646 1.00 81.69 300 ASP A N 1
ATOM 2376 C CA . ASP A 1 300 ? 10.222 -5.235 5.934 1.00 81.69 300 ASP A CA 1
ATOM 2377 C C . ASP A 1 300 ? 9.822 -4.200 6.990 1.00 81.69 300 ASP A C 1
ATOM 2379 O O . ASP A 1 300 ? 8.906 -4.443 7.779 1.00 81.69 300 ASP A O 1
ATOM 2383 N N . ILE A 1 301 ? 10.458 -3.023 7.000 1.00 86.12 301 ILE A N 1
ATOM 2384 C CA . ILE A 1 301 ? 10.084 -1.920 7.900 1.00 86.12 301 ILE A CA 1
ATOM 2385 C C . ILE A 1 301 ? 8.614 -1.534 7.683 1.00 86.12 301 ILE A C 1
ATOM 2387 O O . ILE A 1 301 ? 7.839 -1.482 8.643 1.00 86.12 301 ILE A O 1
ATOM 2391 N N . PHE A 1 302 ? 8.212 -1.299 6.433 1.00 86.00 302 PHE A N 1
ATOM 2392 C CA . PHE A 1 302 ? 6.849 -0.887 6.103 1.00 86.00 302 PHE A CA 1
ATOM 2393 C C . PHE A 1 302 ? 5.813 -1.999 6.292 1.00 86.00 302 PHE A C 1
ATOM 2395 O O . PHE A 1 302 ? 4.720 -1.735 6.798 1.00 86.00 302 PHE A O 1
ATOM 2402 N N . MET A 1 303 ? 6.160 -3.244 5.964 1.00 83.88 303 MET A N 1
ATOM 2403 C CA . MET A 1 303 ? 5.312 -4.408 6.225 1.00 83.88 303 MET A CA 1
ATOM 2404 C C . MET A 1 303 ? 5.024 -4.555 7.724 1.00 83.88 303 MET A C 1
ATOM 2406 O O . MET A 1 303 ? 3.871 -4.694 8.139 1.00 83.88 303 MET A O 1
ATOM 2410 N N . ASN A 1 304 ? 6.064 -4.464 8.554 1.00 84.19 304 ASN A N 1
ATOM 2411 C CA . ASN A 1 304 ? 5.930 -4.544 10.005 1.00 84.19 304 ASN A CA 1
ATOM 2412 C C . ASN A 1 304 ? 5.126 -3.366 10.566 1.00 84.19 304 ASN A C 1
ATOM 2414 O O . ASN A 1 304 ? 4.288 -3.559 11.447 1.00 84.19 304 ASN A O 1
ATOM 2418 N N . LEU A 1 305 ? 5.314 -2.159 10.026 1.00 86.44 305 LEU A N 1
ATOM 2419 C CA . LEU A 1 305 ? 4.510 -0.996 10.398 1.00 86.44 305 LEU A CA 1
ATOM 2420 C C . LEU A 1 305 ? 3.019 -1.220 10.096 1.00 86.44 305 LEU A C 1
ATOM 2422 O O . LEU A 1 305 ? 2.172 -0.954 10.950 1.00 86.44 305 LEU A O 1
ATOM 2426 N N . GLN A 1 306 ? 2.692 -1.764 8.920 1.00 85.62 306 GLN A N 1
ATOM 2427 C CA . GLN A 1 306 ? 1.318 -2.107 8.549 1.00 85.62 306 GLN A CA 1
ATOM 2428 C C . GLN A 1 306 ? 0.699 -3.119 9.521 1.00 85.62 306 GLN A C 1
ATOM 2430 O O . GLN A 1 306 ? -0.444 -2.934 9.953 1.00 85.62 306 GLN A O 1
ATOM 2435 N N . LEU A 1 307 ? 1.441 -4.163 9.903 1.00 82.69 307 LEU A N 1
ATOM 2436 C CA . LEU A 1 307 ? 0.979 -5.166 10.869 1.00 82.69 307 LEU A CA 1
ATOM 2437 C C . LEU A 1 307 ? 0.658 -4.534 12.230 1.00 82.69 307 LEU A C 1
ATOM 2439 O O . LEU A 1 307 ? -0.414 -4.770 12.793 1.00 82.69 307 LEU A O 1
ATOM 2443 N N . ILE A 1 308 ? 1.553 -3.683 12.737 1.00 84.81 308 ILE A N 1
ATOM 2444 C CA . ILE A 1 308 ? 1.373 -3.003 14.025 1.00 84.81 308 ILE A CA 1
ATOM 2445 C C . ILE A 1 308 ? 0.177 -2.047 13.991 1.00 84.81 308 ILE A C 1
ATOM 2447 O O . ILE A 1 308 ? -0.634 -2.054 14.918 1.00 84.81 308 ILE A O 1
ATOM 2451 N N . LEU A 1 309 ? 0.010 -1.266 12.922 1.00 84.69 309 LEU A N 1
ATOM 2452 C CA . LEU A 1 309 ? -1.125 -0.348 12.791 1.00 84.69 309 LEU A CA 1
ATOM 2453 C C . LEU A 1 309 ? -2.462 -1.085 12.653 1.00 84.69 309 LEU A C 1
ATOM 2455 O O . LEU A 1 309 ? -3.457 -0.664 13.242 1.00 84.69 309 LEU A O 1
ATOM 2459 N N . THR A 1 310 ? -2.483 -2.226 11.964 1.00 82.62 310 THR A N 1
ATOM 2460 C CA . THR A 1 310 ? -3.673 -3.089 11.869 1.00 82.62 310 THR A CA 1
ATOM 2461 C C . THR A 1 310 ? -4.057 -3.660 13.240 1.00 82.62 310 THR A C 1
ATOM 2463 O O . THR A 1 310 ? -5.232 -3.672 13.621 1.00 82.62 310 THR A O 1
ATOM 2466 N N . MET A 1 311 ? -3.064 -4.078 14.029 1.00 83.00 311 MET A N 1
ATOM 2467 C CA . MET A 1 311 ? -3.262 -4.520 15.411 1.00 83.00 311 MET A CA 1
ATOM 2468 C C . MET A 1 311 ? -3.802 -3.386 16.299 1.00 83.00 311 MET A C 1
ATOM 2470 O O . MET A 1 311 ? -4.738 -3.608 17.067 1.00 83.00 311 MET A O 1
ATOM 2474 N N . ILE A 1 312 ? -3.255 -2.170 16.191 1.00 82.88 312 ILE A N 1
ATOM 2475 C CA . ILE A 1 312 ? -3.751 -1.005 16.940 1.00 82.88 312 ILE A CA 1
ATOM 2476 C C . ILE A 1 312 ? -5.204 -0.713 16.569 1.00 82.88 312 ILE A C 1
ATOM 2478 O O . ILE A 1 312 ? -6.043 -0.634 17.465 1.00 82.88 312 ILE A O 1
ATOM 2482 N N . LYS A 1 313 ? -5.521 -0.607 15.270 1.00 82.62 313 LYS A N 1
ATOM 2483 C CA . LYS A 1 313 ? -6.887 -0.330 14.806 1.00 82.62 313 LYS A CA 1
ATOM 2484 C C . LYS A 1 313 ? -7.868 -1.369 15.330 1.00 82.62 313 LYS A C 1
ATOM 2486 O O . LYS A 1 313 ? -8.825 -1.005 15.999 1.00 82.62 313 LYS A O 1
ATOM 2491 N N . SER A 1 314 ? -7.602 -2.653 15.096 1.00 79.25 314 SER A N 1
ATOM 2492 C CA . SER A 1 314 ? -8.490 -3.732 15.554 1.00 79.25 314 SER A CA 1
ATOM 2493 C C . SER A 1 314 ? -8.712 -3.709 17.071 1.00 79.25 314 SER A C 1
ATOM 2495 O O . SER A 1 314 ? -9.846 -3.874 17.522 1.00 79.25 314 SER A O 1
ATOM 2497 N N . SER A 1 315 ? -7.666 -3.423 17.852 1.00 77.69 315 SER A N 1
ATOM 2498 C CA . SER A 1 315 ? -7.751 -3.337 19.315 1.00 77.69 315 SER A CA 1
ATOM 2499 C C . SER A 1 315 ? -8.586 -2.144 19.785 1.00 77.69 315 SER A C 1
ATOM 2501 O O . SER A 1 315 ? -9.452 -2.294 20.648 1.00 77.69 315 SER A O 1
ATOM 2503 N N . VAL A 1 316 ? -8.363 -0.963 19.202 1.00 80.56 316 VAL A N 1
ATOM 2504 C CA . VAL A 1 316 ? -9.113 0.256 19.534 1.00 80.56 316 VAL A CA 1
ATOM 2505 C C . VAL A 1 316 ? -10.575 0.129 19.101 1.00 80.56 316 VAL A C 1
ATOM 2507 O O . VAL A 1 316 ? -11.470 0.403 19.896 1.00 80.56 316 VAL A O 1
ATOM 2510 N N . THR A 1 317 ? -10.847 -0.361 17.891 1.00 78.75 317 THR A N 1
ATOM 2511 C CA . THR A 1 317 ? -12.219 -0.573 17.408 1.00 78.75 317 THR A CA 1
ATOM 2512 C C . THR A 1 317 ? -12.972 -1.574 18.289 1.00 78.75 317 THR A C 1
ATOM 2514 O O . THR A 1 317 ? -14.124 -1.332 18.652 1.00 78.75 317 THR A O 1
ATOM 2517 N N . ALA A 1 318 ? -12.332 -2.679 18.688 1.00 73.75 318 ALA A N 1
ATOM 2518 C CA . ALA A 1 318 ? -12.937 -3.650 19.597 1.00 73.75 318 ALA A CA 1
ATOM 2519 C C . ALA A 1 318 ? -13.233 -3.037 20.974 1.00 73.75 318 ALA A C 1
ATOM 2521 O O . AL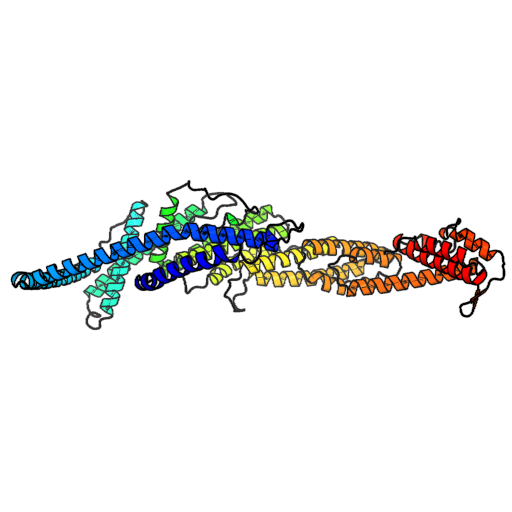A A 1 318 ? -14.320 -3.247 21.513 1.00 73.75 318 ALA A O 1
ATOM 2522 N N . LEU A 1 319 ? -12.311 -2.233 21.513 1.00 78.12 319 LEU A N 1
ATOM 2523 C CA . LEU A 1 319 ? -12.498 -1.524 22.778 1.00 78.12 319 LEU A CA 1
ATOM 2524 C C . LEU A 1 319 ? -13.708 -0.585 22.730 1.00 78.12 319 LEU A C 1
ATOM 2526 O O . LEU A 1 319 ? -14.571 -0.656 23.603 1.00 78.12 319 LEU A O 1
ATOM 2530 N N . TYR A 1 320 ? -13.804 0.249 21.692 1.00 77.50 320 TYR A N 1
ATOM 2531 C CA . TYR A 1 320 ? -14.900 1.207 21.523 1.00 77.50 320 TYR A CA 1
ATOM 2532 C C . TYR A 1 320 ? -16.245 0.499 21.352 1.00 77.50 320 TYR A C 1
ATOM 2534 O O . TYR A 1 320 ? -17.233 0.869 21.993 1.00 77.50 320 TYR A O 1
ATOM 2542 N N . LYS A 1 321 ? -16.274 -0.583 20.562 1.00 77.56 321 LYS A N 1
ATOM 2543 C CA . LYS A 1 321 ? -17.460 -1.428 20.383 1.00 77.56 321 LYS A CA 1
ATOM 2544 C C . LYS A 1 321 ? -17.902 -2.073 21.699 1.00 77.56 321 LYS A C 1
ATOM 2546 O O . LYS A 1 321 ? -19.083 -2.024 22.039 1.00 77.56 321 LYS A O 1
ATOM 2551 N N . ASN A 1 322 ? -16.967 -2.638 22.460 1.00 73.75 322 ASN A N 1
ATOM 2552 C CA . ASN A 1 322 ? -17.250 -3.318 23.726 1.00 73.75 322 ASN A CA 1
ATOM 2553 C C . ASN A 1 322 ? -17.670 -2.338 24.837 1.00 73.75 322 ASN A C 1
ATOM 2555 O O . ASN A 1 322 ? -18.558 -2.653 25.628 1.00 73.75 322 ASN A O 1
ATOM 2559 N N . ALA A 1 323 ? -17.105 -1.129 24.859 1.00 72.38 323 ALA A N 1
ATOM 2560 C CA . ALA A 1 323 ? -17.497 -0.050 25.769 1.00 72.38 323 ALA A CA 1
ATOM 2561 C C . ALA A 1 323 ? -18.766 0.715 25.313 1.00 72.38 323 ALA A C 1
ATOM 2563 O O . ALA A 1 323 ? -19.298 1.552 26.055 1.00 72.38 323 ALA A O 1
ATOM 2564 N N . LYS A 1 324 ? -19.293 0.404 24.117 1.00 77.50 324 LYS A N 1
ATOM 2565 C CA . LYS A 1 324 ? -20.455 1.054 23.482 1.00 77.50 324 LYS A CA 1
ATOM 2566 C C . LYS A 1 324 ? -20.282 2.576 23.330 1.00 77.50 324 LYS A C 1
ATOM 2568 O O . LYS A 1 324 ? -21.226 3.337 23.560 1.00 77.50 324 LYS A O 1
ATOM 2573 N N . LEU A 1 325 ? -19.072 3.028 23.010 1.00 72.50 325 LEU A N 1
ATOM 2574 C CA . LEU A 1 325 ? -18.731 4.443 22.830 1.00 72.50 325 LEU A CA 1
ATOM 2575 C C . LEU A 1 325 ? -19.154 4.903 21.429 1.00 72.50 325 LEU A C 1
ATOM 2577 O O . LEU A 1 325 ? -18.331 5.054 20.540 1.00 72.50 325 LEU A O 1
ATOM 2581 N N . GLU A 1 326 ? -20.456 5.083 21.213 1.00 64.00 326 GLU A N 1
ATOM 2582 C CA . GLU A 1 326 ? -21.000 5.491 19.903 1.00 64.00 326 GLU A CA 1
ATOM 2583 C C . GLU A 1 326 ? -20.698 6.962 19.550 1.00 64.00 326 GLU A C 1
ATOM 2585 O O . GLU A 1 326 ? -20.872 7.364 18.405 1.00 64.00 326 GLU A O 1
ATOM 2590 N N . SER A 1 327 ? -20.267 7.778 20.521 1.00 58.94 327 SER A N 1
ATOM 2591 C CA . SER A 1 327 ? -20.036 9.221 20.354 1.00 58.94 327 SER A CA 1
ATOM 2592 C C . SER A 1 327 ? -18.566 9.635 20.260 1.00 58.94 327 SER A C 1
ATOM 2594 O O . SER A 1 327 ? -18.296 10.801 19.981 1.00 58.94 327 SER A O 1
ATOM 2596 N N . GLU A 1 328 ? -17.626 8.739 20.563 1.00 65.81 328 GLU A N 1
ATOM 2597 C CA . GLU A 1 328 ? -16.190 9.033 20.526 1.00 65.81 328 GLU A CA 1
ATOM 2598 C C . GLU A 1 328 ? -15.567 8.399 19.283 1.00 65.81 328 GLU A C 1
ATOM 2600 O O . GLU A 1 328 ? -15.861 7.253 18.950 1.00 65.81 328 GLU A O 1
ATOM 2605 N N . ASP A 1 329 ? -14.704 9.155 18.605 1.00 74.88 329 ASP A N 1
ATOM 2606 C CA . ASP A 1 329 ? -14.056 8.719 17.373 1.00 74.88 329 ASP A CA 1
ATOM 2607 C C . ASP A 1 329 ? -12.793 7.887 17.698 1.00 74.88 329 ASP A C 1
ATOM 2609 O O . ASP A 1 329 ? -11.820 8.444 18.232 1.00 74.88 329 ASP A O 1
ATOM 2613 N N . PRO A 1 330 ? -12.763 6.573 17.383 1.00 79.25 330 PRO A N 1
ATOM 2614 C CA . PRO A 1 330 ? -11.597 5.717 17.618 1.00 79.25 330 PRO A CA 1
ATOM 2615 C C . PRO A 1 330 ? -10.332 6.235 16.916 1.00 79.25 330 PRO A C 1
ATOM 2617 O O . PRO A 1 330 ? -9.216 5.961 17.377 1.00 79.25 330 PRO A O 1
ATOM 2620 N N . VAL A 1 331 ? -10.478 7.037 15.855 1.00 81.12 331 VAL A N 1
ATOM 2621 C CA . VAL A 1 331 ? -9.373 7.649 15.107 1.00 81.12 331 VAL A CA 1
ATOM 2622 C C . VAL A 1 331 ? -8.502 8.533 16.000 1.00 81.12 331 VAL A C 1
ATOM 2624 O O . VAL A 1 331 ? -7.285 8.563 15.818 1.00 81.12 331 VAL A O 1
ATOM 2627 N N . ILE A 1 332 ? -9.067 9.207 17.010 1.00 82.56 332 ILE A N 1
ATOM 2628 C CA . ILE A 1 332 ? -8.295 10.073 17.920 1.00 82.56 332 ILE A CA 1
ATOM 2629 C C . ILE A 1 332 ? -7.250 9.251 18.682 1.00 82.56 332 ILE A C 1
ATOM 2631 O O . ILE A 1 332 ? -6.077 9.634 18.753 1.00 82.56 332 ILE A O 1
ATOM 2635 N N . LEU A 1 333 ? -7.657 8.100 19.224 1.00 82.44 333 LEU A N 1
ATOM 2636 C CA . LEU A 1 333 ? -6.765 7.227 19.982 1.00 82.44 333 LEU A CA 1
ATOM 2637 C C . LEU A 1 333 ? -5.741 6.544 19.065 1.00 82.44 333 LEU A C 1
ATOM 2639 O O . LEU A 1 333 ? -4.558 6.489 19.406 1.00 82.44 333 LEU A O 1
ATOM 2643 N N . ILE A 1 334 ? -6.164 6.098 17.877 1.00 85.62 334 ILE A N 1
ATOM 2644 C CA . ILE A 1 334 ? -5.266 5.519 16.865 1.00 85.62 334 ILE A CA 1
ATOM 2645 C C . ILE A 1 334 ? -4.196 6.535 16.449 1.00 85.62 334 ILE A C 1
ATOM 2647 O O . ILE A 1 334 ? -3.014 6.191 16.402 1.00 85.62 334 ILE A O 1
ATOM 2651 N N . ASN A 1 335 ? -4.572 7.791 16.196 1.00 86.50 335 ASN A N 1
ATOM 2652 C CA . ASN A 1 335 ? -3.640 8.854 15.823 1.00 86.50 335 ASN A CA 1
ATOM 2653 C C . ASN A 1 335 ? -2.664 9.181 16.960 1.00 86.50 335 ASN A C 1
ATOM 2655 O O . ASN A 1 335 ? -1.472 9.345 16.707 1.00 86.50 335 ASN A O 1
ATOM 2659 N N . ALA A 1 336 ? -3.134 9.212 18.211 1.00 85.50 336 ALA A N 1
ATOM 2660 C CA . ALA A 1 336 ? -2.272 9.452 19.366 1.00 85.50 336 ALA A CA 1
ATOM 2661 C C . ALA A 1 336 ? -1.215 8.348 19.553 1.00 85.50 336 ALA A C 1
ATOM 2663 O O . ALA A 1 336 ? -0.064 8.656 19.859 1.00 85.50 336 ALA A O 1
ATOM 2664 N N . ILE A 1 337 ? -1.582 7.079 19.335 1.00 85.75 337 ILE A N 1
ATOM 2665 C CA . ILE A 1 337 ? -0.639 5.949 19.373 1.00 85.75 337 ILE A CA 1
ATOM 2666 C C . ILE A 1 337 ? 0.296 5.991 18.151 1.00 85.75 337 ILE A C 1
ATOM 2668 O O . ILE A 1 337 ? 1.505 5.811 18.284 1.00 85.75 337 ILE A O 1
ATOM 2672 N N . SER A 1 338 ? -0.234 6.299 16.962 1.00 87.94 338 SER A N 1
ATOM 2673 C CA . SER A 1 338 ? 0.548 6.427 15.720 1.00 87.94 338 SER A CA 1
ATOM 2674 C C . SER A 1 338 ? 1.643 7.492 15.837 1.00 87.94 338 SER A C 1
ATOM 2676 O O . SER A 1 338 ? 2.768 7.267 15.396 1.00 87.94 338 SER A O 1
ATOM 2678 N N . GLN A 1 339 ? 1.353 8.618 16.497 1.00 88.19 339 GLN A N 1
ATOM 2679 C CA . GLN A 1 339 ? 2.328 9.682 16.760 1.00 88.19 339 GLN A CA 1
ATOM 2680 C C . GLN A 1 339 ? 3.544 9.187 17.560 1.00 88.19 339 GLN A C 1
ATOM 2682 O O . GLN A 1 339 ? 4.652 9.679 17.379 1.00 88.19 339 GLN A O 1
ATOM 2687 N N . GLN A 1 340 ? 3.353 8.211 18.446 1.00 86.25 340 GLN A N 1
ATOM 2688 C CA . GLN A 1 340 ? 4.426 7.653 19.271 1.00 86.25 340 GLN A CA 1
ATOM 2689 C C . GLN A 1 340 ? 5.272 6.619 18.516 1.00 86.25 340 GLN A C 1
ATOM 2691 O O . GLN A 1 340 ? 6.440 6.411 18.850 1.00 86.25 340 GLN A O 1
ATOM 2696 N N . LEU A 1 341 ? 4.709 5.976 17.490 1.00 86.62 341 LEU A N 1
ATOM 2697 C CA . LEU A 1 341 ? 5.458 5.117 16.567 1.00 86.62 341 LEU A CA 1
ATOM 2698 C C . LEU A 1 341 ? 6.270 5.933 15.560 1.00 86.62 341 LEU A C 1
ATOM 2700 O O . LEU A 1 341 ? 7.345 5.494 15.150 1.00 86.62 341 LEU A O 1
ATOM 2704 N N . LEU A 1 342 ? 5.783 7.126 15.207 1.00 87.06 342 LEU A N 1
ATOM 2705 C CA . LEU A 1 342 ? 6.417 8.008 14.235 1.00 87.06 342 LEU A CA 1
ATOM 2706 C C . LEU A 1 342 ? 7.886 8.291 14.573 1.00 87.06 342 LEU A C 1
ATOM 2708 O O . LEU A 1 342 ? 8.736 8.082 13.719 1.00 87.06 342 LEU A O 1
ATOM 2712 N N . GLY A 1 343 ? 8.214 8.638 15.822 1.00 83.62 343 GLY A N 1
ATOM 2713 C CA . GLY A 1 343 ? 9.608 8.916 16.201 1.00 83.62 343 GLY A CA 1
ATOM 2714 C C . GLY A 1 343 ? 10.551 7.714 16.025 1.00 83.62 343 GLY A C 1
ATOM 2715 O O . GLY A 1 343 ? 11.732 7.873 15.723 1.00 83.62 343 GLY A O 1
ATOM 2716 N N . THR A 1 344 ? 10.032 6.487 16.158 1.00 82.62 344 THR A N 1
ATOM 2717 C CA . THR A 1 344 ? 10.819 5.273 15.879 1.00 82.62 344 THR A CA 1
ATOM 2718 C C . THR A 1 344 ? 11.040 5.108 14.377 1.00 82.62 344 THR A C 1
ATOM 2720 O O . THR A 1 344 ? 12.153 4.798 13.951 1.00 82.62 344 THR A O 1
ATOM 2723 N N . LEU A 1 345 ? 9.998 5.345 13.577 1.00 85.94 345 LEU A N 1
ATOM 2724 C CA . LEU A 1 345 ? 10.065 5.292 12.120 1.00 85.94 345 LEU A CA 1
ATOM 2725 C C . LEU A 1 345 ? 11.026 6.354 11.564 1.00 85.94 345 LEU A C 1
ATOM 2727 O O . LEU A 1 345 ? 11.917 6.000 10.800 1.00 85.94 345 LEU A O 1
ATOM 2731 N N . GLU A 1 346 ? 10.910 7.609 12.005 1.00 85.31 346 GLU A N 1
ATOM 2732 C CA . GLU A 1 346 ? 11.802 8.724 11.651 1.00 85.31 346 GLU A CA 1
ATOM 2733 C C . GLU A 1 346 ? 13.269 8.337 11.845 1.00 85.31 346 GLU A C 1
ATOM 2735 O O . GLU A 1 346 ? 14.043 8.346 10.892 1.00 85.31 346 GLU A O 1
AT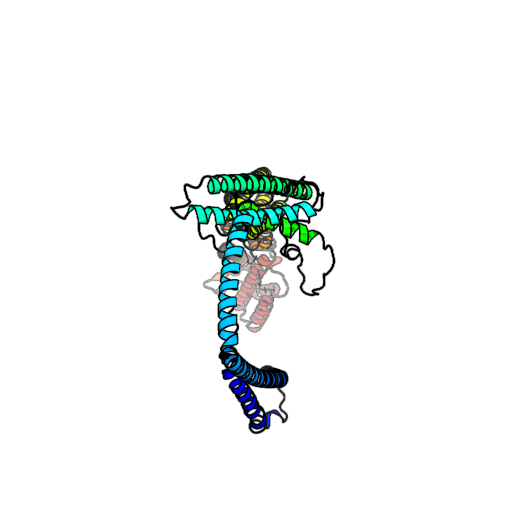OM 2740 N N . SER A 1 347 ? 13.626 7.856 13.042 1.00 82.69 347 SER A N 1
ATOM 2741 C CA . SER A 1 347 ? 15.003 7.450 13.355 1.00 82.69 347 SER A CA 1
ATOM 2742 C C . SER A 1 347 ? 15.555 6.339 12.450 1.00 82.69 347 SER A C 1
ATOM 2744 O O . SER A 1 347 ? 16.770 6.194 12.306 1.00 82.69 347 SER A O 1
ATOM 2746 N N . LYS A 1 348 ? 14.674 5.523 11.856 1.00 79.12 348 LYS A N 1
ATOM 2747 C CA . LYS A 1 348 ? 15.041 4.424 10.956 1.00 79.12 348 LYS A CA 1
ATOM 2748 C C . LYS A 1 348 ? 15.084 4.836 9.494 1.00 79.12 348 LYS A C 1
ATOM 2750 O O . LYS A 1 348 ? 15.853 4.229 8.747 1.00 79.12 348 LYS A O 1
ATOM 2755 N N . LEU A 1 349 ? 14.284 5.823 9.102 1.00 80.44 349 LEU A N 1
ATOM 2756 C CA . LEU A 1 349 ? 14.259 6.370 7.747 1.00 80.44 349 LEU A CA 1
ATOM 2757 C C . LEU A 1 349 ? 15.344 7.425 7.511 1.00 80.44 349 LEU A C 1
ATOM 2759 O O . LEU A 1 349 ? 15.707 7.649 6.358 1.00 80.44 349 LEU A O 1
ATOM 2763 N N . ASP A 1 350 ? 15.921 7.989 8.576 1.00 72.81 350 ASP A N 1
ATOM 2764 C CA . ASP A 1 350 ? 17.051 8.935 8.562 1.00 72.81 350 ASP A CA 1
ATOM 2765 C C . ASP A 1 350 ? 18.400 8.288 8.165 1.00 72.81 350 ASP A C 1
ATOM 2767 O O . ASP A 1 350 ? 19.470 8.556 8.720 1.00 72.81 350 ASP A O 1
ATOM 2771 N N . GLN A 1 351 ? 18.378 7.388 7.183 1.00 65.50 351 GLN A N 1
ATOM 2772 C CA . GLN A 1 351 ? 19.581 6.773 6.640 1.00 65.50 351 GLN A CA 1
ATOM 2773 C C . GLN A 1 351 ? 20.164 7.654 5.537 1.00 65.50 351 GLN A C 1
ATOM 2775 O O . GLN A 1 351 ? 19.496 7.990 4.561 1.00 65.50 351 GLN A O 1
ATOM 2780 N N . GLN A 1 352 ? 21.446 8.002 5.677 1.00 59.56 352 GLN A N 1
ATOM 2781 C CA . GLN A 1 352 ? 22.194 8.650 4.605 1.00 59.56 352 GLN A CA 1
ATOM 2782 C C . GLN A 1 352 ? 22.295 7.701 3.414 1.00 59.56 352 GLN A C 1
ATOM 2784 O O . GLN A 1 352 ? 22.918 6.640 3.501 1.00 59.56 352 GLN A O 1
ATOM 2789 N N . ILE A 1 353 ? 21.694 8.104 2.302 1.00 68.12 353 ILE A N 1
ATOM 2790 C CA . ILE A 1 353 ? 21.799 7.379 1.044 1.00 68.12 353 ILE A CA 1
ATOM 2791 C C . ILE A 1 353 ? 23.091 7.824 0.354 1.00 68.12 353 ILE A C 1
ATOM 2793 O O . ILE A 1 353 ? 23.302 9.030 0.208 1.00 68.12 353 ILE A O 1
ATOM 2797 N N . PRO A 1 354 ? 23.965 6.892 -0.063 1.00 70.12 354 PRO A N 1
ATOM 2798 C CA . PRO A 1 354 ? 25.215 7.242 -0.724 1.00 70.12 354 PRO A CA 1
ATOM 2799 C C . PRO A 1 354 ? 24.979 8.042 -2.010 1.00 70.12 354 PRO A C 1
ATOM 2801 O O . PRO A 1 354 ? 24.118 7.681 -2.814 1.00 70.12 354 PRO A O 1
ATOM 2804 N N . GLU A 1 355 ? 25.813 9.053 -2.263 1.00 76.31 355 GLU A N 1
ATOM 2805 C CA . GLU A 1 355 ? 25.839 9.803 -3.529 1.00 76.31 355 GLU A CA 1
ATOM 2806 C C . GLU A 1 355 ? 26.485 8.978 -4.654 1.00 76.31 355 GLU A C 1
ATOM 2808 O O . GLU A 1 355 ? 27.541 9.302 -5.183 1.00 76.31 355 GLU A O 1
ATOM 2813 N N . THR A 1 356 ? 25.884 7.837 -4.979 1.00 80.88 356 THR A N 1
ATOM 2814 C CA . THR A 1 356 ? 26.398 6.897 -5.979 1.00 80.88 356 THR A CA 1
ATOM 2815 C C . THR A 1 356 ? 25.283 6.422 -6.897 1.00 80.88 356 THR A C 1
ATOM 2817 O O . THR A 1 356 ? 24.099 6.549 -6.586 1.00 80.88 356 THR A O 1
ATOM 2820 N N . PHE A 1 357 ? 25.667 5.808 -8.017 1.00 80.31 357 PHE A N 1
ATOM 2821 C CA . PHE A 1 357 ? 24.738 5.158 -8.940 1.00 80.31 357 PHE A CA 1
ATOM 2822 C C . PHE A 1 357 ? 23.813 4.147 -8.247 1.00 80.31 357 PHE A C 1
ATOM 2824 O O . PHE A 1 357 ? 22.602 4.163 -8.458 1.00 80.31 357 PHE A O 1
ATOM 2831 N N . GLU A 1 358 ? 24.377 3.288 -7.395 1.00 84.38 358 GLU A N 1
ATOM 2832 C CA . GLU A 1 358 ? 23.596 2.287 -6.665 1.00 84.38 358 GLU A CA 1
ATOM 2833 C C . GLU A 1 358 ? 22.719 2.947 -5.590 1.00 84.38 358 GLU A C 1
ATOM 2835 O O . GLU A 1 358 ? 21.566 2.560 -5.428 1.00 84.38 358 GLU A O 1
ATOM 2840 N N . GLY A 1 359 ? 23.205 4.017 -4.949 1.00 84.69 359 GLY A N 1
ATOM 2841 C CA . GLY A 1 359 ? 22.418 4.807 -3.997 1.00 84.69 359 GLY A CA 1
ATOM 2842 C C . GLY A 1 359 ? 21.202 5.491 -4.633 1.00 84.69 359 GLY A C 1
ATOM 2843 O O . GLY A 1 359 ? 20.130 5.519 -4.035 1.00 84.69 359 GLY A O 1
ATOM 2844 N N . ALA A 1 360 ? 21.310 5.974 -5.876 1.00 85.06 360 ALA A N 1
ATOM 2845 C CA . ALA A 1 360 ? 20.161 6.516 -6.604 1.00 85.06 360 ALA A CA 1
ATOM 2846 C C . ALA A 1 360 ? 19.102 5.437 -6.897 1.00 85.06 360 ALA A C 1
ATOM 2848 O O . ALA A 1 360 ? 17.905 5.695 -6.767 1.00 85.06 360 ALA A O 1
ATOM 2849 N N . LEU A 1 361 ? 19.524 4.224 -7.262 1.00 86.62 361 LEU A N 1
ATOM 2850 C CA . LEU A 1 361 ? 18.612 3.100 -7.501 1.00 86.62 361 LEU A CA 1
ATOM 2851 C C . LEU A 1 361 ? 17.946 2.610 -6.213 1.00 86.62 361 LEU A C 1
ATOM 2853 O O . LEU A 1 361 ? 16.745 2.344 -6.211 1.00 86.62 361 LEU A O 1
ATOM 2857 N N . GLU A 1 362 ? 18.703 2.534 -5.121 1.00 87.25 362 GLU A N 1
ATOM 2858 C CA . GLU A 1 362 ? 18.189 2.201 -3.793 1.00 87.25 362 GLU A CA 1
ATOM 2859 C C . GLU A 1 362 ? 17.171 3.247 -3.321 1.00 87.25 362 GLU A C 1
ATOM 2861 O O . GLU A 1 362 ? 16.078 2.895 -2.880 1.00 87.25 362 GLU A O 1
ATOM 2866 N N . LEU A 1 363 ? 17.457 4.538 -3.516 1.00 87.81 363 LEU A N 1
ATOM 2867 C CA . LEU A 1 363 ? 16.508 5.610 -3.221 1.00 87.81 363 LEU A CA 1
ATOM 2868 C C . LEU A 1 363 ? 15.237 5.505 -4.060 1.00 87.81 363 LEU A C 1
ATOM 2870 O O . LEU A 1 363 ? 14.138 5.648 -3.526 1.00 87.81 363 LEU A O 1
ATOM 2874 N N . PHE A 1 364 ? 15.364 5.221 -5.358 1.00 87.25 364 PHE A N 1
ATOM 2875 C CA . PHE A 1 364 ? 14.196 5.008 -6.205 1.00 87.25 364 PHE A CA 1
ATOM 2876 C C . PHE A 1 364 ? 13.353 3.833 -5.707 1.00 87.25 364 PHE A C 1
ATOM 2878 O O . PHE A 1 364 ? 12.144 3.980 -5.553 1.00 87.25 364 PHE A O 1
ATOM 2885 N N . ARG A 1 365 ? 13.978 2.701 -5.370 1.00 87.69 365 ARG A N 1
ATOM 2886 C CA . ARG A 1 365 ? 13.290 1.553 -4.766 1.00 87.69 365 ARG A CA 1
ATOM 2887 C C . ARG A 1 365 ? 12.580 1.935 -3.463 1.00 87.69 365 ARG A C 1
ATOM 2889 O O . ARG A 1 365 ? 11.415 1.591 -3.293 1.00 87.69 365 ARG A O 1
ATOM 2896 N N . ASN A 1 366 ? 13.224 2.698 -2.585 1.00 88.06 366 ASN A N 1
ATOM 2897 C CA . ASN A 1 366 ? 12.628 3.143 -1.322 1.00 88.06 366 ASN A CA 1
ATOM 2898 C C . ASN A 1 366 ? 11.410 4.052 -1.539 1.00 88.06 366 ASN A C 1
ATOM 2900 O O . ASN A 1 366 ? 10.413 3.911 -0.832 1.00 88.06 366 ASN A O 1
ATOM 2904 N N . ILE A 1 367 ? 11.448 4.931 -2.548 1.00 87.31 367 ILE A N 1
ATOM 2905 C CA . ILE A 1 367 ? 10.292 5.741 -2.962 1.00 87.31 367 ILE A CA 1
ATOM 2906 C C . ILE A 1 367 ? 9.140 4.835 -3.413 1.00 87.31 367 ILE A C 1
ATOM 2908 O O . ILE A 1 367 ? 8.004 5.041 -2.993 1.00 87.31 367 ILE A O 1
ATOM 2912 N N . GLN A 1 368 ? 9.419 3.818 -4.232 1.00 86.31 368 GLN A N 1
ATOM 2913 C CA . GLN A 1 368 ? 8.400 2.882 -4.723 1.00 86.31 368 GLN A CA 1
ATOM 2914 C C . GLN A 1 368 ? 7.744 2.087 -3.588 1.00 86.31 368 GLN A C 1
ATOM 2916 O O . GLN A 1 368 ? 6.518 2.015 -3.513 1.00 86.31 368 GLN A O 1
ATOM 2921 N N . ILE A 1 369 ? 8.552 1.563 -2.662 1.00 87.25 369 ILE A N 1
ATOM 2922 C CA . ILE A 1 369 ? 8.070 0.865 -1.464 1.00 87.25 369 ILE A CA 1
ATOM 2923 C C . ILE A 1 369 ? 7.217 1.809 -0.604 1.00 87.25 369 ILE A C 1
ATOM 2925 O O . ILE A 1 369 ? 6.134 1.421 -0.165 1.00 87.25 369 ILE A O 1
ATOM 2929 N N . CYS A 1 370 ? 7.674 3.049 -0.395 1.00 87.31 370 CYS A N 1
ATOM 2930 C CA . CYS A 1 370 ? 6.942 4.078 0.348 1.00 87.31 370 CYS A CA 1
ATOM 2931 C C . CYS A 1 370 ? 5.562 4.338 -0.275 1.00 87.31 370 CYS A C 1
ATOM 2933 O O . CYS A 1 370 ? 4.578 4.278 0.455 1.00 87.31 370 CYS A O 1
ATOM 2935 N N . HIS A 1 371 ? 5.444 4.521 -1.598 1.00 85.25 371 HIS A N 1
ATOM 2936 C CA . HIS A 1 371 ? 4.136 4.689 -2.261 1.00 85.25 371 HIS A CA 1
ATOM 2937 C C . HIS A 1 371 ? 3.231 3.473 -2.100 1.00 85.25 371 HIS A C 1
ATOM 2939 O O . HIS A 1 371 ? 2.089 3.607 -1.662 1.00 85.25 371 HIS A O 1
ATOM 2945 N N . PHE A 1 372 ? 3.758 2.283 -2.388 1.00 85.06 372 PHE A N 1
ATOM 2946 C CA . PHE A 1 372 ? 2.999 1.039 -2.301 1.00 85.06 372 PHE A CA 1
ATOM 2947 C C . PHE A 1 372 ? 2.420 0.808 -0.898 1.00 85.06 372 PHE A C 1
ATOM 2949 O O . PHE A 1 372 ? 1.243 0.474 -0.738 1.00 85.06 372 PHE A O 1
ATOM 2956 N N . TYR A 1 373 ? 3.228 1.014 0.144 1.00 85.81 373 TYR A N 1
ATOM 2957 C CA . TYR A 1 373 ? 2.755 0.860 1.516 1.00 85.81 373 TYR A CA 1
ATOM 2958 C C . TYR A 1 373 ? 1.960 2.056 2.018 1.00 85.81 373 TYR A C 1
ATOM 2960 O O . TYR A 1 373 ? 1.088 1.860 2.857 1.00 85.81 373 TYR A O 1
ATOM 2968 N N . ARG A 1 374 ? 2.178 3.269 1.505 1.00 87.38 374 ARG A N 1
ATOM 2969 C CA . ARG A 1 374 ? 1.364 4.441 1.848 1.00 87.38 374 ARG A CA 1
ATOM 2970 C C . ARG A 1 374 ? -0.106 4.200 1.516 1.00 87.38 374 ARG A C 1
ATOM 2972 O O . ARG A 1 374 ? -0.952 4.467 2.365 1.00 87.38 374 ARG A O 1
ATOM 2979 N N . ASP A 1 375 ? -0.414 3.612 0.364 1.00 84.12 375 ASP A N 1
ATOM 2980 C CA . ASP A 1 375 ? -1.799 3.299 -0.016 1.00 84.12 375 ASP A CA 1
ATOM 2981 C C . ASP A 1 375 ? -2.399 2.169 0.837 1.00 84.12 375 ASP A C 1
ATOM 2983 O O . ASP A 1 375 ? -3.541 2.260 1.301 1.00 84.12 375 ASP A O 1
ATOM 2987 N N . LYS A 1 376 ? -1.606 1.138 1.157 1.00 84.50 376 LYS A N 1
ATOM 2988 C CA . LYS A 1 376 ? -2.026 0.086 2.098 1.00 84.50 376 LYS A CA 1
ATOM 2989 C C . LYS A 1 376 ? -2.291 0.636 3.496 1.00 84.50 376 LYS A C 1
ATOM 2991 O O . LYS A 1 376 ? -3.319 0.324 4.094 1.00 84.50 376 LYS A O 1
ATOM 2996 N N . LEU A 1 377 ? -1.395 1.465 4.019 1.00 86.50 377 LEU A N 1
ATOM 2997 C CA . LEU A 1 377 ? -1.544 2.110 5.319 1.00 86.50 377 LEU A CA 1
ATOM 2998 C C . LEU A 1 377 ? -2.741 3.053 5.332 1.00 86.50 377 LEU A C 1
ATOM 3000 O O . LEU A 1 377 ? -3.472 3.091 6.315 1.00 86.50 377 LEU A O 1
ATOM 3004 N N . GLU A 1 378 ? -2.991 3.761 4.235 1.00 86.62 378 GLU A N 1
ATOM 3005 C CA . GLU A 1 378 ? -4.174 4.596 4.093 1.00 86.62 378 GLU A CA 1
ATOM 3006 C C . GLU A 1 378 ? -5.461 3.760 4.157 1.00 86.62 378 GLU A C 1
ATOM 3008 O O . GLU A 1 378 ? -6.397 4.158 4.845 1.00 86.62 378 GLU A O 1
ATOM 3013 N N . SER A 1 379 ? -5.499 2.572 3.544 1.00 83.12 379 SER A N 1
ATOM 3014 C CA . SER A 1 379 ? -6.645 1.654 3.671 1.00 83.12 379 SER A CA 1
ATOM 3015 C C . SER A 1 379 ? -6.850 1.146 5.104 1.00 83.12 379 SER A C 1
ATOM 3017 O O . SER A 1 379 ? -7.983 1.010 5.567 1.00 83.12 379 SER A O 1
ATOM 3019 N N . VAL A 1 380 ? -5.758 0.919 5.844 1.00 81.25 380 VAL A N 1
ATOM 3020 C CA . VAL A 1 380 ? -5.823 0.535 7.257 1.00 81.25 380 VAL A CA 1
ATOM 3021 C C . VAL A 1 380 ? -6.307 1.712 8.092 1.00 81.25 380 VAL A C 1
ATOM 3023 O O . VAL A 1 380 ? -7.117 1.514 8.981 1.00 81.25 380 VAL A O 1
ATOM 3026 N N . LEU A 1 381 ? -5.864 2.935 7.824 1.00 80.44 381 LEU A N 1
ATOM 3027 C CA . LEU A 1 381 ? -6.110 4.085 8.695 1.00 80.44 381 LEU A CA 1
ATOM 3028 C C . LEU A 1 381 ? -7.370 4.889 8.341 1.00 80.44 381 LEU A C 1
ATOM 3030 O O . LEU A 1 381 ? -7.841 5.648 9.184 1.00 80.44 381 LEU A O 1
ATOM 3034 N N . LYS A 1 382 ? -7.944 4.720 7.144 1.00 74.12 382 LYS A N 1
ATOM 3035 C CA . LYS A 1 382 ? -9.246 5.303 6.790 1.00 74.12 382 LYS A CA 1
ATOM 3036 C C . LYS A 1 382 ? -10.391 4.534 7.461 1.00 74.12 382 LYS A C 1
ATOM 3038 O O . LYS A 1 382 ? -10.402 3.300 7.508 1.00 74.12 382 LYS A O 1
ATOM 3043 N N . GLU A 1 383 ? -11.371 5.280 7.960 1.00 62.03 383 GLU A N 1
ATOM 3044 C CA . GLU A 1 383 ? -12.723 4.783 8.236 1.00 62.03 383 GLU A CA 1
ATOM 3045 C C . GLU A 1 383 ? -13.668 5.273 7.132 1.00 62.03 383 GLU A C 1
ATOM 3047 O O . GLU A 1 383 ? -13.449 6.346 6.565 1.00 62.03 383 GLU A O 1
ATOM 3052 N N . GLU A 1 384 ? -14.689 4.472 6.808 1.00 54.12 384 GLU A N 1
ATOM 3053 C CA . GLU A 1 384 ? -15.583 4.654 5.650 1.00 54.12 384 GLU A CA 1
ATOM 3054 C C . GLU A 1 384 ? -16.342 6.001 5.642 1.00 54.12 384 GLU A C 1
ATOM 3056 O O . GLU A 1 384 ? -16.797 6.420 4.581 1.00 54.12 384 GLU A O 1
ATOM 3061 N N . ASP A 1 385 ? -16.382 6.729 6.768 1.00 47.66 385 ASP A N 1
ATOM 3062 C CA . ASP A 1 385 ? -17.201 7.939 6.945 1.00 47.66 385 ASP A CA 1
ATOM 3063 C C . ASP A 1 385 ? -16.427 9.233 7.304 1.00 47.66 385 ASP A C 1
ATOM 3065 O O . ASP A 1 385 ? -17.032 10.291 7.500 1.00 47.66 385 ASP A O 1
ATOM 3069 N N . ALA A 1 386 ? -15.089 9.224 7.363 1.00 48.88 386 ALA A N 1
ATOM 3070 C CA . ALA A 1 386 ? -14.316 10.404 7.781 1.00 48.88 386 ALA A CA 1
ATOM 3071 C C . ALA A 1 386 ? -14.076 11.401 6.624 1.00 48.88 386 ALA A C 1
ATOM 3073 O O . ALA A 1 386 ? -12.996 11.480 6.040 1.00 48.88 386 ALA A O 1
ATOM 3074 N N . SER A 1 387 ? -15.084 12.214 6.300 1.00 41.47 387 SER A N 1
ATOM 3075 C CA . SER A 1 387 ? -15.053 13.215 5.219 1.00 41.47 387 SER A CA 1
ATOM 3076 C C . SER A 1 387 ? -14.299 14.519 5.547 1.00 41.47 387 SER A C 1
ATOM 3078 O O . SER A 1 387 ? -14.596 15.557 4.952 1.00 41.47 387 SER A O 1
ATOM 3080 N N . SER A 1 388 ? -13.374 14.536 6.514 1.00 50.09 388 SER A N 1
ATOM 3081 C CA . SER A 1 388 ? -12.718 15.781 6.947 1.00 50.09 388 SER A CA 1
ATOM 3082 C C . SER A 1 388 ? -11.190 15.712 6.856 1.00 50.09 388 SER A C 1
ATOM 3084 O O . SER A 1 388 ? -10.559 14.862 7.474 1.00 50.09 388 SER A O 1
ATOM 3086 N N . GLU A 1 389 ? -10.585 16.671 6.146 1.00 50.34 389 GLU A N 1
ATOM 3087 C CA . GLU A 1 389 ? -9.125 16.871 6.024 1.00 50.34 389 GLU A CA 1
ATOM 3088 C C . GLU A 1 389 ? -8.402 17.102 7.370 1.00 50.34 389 GLU A C 1
ATOM 3090 O O . GLU A 1 389 ? -7.174 17.111 7.418 1.00 50.34 389 GLU A O 1
ATOM 3095 N N . LYS A 1 390 ? -9.131 17.289 8.480 1.00 48.53 390 LYS A N 1
ATOM 3096 C CA . LYS A 1 390 ? -8.564 17.663 9.788 1.00 48.53 390 LYS A CA 1
ATOM 3097 C C . LYS A 1 390 ? -8.021 16.498 10.623 1.00 48.53 390 LYS A C 1
ATOM 3099 O O . LYS A 1 390 ? -7.431 16.760 11.667 1.00 48.53 390 LYS A O 1
ATOM 3104 N N . SER A 1 391 ? -8.170 15.247 10.190 1.00 57.03 391 SER A N 1
ATOM 3105 C CA . SER A 1 391 ? -7.716 14.060 10.938 1.00 57.03 391 SER A CA 1
ATOM 3106 C C . SER A 1 391 ? -6.693 13.204 10.183 1.00 57.03 391 SER A C 1
ATOM 3108 O O . SER A 1 391 ? -6.604 11.998 10.420 1.00 57.03 391 SER A O 1
ATOM 3110 N N . ARG A 1 392 ? -5.902 13.799 9.275 1.00 70.69 392 ARG A N 1
ATOM 3111 C CA . ARG A 1 392 ? -4.855 13.058 8.550 1.00 70.69 392 ARG A CA 1
ATOM 3112 C C . ARG A 1 392 ? -3.892 12.417 9.554 1.00 70.69 392 ARG A C 1
ATOM 3114 O O . ARG A 1 392 ? -3.297 13.113 10.374 1.00 70.69 392 ARG A O 1
ATOM 3121 N N . ASN A 1 393 ? -3.773 11.091 9.499 1.00 84.38 393 ASN A N 1
ATOM 3122 C CA . ASN A 1 393 ? -2.913 10.341 10.408 1.00 84.38 393 ASN A CA 1
ATOM 3123 C C . ASN A 1 393 ? -1.451 10.824 10.277 1.00 84.38 393 ASN A C 1
ATOM 3125 O O . ASN A 1 393 ? -0.980 11.018 9.150 1.00 84.38 393 ASN A O 1
ATOM 3129 N N . PRO A 1 394 ? -0.729 11.005 11.397 1.00 86.12 394 PRO A N 1
ATOM 3130 C CA . PRO A 1 394 ? 0.613 11.582 11.384 1.00 86.12 394 PRO A CA 1
ATOM 3131 C C . PRO A 1 394 ? 1.638 10.752 10.607 1.00 86.12 394 PRO A C 1
ATOM 3133 O O . PRO A 1 394 ? 2.518 11.323 9.973 1.00 86.12 394 PRO A O 1
ATOM 3136 N N . ILE A 1 395 ? 1.497 9.422 10.585 1.00 87.69 395 ILE A N 1
ATOM 3137 C CA . ILE A 1 395 ? 2.386 8.547 9.811 1.00 87.69 395 ILE A CA 1
ATOM 3138 C C . ILE A 1 395 ? 2.192 8.804 8.319 1.00 87.69 395 ILE A C 1
ATOM 3140 O O . ILE A 1 395 ? 3.169 8.974 7.605 1.00 87.69 395 ILE A O 1
ATOM 3144 N N . LEU A 1 396 ? 0.947 8.898 7.842 1.00 88.25 396 LEU A N 1
ATOM 3145 C CA . LEU A 1 396 ? 0.686 9.181 6.426 1.00 88.25 396 LEU A CA 1
ATOM 3146 C C . LEU A 1 396 ? 1.252 10.545 6.015 1.00 88.25 396 LEU A C 1
ATOM 3148 O O . LEU A 1 396 ? 1.899 10.640 4.979 1.00 88.25 396 LEU A O 1
ATOM 3152 N N . ALA A 1 397 ? 1.058 11.576 6.845 1.00 87.06 397 ALA A N 1
ATOM 3153 C CA . ALA A 1 397 ? 1.606 12.907 6.587 1.00 87.06 397 ALA A CA 1
ATOM 3154 C C . ALA A 1 397 ? 3.143 12.892 6.484 1.00 87.06 397 ALA A C 1
ATOM 3156 O O . ALA A 1 397 ? 3.696 13.444 5.534 1.00 87.06 397 ALA A O 1
ATOM 3157 N N . PHE A 1 398 ? 3.814 12.206 7.411 1.00 88.88 398 PHE A N 1
ATOM 3158 C CA . PHE A 1 398 ? 5.265 12.039 7.392 1.00 88.88 398 PHE A CA 1
ATOM 3159 C C . PHE A 1 398 ? 5.764 11.251 6.175 1.00 88.88 398 PHE A C 1
ATOM 3161 O O . PHE A 1 398 ? 6.782 11.608 5.584 1.00 88.88 398 PHE A O 1
ATOM 3168 N N . LEU A 1 399 ? 5.053 10.196 5.765 1.00 88.06 399 LEU A N 1
ATOM 3169 C CA . LEU A 1 399 ? 5.422 9.432 4.574 1.00 88.06 399 LEU A CA 1
ATOM 3170 C C . LEU A 1 399 ? 5.310 10.269 3.309 1.00 88.06 399 LEU A C 1
ATOM 3172 O O . LEU A 1 399 ? 6.206 10.206 2.476 1.00 88.06 399 LEU A O 1
ATOM 3176 N N . ASP A 1 400 ? 4.267 11.087 3.182 1.00 86.81 400 ASP A N 1
ATOM 3177 C CA . ASP A 1 400 ? 4.123 11.984 2.038 1.00 86.81 400 ASP A CA 1
ATOM 3178 C C . ASP A 1 400 ? 5.260 13.027 1.988 1.00 86.81 400 ASP A C 1
ATOM 3180 O O . ASP A 1 400 ? 5.789 13.314 0.911 1.00 86.81 400 ASP A O 1
ATOM 3184 N N . GLU A 1 401 ? 5.677 13.574 3.134 1.00 88.44 401 GLU A N 1
ATOM 3185 C CA . GLU A 1 401 ? 6.823 14.491 3.236 1.00 88.44 401 GLU A CA 1
ATOM 3186 C C . GLU A 1 401 ? 8.143 13.792 2.878 1.00 88.44 401 GLU A C 1
ATOM 3188 O O . GLU A 1 401 ? 8.860 14.239 1.980 1.00 88.44 401 GLU A O 1
ATOM 3193 N N . THR A 1 402 ? 8.397 12.629 3.479 1.00 86.31 402 THR A N 1
ATOM 3194 C CA . THR A 1 402 ? 9.603 11.820 3.257 1.00 86.31 402 THR A CA 1
ATOM 3195 C C . THR A 1 402 ? 9.730 11.388 1.796 1.00 86.31 402 THR A C 1
ATOM 3197 O O . THR A 1 402 ? 10.772 11.583 1.173 1.00 86.31 402 THR A O 1
ATOM 3200 N N . CYS A 1 403 ? 8.655 10.857 1.203 1.00 86.00 403 CYS A N 1
ATOM 3201 C CA . CYS A 1 403 ? 8.624 10.469 -0.206 1.00 86.00 403 CYS A CA 1
ATOM 3202 C C . CYS A 1 403 ? 8.909 11.684 -1.122 1.00 86.00 403 CYS A C 1
ATOM 3204 O O . CYS A 1 403 ? 9.597 11.548 -2.137 1.00 86.00 403 CYS A O 1
ATOM 3206 N N . ASN A 1 404 ? 8.417 12.884 -0.785 1.00 85.44 404 ASN A N 1
ATOM 3207 C CA . ASN A 1 404 ? 8.702 14.098 -1.556 1.00 85.44 404 ASN A CA 1
ATOM 3208 C C . ASN A 1 404 ? 10.164 14.543 -1.444 1.00 85.44 404 ASN A C 1
ATOM 3210 O O . ASN A 1 404 ? 10.757 14.935 -2.452 1.00 85.44 404 ASN A O 1
ATOM 3214 N N . ASP A 1 405 ? 10.760 14.468 -0.259 1.00 86.50 405 ASP A N 1
ATOM 3215 C CA . ASP A 1 405 ? 12.166 14.819 -0.065 1.00 86.50 405 ASP A CA 1
ATOM 3216 C C . ASP A 1 405 ? 13.104 13.811 -0.727 1.00 86.50 405 ASP A C 1
ATOM 3218 O O . ASP A 1 405 ? 14.040 14.197 -1.430 1.00 86.50 405 ASP A O 1
ATOM 3222 N N . TRP A 1 406 ? 12.788 12.522 -0.642 1.00 87.69 406 TRP A N 1
ATOM 3223 C CA . TRP A 1 406 ? 13.477 11.485 -1.400 1.00 87.69 406 TRP A CA 1
ATOM 3224 C C . TRP A 1 406 ? 13.389 11.694 -2.906 1.00 87.69 406 TRP A C 1
ATOM 3226 O O . TRP A 1 406 ? 14.402 11.565 -3.588 1.00 87.69 406 TRP A O 1
ATOM 3236 N N . ARG A 1 407 ? 12.231 12.090 -3.449 1.00 84.31 407 ARG A N 1
ATOM 3237 C CA . ARG A 1 407 ? 12.119 12.445 -4.875 1.00 84.31 407 ARG A CA 1
ATOM 3238 C C . ARG A 1 407 ? 13.028 13.616 -5.244 1.00 84.31 407 ARG A C 1
ATOM 3240 O O . ARG A 1 407 ? 13.692 13.558 -6.277 1.00 84.31 407 ARG A O 1
ATOM 3247 N N . LYS A 1 408 ? 13.093 14.671 -4.421 1.00 85.38 408 LYS A N 1
ATOM 3248 C CA . LYS A 1 408 ? 14.013 15.801 -4.655 1.00 85.38 408 LYS A CA 1
ATOM 3249 C C . LYS A 1 408 ? 15.469 15.330 -4.658 1.00 85.38 408 LYS A C 1
ATOM 3251 O O . LYS A 1 408 ? 16.189 15.630 -5.606 1.00 85.38 408 LYS A O 1
ATOM 3256 N N . ASN A 1 409 ? 15.871 14.551 -3.655 1.00 85.12 409 ASN A N 1
ATOM 3257 C CA . ASN A 1 409 ? 17.230 14.020 -3.538 1.00 85.12 409 ASN A CA 1
ATOM 3258 C C . ASN A 1 409 ? 17.577 13.088 -4.702 1.00 85.12 409 ASN A C 1
ATOM 3260 O O . ASN A 1 409 ? 18.656 13.196 -5.277 1.00 85.12 409 ASN A O 1
ATOM 3264 N N . PHE A 1 410 ? 16.640 12.235 -5.117 1.00 85.94 410 PHE A N 1
ATOM 3265 C CA . PHE A 1 410 ? 16.795 11.377 -6.285 1.00 85.94 410 PHE A CA 1
ATOM 3266 C C . PHE A 1 410 ? 17.050 12.197 -7.551 1.00 85.94 410 PHE A C 1
ATOM 3268 O O . PHE A 1 410 ? 17.959 11.882 -8.311 1.00 85.94 410 PHE A O 1
ATOM 3275 N N . HIS A 1 411 ? 16.303 13.283 -7.768 1.00 83.06 411 HIS A N 1
ATOM 3276 C CA . HIS A 1 411 ? 16.541 14.156 -8.917 1.00 83.06 411 HIS A CA 1
ATOM 3277 C C . HIS A 1 411 ? 17.934 14.794 -8.893 1.00 83.06 411 HIS A C 1
ATOM 3279 O O . HIS A 1 411 ? 18.611 14.781 -9.918 1.00 83.06 411 HIS A O 1
ATOM 3285 N N . VAL A 1 412 ? 18.384 15.286 -7.736 1.00 84.31 412 VAL A N 1
ATOM 3286 C CA . VAL A 1 412 ? 19.740 15.841 -7.578 1.00 84.31 412 VAL A CA 1
ATOM 3287 C C . VAL A 1 412 ? 20.805 14.777 -7.863 1.00 84.31 412 VAL A C 1
ATOM 3289 O O . VAL A 1 412 ? 21.761 15.042 -8.590 1.00 84.31 412 VAL A O 1
ATOM 3292 N N . LEU A 1 413 ? 20.622 13.554 -7.356 1.00 82.88 413 LEU A N 1
ATOM 3293 C CA . LEU A 1 413 ? 21.533 12.437 -7.609 1.00 82.88 413 LEU A CA 1
ATOM 3294 C C . LEU A 1 413 ? 21.590 12.072 -9.091 1.00 82.88 413 LEU A C 1
ATOM 3296 O O . LEU A 1 413 ? 22.679 11.907 -9.632 1.00 82.88 413 LEU A O 1
ATOM 3300 N N . VAL A 1 414 ? 20.444 11.995 -9.769 1.00 81.06 414 VAL A N 1
ATOM 3301 C CA . VAL A 1 414 ? 20.391 11.721 -11.211 1.00 81.06 414 VAL A CA 1
ATOM 3302 C C . VAL A 1 414 ? 21.109 12.810 -12.008 1.00 81.06 414 VAL A C 1
ATOM 3304 O O . VAL A 1 414 ? 21.864 12.484 -12.922 1.00 81.06 414 VAL A O 1
ATOM 3307 N N . GLU A 1 415 ? 20.931 14.086 -11.661 1.00 80.94 415 GLU A N 1
ATOM 3308 C CA . GLU A 1 415 ? 21.654 15.191 -12.304 1.00 80.94 415 GLU A CA 1
ATOM 3309 C C . GLU A 1 415 ? 23.169 15.116 -12.068 1.00 80.94 415 GLU A C 1
ATOM 3311 O O . GLU A 1 415 ? 23.949 15.382 -12.984 1.00 80.94 415 GLU A O 1
ATOM 3316 N N . ASN A 1 416 ? 23.603 14.743 -10.863 1.00 81.25 416 ASN A N 1
ATOM 3317 C CA . ASN A 1 416 ? 25.022 14.583 -10.544 1.00 81.25 416 ASN A CA 1
ATOM 3318 C C . ASN A 1 416 ? 25.632 13.395 -11.298 1.00 81.25 416 ASN A C 1
ATOM 3320 O O . ASN A 1 416 ? 26.650 13.564 -11.966 1.00 81.25 416 ASN A O 1
ATOM 3324 N N . ILE A 1 417 ? 24.958 12.241 -11.305 1.00 77.50 417 ILE A N 1
ATOM 3325 C CA . ILE A 1 417 ? 25.371 11.062 -12.079 1.00 77.50 417 ILE A CA 1
ATOM 3326 C C . ILE A 1 417 ? 25.465 11.420 -13.571 1.00 77.50 417 ILE A C 1
ATOM 3328 O O . ILE A 1 417 ? 26.427 11.046 -14.236 1.00 77.50 417 ILE A O 1
ATOM 3332 N N . GLN A 1 418 ? 24.521 12.200 -14.110 1.00 76.69 418 GLN A N 1
ATOM 3333 C CA . GLN A 1 418 ? 24.579 12.684 -15.497 1.00 76.69 418 GLN A CA 1
ATOM 3334 C C . GLN A 1 418 ? 25.783 13.579 -15.784 1.00 76.69 418 GLN A C 1
ATOM 3336 O O . GLN A 1 418 ? 26.386 13.441 -16.847 1.00 76.69 418 GLN A O 1
ATOM 3341 N N . LYS A 1 419 ? 26.154 14.470 -14.859 1.00 79.31 419 LYS A N 1
ATOM 3342 C CA . LYS A 1 419 ? 27.354 15.312 -14.999 1.00 79.31 419 LYS A CA 1
ATOM 3343 C C . LYS A 1 419 ? 28.641 14.487 -14.944 1.00 79.31 419 LYS A C 1
ATOM 3345 O O . LYS A 1 419 ? 29.607 14.833 -15.619 1.00 79.31 419 LYS A O 1
ATOM 3350 N N . GLU A 1 420 ? 28.652 13.408 -14.167 1.00 77.12 420 GLU A N 1
ATOM 3351 C CA . GLU A 1 420 ? 29.814 12.530 -13.997 1.00 77.12 420 GLU A CA 1
ATOM 3352 C C . GLU A 1 420 ? 29.966 11.476 -15.104 1.00 77.12 420 GLU A C 1
ATOM 3354 O O . GLU A 1 420 ? 31.068 10.969 -15.307 1.00 77.12 420 GLU A O 1
ATOM 3359 N N . MET A 1 421 ? 28.907 11.174 -15.867 1.00 73.31 421 MET A N 1
ATOM 3360 C CA . MET A 1 421 ? 28.886 10.109 -16.888 1.00 73.31 421 MET A CA 1
ATOM 3361 C C . MET A 1 421 ? 29.817 10.321 -18.107 1.00 73.31 421 MET A C 1
ATOM 3363 O O . MET A 1 421 ? 29.882 9.466 -18.994 1.00 73.31 421 MET A O 1
ATOM 3367 N N . GLY A 1 422 ? 30.618 11.387 -18.134 1.00 69.69 422 GLY A N 1
ATOM 3368 C CA . GLY A 1 422 ? 31.638 11.608 -19.159 1.00 69.69 422 GLY A CA 1
ATOM 3369 C C . GLY A 1 422 ? 31.051 11.842 -20.556 1.00 69.69 422 GLY A C 1
ATOM 3370 O O . GLY A 1 422 ? 29.955 12.378 -20.710 1.00 69.69 422 GLY A O 1
ATOM 3371 N N . GLY A 1 423 ? 31.811 11.483 -21.593 1.00 70.81 423 GLY A N 1
ATOM 3372 C CA . GLY A 1 423 ? 31.382 11.629 -22.986 1.00 70.81 423 GLY A CA 1
ATOM 3373 C C . GLY A 1 423 ? 30.307 10.608 -23.401 1.00 70.81 423 GLY A C 1
ATOM 3374 O O . GLY A 1 423 ? 30.050 9.642 -22.681 1.00 70.81 423 GLY A O 1
ATOM 3375 N N . PRO A 1 424 ? 29.701 10.765 -24.592 1.00 70.38 424 PRO A N 1
ATOM 3376 C CA . PRO A 1 424 ? 28.593 9.918 -25.043 1.00 70.38 424 PRO A CA 1
ATOM 3377 C C . PRO A 1 424 ? 28.915 8.416 -25.083 1.00 70.38 424 PRO A C 1
ATOM 3379 O O . PRO A 1 424 ? 28.049 7.596 -24.787 1.00 70.38 424 PRO A O 1
ATOM 3382 N N . GLU A 1 425 ? 30.160 8.051 -25.406 1.00 68.81 425 GLU A N 1
ATOM 3383 C CA . GLU A 1 425 ? 30.593 6.652 -25.539 1.00 68.81 425 GLU A CA 1
ATOM 3384 C C . GLU A 1 425 ? 30.684 5.910 -24.198 1.00 68.81 425 GLU A C 1
ATOM 3386 O O . GLU A 1 425 ? 30.389 4.719 -24.131 1.00 68.81 425 GLU A O 1
ATOM 3391 N N . THR A 1 426 ? 31.045 6.606 -23.116 1.00 75.94 426 THR A N 1
ATOM 3392 C CA . THR A 1 426 ? 31.106 6.028 -21.764 1.00 75.94 426 THR A CA 1
ATOM 3393 C C . THR A 1 426 ? 29.784 6.173 -21.017 1.00 75.94 426 THR A C 1
ATOM 3395 O O . THR A 1 426 ? 29.416 5.291 -20.243 1.00 75.94 426 THR A O 1
ATOM 3398 N N . GLY A 1 427 ? 29.050 7.262 -21.262 1.00 77.81 427 GLY A N 1
ATOM 3399 C CA . GLY A 1 427 ? 27.805 7.569 -20.563 1.00 77.81 427 GLY A CA 1
ATOM 3400 C C . GLY A 1 427 ? 26.603 6.760 -21.047 1.00 77.81 427 GLY A C 1
ATOM 3401 O O . GLY A 1 427 ? 25.749 6.396 -20.241 1.00 77.81 427 GLY A O 1
ATOM 3402 N N . ALA A 1 428 ? 26.521 6.428 -22.340 1.00 75.12 428 ALA A N 1
ATOM 3403 C CA . ALA A 1 428 ? 25.359 5.723 -22.883 1.00 75.12 428 ALA A CA 1
ATOM 3404 C C . ALA A 1 428 ? 25.177 4.284 -22.352 1.00 75.12 428 ALA A C 1
ATOM 3406 O O . ALA A 1 428 ? 24.046 3.954 -21.985 1.00 75.12 428 ALA A O 1
ATOM 3407 N N . PRO A 1 429 ? 26.224 3.441 -22.216 1.00 78.75 429 PRO A N 1
ATOM 3408 C CA . PRO A 1 429 ? 26.078 2.121 -21.597 1.00 78.75 429 PRO A CA 1
ATOM 3409 C C . PRO A 1 429 ? 25.635 2.199 -20.129 1.00 78.75 429 PRO A C 1
ATOM 3411 O O . PRO A 1 429 ? 24.779 1.428 -19.693 1.00 78.75 429 PRO A O 1
ATOM 3414 N N . VAL A 1 430 ? 26.179 3.159 -19.371 1.00 80.69 430 VAL A N 1
ATOM 3415 C CA . VAL A 1 430 ? 25.837 3.377 -17.954 1.00 80.69 430 VAL A CA 1
ATOM 3416 C C . VAL A 1 430 ? 24.388 3.850 -17.816 1.00 80.69 430 VAL A C 1
ATOM 3418 O O . VAL A 1 430 ? 23.637 3.307 -17.007 1.00 80.69 430 VAL A O 1
ATOM 3421 N N . MET A 1 431 ? 23.957 4.791 -18.660 1.00 82.06 431 MET A N 1
ATOM 3422 C CA . MET A 1 431 ? 22.570 5.254 -18.709 1.00 82.06 431 MET A CA 1
ATOM 3423 C C . MET A 1 431 ? 21.608 4.143 -19.140 1.00 82.06 431 MET A C 1
ATOM 3425 O O . MET A 1 431 ? 20.532 3.999 -18.565 1.00 82.06 431 MET A O 1
ATOM 3429 N N . SER A 1 432 ? 21.984 3.326 -20.125 1.00 80.00 432 SER A N 1
ATOM 3430 C CA . SER A 1 432 ? 21.181 2.175 -20.543 1.00 80.00 432 SER A CA 1
ATOM 3431 C C . SER A 1 432 ? 20.969 1.194 -19.389 1.00 80.00 432 SER A C 1
ATOM 3433 O O . SER A 1 432 ? 19.838 0.755 -19.174 1.00 80.00 432 SER A O 1
ATOM 3435 N N . LEU A 1 433 ? 22.023 0.882 -18.629 1.00 82.94 433 LEU A N 1
ATOM 3436 C CA . LEU A 1 433 ? 21.930 0.019 -17.452 1.00 82.94 433 LEU A CA 1
ATOM 3437 C C . LEU A 1 433 ? 21.058 0.651 -16.358 1.00 82.94 433 LEU A C 1
ATOM 3439 O O . LEU A 1 433 ? 20.251 -0.044 -15.741 1.00 82.94 433 LEU A O 1
ATOM 3443 N N . PHE A 1 434 ? 21.186 1.962 -16.143 1.00 84.19 434 PHE A N 1
ATOM 3444 C CA . PHE A 1 434 ? 20.376 2.712 -15.182 1.00 84.19 434 PHE A CA 1
ATOM 3445 C C . PHE A 1 434 ? 18.890 2.648 -15.516 1.00 84.19 434 PHE A C 1
ATOM 3447 O O . PHE A 1 434 ? 18.082 2.265 -14.675 1.00 84.19 434 PHE A O 1
ATOM 3454 N N . LEU A 1 435 ? 18.537 2.970 -16.762 1.00 82.19 435 LEU A N 1
ATOM 3455 C CA . LEU A 1 435 ? 17.162 2.934 -17.250 1.00 82.19 435 LEU A CA 1
ATOM 3456 C C . LEU A 1 435 ? 16.579 1.526 -17.165 1.00 82.19 435 LEU A C 1
ATOM 3458 O O . LEU A 1 435 ? 15.426 1.377 -16.776 1.00 82.19 435 LEU A O 1
ATOM 3462 N N . HIS A 1 436 ? 17.372 0.499 -17.481 1.00 81.94 436 HIS A N 1
ATOM 3463 C CA . HIS A 1 436 ? 16.934 -0.884 -17.342 1.00 81.94 436 HIS A CA 1
ATOM 3464 C C . HIS A 1 436 ? 16.577 -1.213 -15.888 1.00 81.94 436 HIS A C 1
ATOM 3466 O O . HIS A 1 436 ? 15.445 -1.605 -15.620 1.00 81.94 436 HIS A O 1
ATOM 3472 N N . LYS A 1 437 ? 17.486 -0.933 -14.943 1.00 84.81 437 LYS A N 1
ATOM 3473 C CA . LYS A 1 437 ? 17.240 -1.166 -13.514 1.00 84.81 437 LYS A CA 1
ATOM 3474 C C . LYS A 1 437 ? 16.067 -0.335 -12.970 1.00 84.81 437 LYS A C 1
ATOM 3476 O O . LYS A 1 437 ? 15.294 -0.846 -12.168 1.00 84.81 437 LYS A O 1
ATOM 3481 N N . LEU A 1 438 ? 15.895 0.919 -13.403 1.00 83.81 438 LEU A N 1
ATOM 3482 C CA . LEU A 1 438 ? 14.738 1.743 -13.019 1.00 83.81 438 LEU A CA 1
ATOM 3483 C C . LEU A 1 438 ? 13.416 1.130 -13.491 1.00 83.81 438 LEU A C 1
ATOM 3485 O O . LEU A 1 438 ? 12.440 1.117 -12.745 1.00 83.81 438 LEU A O 1
ATOM 3489 N N . ILE A 1 439 ? 13.379 0.632 -14.727 1.00 81.69 439 ILE A N 1
ATOM 3490 C CA . ILE A 1 439 ? 12.188 -0.007 -15.294 1.00 81.69 439 ILE A CA 1
ATOM 3491 C C . ILE A 1 439 ? 11.893 -1.322 -14.576 1.00 81.69 439 ILE A C 1
ATOM 3493 O O . ILE A 1 439 ? 10.731 -1.576 -14.278 1.00 81.69 439 ILE A O 1
ATOM 3497 N N . ASP A 1 440 ? 12.915 -2.114 -14.253 1.00 82.25 440 ASP A N 1
ATOM 3498 C CA . ASP A 1 440 ? 12.755 -3.356 -13.492 1.00 82.25 440 ASP A CA 1
ATOM 3499 C C . ASP A 1 440 ? 12.179 -3.084 -12.095 1.00 82.25 440 ASP A C 1
ATOM 3501 O O . ASP A 1 440 ? 11.213 -3.730 -11.693 1.00 82.25 440 ASP A O 1
ATOM 3505 N N . ILE A 1 441 ? 12.695 -2.068 -11.391 1.00 83.12 441 ILE A N 1
ATOM 3506 C CA . ILE A 1 441 ? 12.137 -1.630 -10.102 1.00 83.12 441 ILE A CA 1
ATOM 3507 C C . ILE A 1 441 ? 10.683 -1.167 -10.284 1.00 83.12 441 ILE A C 1
ATOM 3509 O O . ILE A 1 441 ? 9.810 -1.539 -9.512 1.00 83.12 441 ILE A O 1
ATOM 3513 N N . GLN A 1 442 ? 10.372 -0.380 -11.315 1.00 80.88 442 GLN A N 1
ATOM 3514 C CA . GLN A 1 442 ? 8.998 0.074 -11.545 1.00 80.88 442 GLN A CA 1
ATOM 3515 C C . GLN A 1 442 ? 8.040 -1.087 -11.884 1.00 80.88 442 GLN A C 1
ATOM 3517 O O . GLN A 1 442 ? 6.874 -1.055 -11.488 1.00 80.88 442 GLN A O 1
ATOM 3522 N N . LEU A 1 443 ? 8.507 -2.104 -12.613 1.00 79.44 443 LEU A N 1
ATOM 3523 C CA . LEU A 1 443 ? 7.740 -3.314 -12.924 1.00 79.44 443 LEU A CA 1
ATOM 3524 C C . LEU A 1 443 ? 7.398 -4.111 -11.661 1.00 79.44 443 LEU A C 1
ATOM 3526 O O . LEU A 1 443 ? 6.320 -4.693 -11.599 1.00 79.44 443 LEU A O 1
ATOM 3530 N N . GLU A 1 444 ? 8.276 -4.104 -10.658 1.00 81.44 444 GLU A N 1
ATOM 3531 C CA . GLU A 1 444 ? 8.033 -4.730 -9.354 1.00 81.44 444 GLU A CA 1
ATOM 3532 C C . GLU A 1 444 ? 6.872 -4.052 -8.601 1.00 81.44 444 GLU A C 1
ATOM 3534 O O . GLU A 1 444 ? 6.069 -4.735 -7.966 1.00 81.44 444 GLU A O 1
ATOM 3539 N N . PHE A 1 445 ? 6.725 -2.726 -8.731 1.00 75.25 445 PHE A N 1
ATOM 3540 C CA . PHE A 1 445 ? 5.781 -1.934 -7.929 1.00 75.25 445 PHE A CA 1
ATOM 3541 C C . PHE A 1 445 ? 4.557 -1.376 -8.679 1.00 75.25 445 PHE A C 1
ATOM 3543 O O . PHE A 1 445 ? 3.790 -0.671 -8.040 1.00 75.25 445 PHE A O 1
ATOM 3550 N N . THR A 1 446 ? 4.360 -1.703 -9.971 1.00 60.88 446 THR A N 1
ATOM 3551 C CA . THR A 1 446 ? 3.234 -1.465 -10.936 1.00 60.88 446 THR A CA 1
ATOM 3552 C C . THR A 1 446 ? 2.344 -0.197 -10.884 1.00 60.88 446 THR A C 1
ATOM 3554 O O . THR A 1 446 ? 1.826 0.192 -11.930 1.00 60.88 446 THR A O 1
ATOM 3557 N N . GLU A 1 447 ? 2.176 0.495 -9.760 1.00 59.88 447 GLU A N 1
ATOM 3558 C CA . GLU A 1 447 ? 1.185 1.556 -9.524 1.00 59.88 447 GLU A CA 1
ATOM 3559 C C . GLU A 1 447 ? 1.782 2.976 -9.422 1.00 59.88 447 GLU A C 1
ATOM 3561 O O . GLU A 1 447 ? 1.044 3.963 -9.414 1.00 59.88 447 GLU A O 1
ATOM 3566 N N . SER A 1 448 ? 3.110 3.135 -9.395 1.00 61.12 448 SER A N 1
ATOM 3567 C CA . SER A 1 448 ? 3.722 4.459 -9.198 1.00 61.12 448 SER A CA 1
ATOM 3568 C C . SER A 1 448 ? 3.760 5.323 -10.462 1.00 61.12 448 SER A C 1
ATOM 3570 O O . SER A 1 448 ? 4.202 4.896 -11.528 1.00 61.12 448 SER A O 1
ATOM 3572 N N . ARG A 1 449 ? 3.376 6.599 -10.327 1.00 64.38 449 ARG A N 1
ATOM 3573 C CA . ARG A 1 449 ? 3.453 7.619 -11.395 1.00 64.38 449 ARG A CA 1
ATOM 3574 C C . ARG A 1 449 ? 4.851 8.223 -11.569 1.00 64.38 449 ARG A C 1
ATOM 3576 O O . ARG A 1 449 ? 5.047 9.063 -12.449 1.00 64.38 449 ARG A O 1
ATOM 3583 N N . ASP A 1 450 ? 5.821 7.813 -10.756 1.00 69.69 450 ASP A N 1
ATOM 3584 C CA . ASP A 1 450 ? 7.104 8.511 -10.650 1.00 69.69 450 ASP A CA 1
ATOM 3585 C C . ASP A 1 450 ? 8.032 8.267 -11.838 1.00 69.69 450 ASP A C 1
ATOM 3587 O O . ASP A 1 450 ? 8.784 9.170 -12.209 1.00 69.69 450 ASP A O 1
ATOM 3591 N N . LEU A 1 451 ? 7.926 7.109 -12.504 1.00 73.62 451 LEU A N 1
ATOM 3592 C CA . LEU A 1 451 ? 8.755 6.803 -13.672 1.00 73.62 451 LEU A CA 1
ATOM 3593 C C . LEU A 1 451 ? 8.602 7.857 -14.780 1.00 73.62 451 LEU A C 1
ATOM 3595 O O . LEU A 1 451 ? 9.589 8.222 -15.410 1.00 73.62 451 LEU A O 1
ATOM 3599 N N . HIS A 1 452 ? 7.397 8.391 -15.004 1.00 73.56 452 HIS A N 1
ATOM 3600 C CA . HIS A 1 452 ? 7.174 9.387 -16.055 1.00 73.56 452 HIS A CA 1
ATOM 3601 C C . HIS A 1 452 ? 7.932 10.697 -15.788 1.00 73.56 452 HIS A C 1
ATOM 3603 O O . HIS A 1 452 ? 8.699 11.132 -16.643 1.00 73.56 452 HIS A O 1
ATOM 3609 N N . SER A 1 453 ? 7.779 11.267 -14.587 1.00 72.69 453 SER A N 1
ATOM 3610 C CA . SER A 1 453 ? 8.477 12.492 -14.153 1.00 72.69 453 SER A CA 1
ATOM 3611 C C . SER A 1 453 ? 10.001 12.321 -14.160 1.00 72.69 453 SER A C 1
ATOM 3613 O O . SER A 1 453 ? 10.756 13.235 -14.497 1.00 72.69 453 SER A O 1
ATOM 3615 N N . ILE A 1 454 ? 10.473 11.121 -13.818 1.00 72.19 454 ILE A N 1
ATOM 3616 C CA . ILE A 1 454 ? 11.897 10.788 -13.834 1.00 72.19 454 ILE A CA 1
ATOM 3617 C C . ILE A 1 454 ? 12.424 10.718 -15.266 1.00 72.19 454 ILE A C 1
ATOM 3619 O O . ILE A 1 454 ? 13.446 11.333 -15.556 1.00 72.19 454 ILE A O 1
ATOM 3623 N N . LEU A 1 455 ? 11.727 10.023 -16.167 1.00 73.50 455 LEU A N 1
ATOM 3624 C CA . LEU A 1 455 ? 12.129 9.920 -17.570 1.00 73.50 455 LEU A CA 1
ATOM 3625 C C . LEU A 1 455 ? 12.136 11.282 -18.275 1.00 73.50 455 LEU A C 1
ATOM 3627 O O . LEU A 1 455 ? 13.020 11.518 -19.089 1.00 73.50 455 LEU A O 1
ATOM 3631 N N . GLU A 1 456 ? 11.221 12.196 -17.938 1.00 72.88 456 GLU A N 1
ATOM 3632 C CA . GLU A 1 456 ? 11.236 13.569 -18.472 1.00 72.88 456 GLU A CA 1
ATOM 3633 C C . GLU A 1 456 ? 12.482 14.361 -18.059 1.00 72.88 456 GLU A C 1
ATOM 3635 O O . GLU A 1 456 ? 13.001 15.160 -18.837 1.00 72.88 456 GLU A O 1
ATOM 3640 N N . LYS A 1 457 ? 12.981 14.138 -16.840 1.00 71.12 457 LYS A N 1
ATOM 3641 C CA . LYS A 1 457 ? 14.196 14.794 -16.336 1.00 71.12 457 LYS A CA 1
ATOM 3642 C C . LYS A 1 457 ? 15.476 14.107 -16.784 1.00 71.12 457 LYS A C 1
ATOM 3644 O O . LYS A 1 457 ? 16.528 14.744 -16.834 1.00 71.12 457 LYS A O 1
ATOM 3649 N N . ILE A 1 458 ? 15.415 12.818 -17.111 1.00 72.12 458 ILE A N 1
ATOM 3650 C CA . ILE A 1 458 ? 16.547 12.129 -17.714 1.00 72.12 458 ILE A CA 1
ATOM 3651 C C . ILE A 1 458 ? 16.685 12.627 -19.150 1.00 72.12 458 ILE A C 1
ATOM 3653 O O . ILE A 1 458 ? 15.967 12.201 -20.051 1.00 72.12 458 ILE A O 1
ATOM 3657 N N . ASN A 1 459 ? 17.660 13.507 -19.382 1.00 70.25 459 ASN A N 1
ATOM 3658 C CA . ASN A 1 459 ? 17.969 14.017 -20.713 1.00 70.25 459 ASN A CA 1
ATOM 3659 C C . ASN A 1 459 ? 18.710 12.962 -21.560 1.00 70.25 459 ASN A C 1
ATOM 3661 O O . ASN A 1 459 ? 19.796 13.204 -22.071 1.00 70.25 459 ASN A O 1
ATOM 3665 N N . ALA A 1 460 ? 18.144 11.759 -21.700 1.00 68.88 460 ALA A N 1
ATOM 3666 C CA . ALA A 1 460 ? 18.762 10.643 -22.419 1.00 68.88 460 ALA A CA 1
ATOM 3667 C C . ALA A 1 460 ? 19.076 10.990 -23.886 1.00 68.88 460 ALA A C 1
ATOM 3669 O O . ALA A 1 460 ? 19.990 10.417 -24.480 1.00 68.88 460 ALA A O 1
ATOM 3670 N N . LEU A 1 461 ? 18.358 11.964 -24.458 1.00 69.50 461 LEU A N 1
ATOM 3671 C CA . LEU A 1 461 ? 18.572 12.462 -25.815 1.00 69.50 461 LEU A CA 1
ATOM 3672 C C . LEU A 1 461 ? 19.970 13.065 -26.023 1.00 69.50 461 LEU A C 1
ATOM 3674 O O . LEU A 1 461 ? 20.500 12.951 -27.126 1.00 69.50 461 LEU A O 1
ATOM 3678 N N . THR A 1 462 ? 20.608 13.650 -25.001 1.00 71.75 462 THR A N 1
ATOM 3679 C CA . THR A 1 462 ? 21.976 14.193 -25.145 1.00 71.75 462 THR A CA 1
ATOM 3680 C C . THR A 1 462 ? 23.043 13.109 -25.262 1.00 71.75 462 THR A C 1
ATOM 3682 O O . THR A 1 462 ? 24.110 13.373 -25.809 1.00 71.75 462 THR A O 1
ATOM 3685 N N . LEU A 1 463 ? 22.753 11.887 -24.807 1.00 67.94 463 LEU A N 1
ATOM 3686 C CA . LEU A 1 463 ? 23.629 10.716 -24.940 1.00 67.94 463 LEU A CA 1
ATOM 3687 C C . LEU A 1 463 ? 23.370 9.936 -26.248 1.00 67.94 463 LEU A C 1
ATOM 3689 O O . LEU A 1 463 ? 24.186 9.109 -26.662 1.00 67.94 463 LEU A O 1
ATOM 3693 N N . CYS A 1 464 ? 22.273 10.241 -26.949 1.00 75.12 464 CYS A N 1
ATOM 3694 C CA . CYS A 1 464 ? 21.892 9.677 -28.251 1.00 75.12 464 CYS A CA 1
ATOM 3695 C C . CYS A 1 464 ? 22.643 10.358 -29.418 1.00 75.12 464 CYS A C 1
ATOM 3697 O O . CYS A 1 464 ? 22.040 10.849 -30.380 1.00 75.12 464 CYS A O 1
ATOM 3699 N N . THR A 1 465 ? 23.972 10.460 -29.317 1.00 73.19 465 THR A N 1
ATOM 3700 C CA . THR A 1 465 ? 24.814 11.123 -30.329 1.00 73.19 465 THR A CA 1
ATOM 3701 C C . THR A 1 465 ? 25.168 10.218 -31.501 1.00 73.19 465 THR A C 1
ATOM 3703 O O . THR A 1 465 ? 25.274 10.712 -32.619 1.00 73.19 465 THR A O 1
ATOM 3706 N N . THR A 1 466 ? 25.301 8.909 -31.273 1.00 73.50 466 THR A N 1
ATOM 3707 C CA . THR A 1 466 ? 25.613 7.916 -32.308 1.00 73.50 466 THR A CA 1
ATOM 3708 C C . THR A 1 466 ? 24.495 6.890 -32.415 1.00 73.50 466 THR A C 1
ATOM 3710 O O . THR A 1 466 ? 23.753 6.658 -31.461 1.00 73.50 466 THR A O 1
ATOM 3713 N N . LEU A 1 467 ? 24.408 6.221 -33.563 1.00 75.75 467 LEU A N 1
ATOM 3714 C CA . LEU A 1 467 ? 23.412 5.181 -33.799 1.00 75.75 467 LEU A CA 1
ATOM 3715 C C . LEU A 1 467 ? 23.504 4.028 -32.777 1.00 75.75 467 LEU A C 1
ATOM 3717 O O . LEU A 1 467 ? 22.485 3.516 -32.309 1.00 75.75 467 LEU A O 1
ATOM 3721 N N . SER A 1 468 ? 24.726 3.664 -32.375 1.00 76.00 468 SER A N 1
ATOM 3722 C CA . SER A 1 468 ? 24.980 2.636 -31.358 1.00 76.00 468 SER A CA 1
ATOM 3723 C C . SER A 1 468 ? 24.478 3.060 -29.972 1.00 76.00 468 SER A C 1
ATOM 3725 O O . SER A 1 468 ? 23.766 2.298 -29.314 1.00 76.00 468 SER A O 1
ATOM 3727 N N . THR A 1 469 ? 24.771 4.294 -29.543 1.00 76.94 469 THR A N 1
ATOM 3728 C CA . THR A 1 469 ? 24.343 4.787 -28.224 1.00 76.94 469 THR A CA 1
ATOM 3729 C C . THR A 1 469 ? 22.830 4.991 -28.143 1.00 76.94 469 THR A C 1
ATOM 3731 O O . THR A 1 469 ? 22.216 4.616 -27.143 1.00 76.94 469 THR A O 1
ATOM 3734 N N . THR A 1 470 ? 22.200 5.487 -29.212 1.00 79.06 470 THR A N 1
ATOM 3735 C CA . THR A 1 470 ? 20.737 5.623 -29.297 1.00 79.06 470 THR A CA 1
ATOM 3736 C C . THR A 1 470 ? 20.040 4.265 -29.212 1.00 79.06 470 THR A C 1
ATOM 3738 O O . THR A 1 470 ? 19.066 4.115 -28.473 1.00 79.06 470 THR A O 1
ATOM 3741 N N . TYR A 1 471 ? 20.555 3.244 -29.906 1.00 79.62 471 TYR A N 1
ATOM 3742 C CA . TYR A 1 471 ? 19.986 1.895 -29.856 1.00 79.62 471 TYR A CA 1
ATOM 3743 C C . TYR A 1 471 ? 20.110 1.253 -28.463 1.00 79.62 471 TYR A C 1
ATOM 3745 O O . TYR A 1 471 ? 19.151 0.653 -27.971 1.00 79.62 471 TYR A O 1
ATOM 3753 N N . GLN A 1 472 ? 21.260 1.411 -27.795 1.00 77.19 472 GLN A N 1
ATOM 3754 C CA . GLN A 1 472 ? 21.460 0.907 -26.430 1.00 77.19 472 GLN A CA 1
ATOM 3755 C C . GLN A 1 472 ? 20.447 1.505 -25.446 1.00 77.19 472 GLN A C 1
ATOM 3757 O O . GLN A 1 472 ? 19.864 0.773 -24.650 1.00 77.19 472 GLN A O 1
ATOM 3762 N N . ILE A 1 473 ? 20.174 2.808 -25.548 1.00 77.69 473 ILE A N 1
ATOM 3763 C CA . ILE A 1 473 ? 19.180 3.501 -24.718 1.00 77.69 473 ILE A CA 1
ATOM 3764 C C . ILE A 1 473 ? 17.745 3.088 -25.089 1.00 77.69 473 ILE A C 1
ATOM 3766 O O . ILE A 1 473 ? 16.899 2.948 -24.207 1.00 77.69 473 ILE A O 1
ATOM 3770 N N . PHE A 1 474 ? 17.453 2.850 -26.372 1.00 80.94 474 PHE A N 1
ATOM 3771 C CA . PHE A 1 474 ? 16.113 2.479 -26.845 1.00 80.94 474 PHE A CA 1
ATOM 3772 C C . PHE A 1 474 ? 15.664 1.078 -26.402 1.00 80.94 474 PHE A C 1
ATOM 3774 O O . PHE A 1 474 ? 14.478 0.856 -26.150 1.00 80.94 474 PHE A O 1
ATOM 3781 N N . LYS A 1 475 ? 16.596 0.125 -26.281 1.00 79.12 475 LYS A N 1
ATOM 3782 C CA . LYS A 1 475 ? 16.305 -1.272 -25.922 1.00 79.12 475 LYS A CA 1
ATOM 3783 C C . LYS A 1 475 ? 15.554 -1.441 -24.584 1.00 79.12 475 LYS A C 1
ATOM 3785 O O . LYS A 1 475 ? 14.502 -2.082 -24.594 1.00 79.12 475 LYS A O 1
ATOM 3790 N N . PRO A 1 476 ? 16.018 -0.897 -23.441 1.00 74.81 476 PRO A N 1
ATOM 3791 C CA . PRO A 1 476 ? 15.299 -1.032 -22.171 1.00 74.81 476 PRO A CA 1
ATOM 3792 C C . PRO A 1 476 ? 13.935 -0.326 -22.183 1.00 74.81 476 PRO A C 1
ATOM 3794 O O . PRO A 1 476 ? 13.024 -0.730 -21.465 1.00 74.81 476 PRO A O 1
ATOM 3797 N N . LEU A 1 477 ? 13.749 0.678 -23.044 1.00 78.88 477 LEU A N 1
ATOM 3798 C CA . LEU A 1 477 ? 12.523 1.474 -23.123 1.00 78.88 477 LEU A CA 1
ATOM 3799 C C . LEU A 1 477 ? 11.365 0.774 -23.845 1.00 78.88 477 LEU A C 1
ATOM 3801 O O . LEU A 1 477 ? 10.279 1.342 -23.934 1.00 78.88 477 LEU A O 1
ATOM 3805 N N . GLN A 1 478 ? 11.544 -0.455 -24.338 1.00 80.00 478 GLN A N 1
ATOM 3806 C CA . GLN A 1 478 ? 10.461 -1.206 -24.983 1.00 80.00 478 GLN A CA 1
ATOM 3807 C C . GLN A 1 478 ? 9.335 -1.612 -24.020 1.00 80.00 478 GLN A C 1
ATOM 3809 O O . GLN A 1 478 ? 8.212 -1.842 -24.474 1.00 80.00 478 GLN A O 1
ATOM 3814 N N . SER A 1 479 ? 9.589 -1.630 -22.706 1.00 77.50 479 SER A N 1
ATOM 3815 C CA . SER A 1 479 ? 8.598 -1.984 -21.677 1.00 77.50 479 SER A CA 1
ATOM 3816 C C . SER A 1 479 ? 7.280 -1.213 -21.825 1.00 77.50 479 SER A C 1
ATOM 3818 O O . SER A 1 479 ? 7.272 -0.011 -22.093 1.00 77.50 479 SER A O 1
ATOM 3820 N N . SER A 1 480 ? 6.141 -1.889 -21.643 1.00 77.19 480 SER A N 1
ATOM 3821 C CA . SER A 1 480 ? 4.796 -1.300 -21.766 1.00 77.19 480 SER A CA 1
ATOM 3822 C C . SER A 1 480 ? 4.526 -0.161 -20.776 1.00 77.19 480 SER A C 1
ATOM 3824 O O . SER A 1 480 ? 3.657 0.664 -21.040 1.00 77.19 480 SER A O 1
ATOM 3826 N N . ILE A 1 481 ? 5.283 -0.091 -19.678 1.00 74.94 481 ILE A N 1
ATOM 3827 C CA . ILE A 1 481 ? 5.138 0.924 -18.624 1.00 74.94 481 ILE A CA 1
ATOM 3828 C C . ILE A 1 481 ? 5.758 2.270 -19.033 1.00 74.94 481 ILE A C 1
ATOM 3830 O O . ILE A 1 481 ? 5.377 3.323 -18.522 1.00 74.94 481 ILE A O 1
ATOM 3834 N N . VAL A 1 482 ? 6.700 2.268 -19.979 1.00 78.19 482 VAL A N 1
ATOM 3835 C CA . VAL A 1 482 ? 7.367 3.496 -20.423 1.00 78.19 482 VAL A CA 1
ATOM 3836 C C . VAL A 1 482 ? 6.400 4.345 -21.265 1.00 78.19 482 VAL A C 1
ATOM 3838 O O . VAL A 1 482 ? 5.817 3.826 -22.222 1.00 78.19 482 VAL A O 1
ATOM 3841 N N . PRO A 1 483 ? 6.251 5.654 -20.979 1.00 79.56 483 PRO A N 1
ATOM 3842 C CA . PRO A 1 483 ? 5.378 6.543 -21.739 1.00 79.56 483 PRO A CA 1
ATOM 3843 C C . PRO A 1 483 ? 5.703 6.555 -23.236 1.00 79.56 483 PRO A C 1
ATOM 3845 O O . PRO A 1 483 ? 6.854 6.739 -23.641 1.00 79.56 483 PRO A O 1
ATOM 3848 N N . GLN A 1 484 ? 4.669 6.432 -24.072 1.00 81.44 484 GLN A N 1
ATOM 3849 C CA . GLN A 1 484 ? 4.828 6.366 -25.528 1.00 81.44 484 GLN A CA 1
ATOM 3850 C C . GLN A 1 484 ? 5.513 7.612 -26.105 1.00 81.44 484 GLN A C 1
ATOM 3852 O O . GLN A 1 484 ? 6.272 7.503 -27.061 1.00 81.44 484 GLN A O 1
ATOM 3857 N N . GLN A 1 485 ? 5.293 8.786 -25.504 1.00 80.25 485 GLN A N 1
ATOM 3858 C CA . GLN A 1 485 ? 5.933 10.039 -25.917 1.00 80.25 485 GLN A CA 1
ATOM 3859 C C . GLN A 1 485 ? 7.466 9.949 -25.851 1.00 80.25 485 GLN A C 1
ATOM 3861 O O . GLN A 1 485 ? 8.146 10.337 -26.796 1.00 80.25 485 GLN A O 1
ATOM 3866 N N . PHE A 1 486 ? 8.004 9.361 -24.778 1.00 76.75 486 PHE A N 1
ATOM 3867 C CA . PHE A 1 486 ? 9.446 9.190 -24.602 1.00 76.75 486 PHE A CA 1
ATOM 3868 C C . PHE A 1 486 ? 10.015 8.147 -25.574 1.00 76.75 486 PHE A C 1
ATOM 3870 O O . PHE A 1 486 ? 11.058 8.372 -26.189 1.00 76.75 486 PHE A O 1
ATOM 3877 N N . LYS A 1 487 ? 9.285 7.040 -25.792 1.00 82.75 487 LYS A N 1
ATOM 3878 C CA . LYS A 1 487 ? 9.646 6.041 -26.813 1.00 82.75 487 LYS A CA 1
ATOM 3879 C C . LYS A 1 487 ? 9.705 6.660 -28.204 1.00 82.75 487 LYS A C 1
ATOM 3881 O O . LYS A 1 487 ? 10.648 6.393 -28.940 1.00 82.75 487 LYS A O 1
ATOM 3886 N N . ASN A 1 488 ? 8.712 7.477 -28.555 1.00 84.81 488 ASN A N 1
ATOM 3887 C CA . ASN A 1 488 ? 8.623 8.112 -29.863 1.00 84.81 488 ASN A CA 1
ATOM 3888 C C . ASN A 1 488 ? 9.789 9.080 -30.088 1.00 84.81 488 ASN A C 1
ATOM 3890 O O . ASN A 1 488 ? 10.407 9.008 -31.139 1.00 84.81 488 ASN A O 1
ATOM 3894 N N . ALA A 1 489 ? 10.159 9.898 -29.097 1.00 81.88 489 ALA A N 1
ATOM 3895 C CA . ALA A 1 489 ? 11.273 10.839 -29.232 1.00 81.88 489 ALA A CA 1
ATOM 3896 C C . ALA A 1 489 ? 12.618 10.139 -29.516 1.00 81.88 489 ALA A C 1
ATOM 3898 O O . ALA A 1 489 ? 13.369 10.547 -30.403 1.00 81.88 489 ALA A O 1
ATOM 3899 N N . ILE A 1 490 ? 12.918 9.052 -28.795 1.00 82.31 490 ILE A N 1
ATOM 3900 C CA . ILE A 1 490 ? 14.155 8.282 -29.014 1.00 82.31 490 ILE A CA 1
ATOM 3901 C C . ILE A 1 490 ? 14.069 7.469 -30.309 1.00 82.31 490 ILE A C 1
ATOM 3903 O O . ILE A 1 490 ? 15.062 7.365 -31.027 1.00 82.31 490 ILE A O 1
ATOM 3907 N N . LYS A 1 491 ? 12.887 6.948 -30.655 1.00 85.31 491 LYS A N 1
ATOM 3908 C CA . LYS A 1 491 ? 12.657 6.245 -31.920 1.00 85.31 491 LYS A CA 1
ATOM 3909 C C . LYS A 1 491 ? 12.837 7.162 -33.129 1.00 85.31 491 LYS A C 1
ATOM 3911 O O . LYS A 1 491 ? 13.526 6.780 -34.059 1.00 85.31 491 LYS A O 1
ATOM 3916 N N . GLU A 1 492 ? 12.285 8.372 -33.108 1.00 86.25 492 GLU A N 1
ATOM 3917 C CA . GLU A 1 492 ? 12.462 9.364 -34.176 1.00 86.25 492 GLU A CA 1
ATOM 3918 C C . GLU A 1 492 ? 13.940 9.711 -34.370 1.00 86.25 492 GLU A C 1
ATOM 3920 O O . GLU A 1 492 ? 14.423 9.800 -35.500 1.00 86.25 492 GLU A O 1
ATOM 3925 N N . ARG A 1 493 ? 14.688 9.847 -33.267 1.00 83.50 493 ARG A N 1
ATOM 3926 C CA . ARG A 1 493 ? 16.137 10.064 -33.316 1.00 83.50 493 ARG A CA 1
ATOM 3927 C C . ARG A 1 493 ? 16.877 8.864 -33.910 1.00 83.50 493 ARG A C 1
ATOM 3929 O O . ARG A 1 493 ? 17.769 9.063 -34.733 1.00 83.50 493 ARG A O 1
ATOM 3936 N N . LEU A 1 494 ? 16.497 7.648 -33.513 1.00 86.12 494 LEU A N 1
ATOM 3937 C CA . LEU A 1 494 ? 17.051 6.402 -34.040 1.00 86.12 494 LEU A CA 1
ATOM 3938 C C . LEU A 1 494 ? 16.782 6.280 -35.544 1.00 86.12 494 LEU A C 1
ATOM 3940 O O . LEU A 1 494 ? 17.711 6.060 -36.312 1.00 86.12 494 LEU A O 1
ATOM 3944 N N . ASP A 1 495 ? 15.540 6.494 -35.974 1.00 85.88 495 ASP A N 1
ATOM 3945 C CA . ASP A 1 495 ? 15.123 6.417 -37.374 1.00 85.88 495 ASP A CA 1
ATOM 3946 C C . ASP A 1 495 ? 15.861 7.455 -38.239 1.00 85.88 495 ASP A C 1
ATOM 3948 O O . ASP A 1 495 ? 16.300 7.134 -39.347 1.00 85.88 495 ASP A O 1
ATOM 3952 N N . ALA A 1 496 ? 16.070 8.674 -37.725 1.00 86.69 496 ALA A N 1
ATOM 3953 C CA . ALA A 1 496 ? 16.854 9.708 -38.401 1.00 86.69 496 ALA A CA 1
ATOM 3954 C C . ALA A 1 496 ? 18.327 9.301 -38.583 1.00 86.69 496 ALA A C 1
ATOM 3956 O O . ALA A 1 496 ? 18.859 9.428 -39.684 1.00 86.69 496 ALA A O 1
ATOM 3957 N N . GLN A 1 497 ? 18.967 8.759 -37.540 1.00 85.81 497 GLN A N 1
ATOM 3958 C CA . GLN A 1 497 ? 20.357 8.284 -37.609 1.00 85.81 497 GLN A CA 1
ATOM 3959 C C . GLN A 1 497 ? 20.510 7.067 -38.530 1.00 85.81 497 GLN A C 1
ATOM 3961 O O . GLN A 1 497 ? 21.464 6.991 -39.297 1.00 85.81 497 GLN A O 1
ATOM 3966 N N . ILE A 1 498 ? 19.549 6.136 -38.512 1.00 86.62 498 ILE A N 1
ATOM 3967 C CA . ILE A 1 498 ? 19.502 5.012 -39.458 1.00 86.62 498 ILE A CA 1
ATOM 3968 C C . ILE A 1 498 ? 19.434 5.530 -40.894 1.00 86.62 498 ILE A C 1
ATOM 3970 O O . ILE A 1 498 ? 20.074 4.973 -41.784 1.00 86.62 498 ILE A O 1
ATOM 3974 N N . GLN A 1 499 ? 18.632 6.568 -41.142 1.00 87.00 499 GLN A N 1
ATOM 3975 C CA . GLN A 1 499 ? 18.471 7.129 -42.478 1.00 87.00 499 GLN A CA 1
ATOM 3976 C C . GLN A 1 499 ? 19.723 7.877 -42.956 1.00 87.00 499 GLN A C 1
ATOM 3978 O O . GLN A 1 499 ? 20.059 7.793 -44.138 1.00 87.00 499 GLN A O 1
ATOM 3983 N N . GLU A 1 500 ? 20.417 8.574 -42.058 1.00 87.38 500 GLU A N 1
ATOM 3984 C CA . GLU A 1 500 ? 21.703 9.223 -42.329 1.00 87.38 500 GLU A CA 1
ATOM 3985 C C . GLU A 1 500 ? 22.777 8.190 -42.700 1.00 87.38 500 GLU A C 1
ATOM 3987 O O . GLU A 1 500 ? 23.341 8.266 -43.791 1.00 87.38 500 GLU A O 1
ATOM 3992 N N . GLU A 1 501 ? 22.968 7.160 -41.870 1.00 86.62 501 GLU A N 1
ATOM 3993 C CA . GLU A 1 501 ? 23.919 6.069 -42.137 1.00 86.62 501 GLU A CA 1
ATOM 3994 C C . GLU A 1 501 ? 23.583 5.308 -43.423 1.00 86.62 501 GLU A C 1
ATOM 3996 O O . GLU A 1 501 ? 24.463 5.013 -44.230 1.00 86.62 501 GLU A O 1
ATOM 4001 N N . TYR A 1 502 ? 22.297 5.041 -43.674 1.00 88.31 502 TYR A N 1
ATOM 4002 C CA . TYR A 1 502 ? 21.855 4.462 -44.942 1.00 88.31 502 TYR A CA 1
ATOM 4003 C C . TYR A 1 502 ? 22.225 5.350 -46.137 1.00 88.31 502 TYR A C 1
ATOM 4005 O O . TYR A 1 502 ? 22.663 4.830 -47.159 1.00 88.31 502 TYR A O 1
ATOM 4013 N N . THR A 1 503 ? 22.068 6.672 -46.025 1.00 87.44 503 THR A N 1
ATOM 4014 C CA . THR A 1 503 ? 22.389 7.606 -47.115 1.00 87.44 503 THR A CA 1
ATOM 4015 C C . THR A 1 503 ? 23.887 7.576 -47.415 1.00 87.44 503 THR A C 1
ATOM 4017 O O . THR A 1 503 ? 24.262 7.351 -48.565 1.00 87.44 503 THR A O 1
ATOM 4020 N N . ILE A 1 504 ? 24.732 7.669 -46.384 1.00 87.06 504 ILE A N 1
ATOM 4021 C CA . ILE A 1 504 ? 26.197 7.590 -46.509 1.00 87.06 504 ILE A CA 1
ATOM 4022 C C . ILE A 1 504 ? 26.617 6.253 -47.138 1.00 87.06 504 ILE A C 1
ATOM 4024 O O . ILE A 1 504 ? 27.360 6.230 -48.120 1.00 87.06 504 ILE A O 1
ATOM 4028 N N . ALA A 1 505 ? 26.099 5.137 -46.619 1.00 86.56 505 ALA A N 1
ATOM 4029 C CA . ALA A 1 505 ? 26.394 3.802 -47.133 1.00 86.56 505 ALA A CA 1
ATOM 4030 C C . ALA A 1 505 ? 25.912 3.615 -48.581 1.00 86.56 505 ALA A C 1
ATOM 4032 O O . ALA A 1 505 ? 26.607 3.013 -49.399 1.00 86.56 505 ALA A O 1
ATOM 4033 N N . SER A 1 506 ? 24.739 4.158 -48.921 1.00 87.94 506 SER A N 1
ATOM 4034 C CA . SER A 1 506 ? 24.183 4.080 -50.272 1.00 87.94 506 SER A CA 1
ATOM 4035 C C . SER A 1 506 ? 25.032 4.837 -51.289 1.00 87.94 506 SER A C 1
ATOM 4037 O O . SER A 1 506 ? 25.317 4.306 -52.359 1.00 87.94 506 SER A O 1
ATOM 4039 N N . GLU A 1 507 ? 25.485 6.046 -50.952 1.00 87.00 507 GLU A N 1
ATOM 4040 C CA . GLU A 1 507 ? 26.355 6.842 -51.815 1.00 87.00 507 GLU A CA 1
ATOM 4041 C C . GLU A 1 507 ? 27.715 6.167 -51.992 1.00 87.00 507 GLU A C 1
ATOM 4043 O O . GLU A 1 507 ? 28.221 6.097 -53.111 1.00 87.00 507 GLU A O 1
ATOM 4048 N N . ALA A 1 508 ? 28.279 5.606 -50.920 1.00 85.75 508 ALA A N 1
ATOM 4049 C CA . ALA A 1 508 ? 29.544 4.886 -50.978 1.00 85.75 508 ALA A CA 1
ATOM 4050 C C . ALA A 1 508 ? 29.476 3.658 -51.906 1.00 85.75 508 ALA A C 1
ATOM 4052 O O . ALA A 1 508 ? 30.332 3.510 -52.778 1.00 85.75 508 ALA A O 1
ATOM 4053 N N . ILE A 1 509 ? 28.427 2.834 -51.788 1.00 86.62 509 ILE A N 1
ATOM 4054 C CA . ILE A 1 509 ? 28.220 1.664 -52.659 1.00 86.62 509 ILE A CA 1
ATOM 4055 C C . ILE A 1 509 ? 28.004 2.086 -54.115 1.00 86.62 509 ILE A C 1
ATOM 4057 O O . ILE A 1 509 ? 28.587 1.495 -55.023 1.00 86.62 509 ILE A O 1
ATOM 4061 N N . LEU A 1 510 ? 27.171 3.102 -54.361 1.00 86.62 510 LEU A N 1
ATOM 4062 C CA . LEU A 1 510 ? 26.918 3.585 -55.721 1.00 86.62 510 LEU A CA 1
ATOM 4063 C C . LEU A 1 510 ? 28.199 4.126 -56.367 1.00 86.62 510 LEU A C 1
ATOM 4065 O O . LEU A 1 510 ? 28.456 3.827 -57.533 1.00 86.62 510 LEU A O 1
ATOM 4069 N N . ASN A 1 511 ? 29.027 4.848 -55.610 1.00 85.31 511 ASN A N 1
ATOM 4070 C CA . ASN A 1 511 ? 30.320 5.339 -56.079 1.00 85.31 511 ASN A CA 1
ATOM 4071 C C . ASN A 1 511 ? 31.291 4.190 -56.391 1.00 85.31 511 ASN A C 1
ATOM 4073 O O . ASN A 1 511 ? 31.937 4.212 -57.435 1.00 85.31 511 ASN A O 1
ATOM 4077 N N . GLU A 1 512 ? 31.364 3.159 -55.547 1.00 84.62 512 GLU A N 1
ATOM 4078 C CA . GLU A 1 512 ? 32.236 1.996 -55.775 1.00 84.62 512 GLU A CA 1
ATOM 4079 C C . GLU A 1 512 ? 31.802 1.144 -56.982 1.00 84.62 512 GLU A C 1
ATOM 4081 O O . GLU A 1 512 ? 32.620 0.539 -57.683 1.00 84.62 512 GLU A O 1
ATOM 4086 N N . LEU A 1 513 ? 30.503 1.144 -57.277 1.00 84.00 513 LEU A N 1
ATOM 4087 C CA . LEU A 1 513 ? 29.931 0.531 -58.473 1.00 84.00 513 LEU A CA 1
ATOM 4088 C C . LEU A 1 513 ? 29.943 1.462 -59.703 1.00 84.00 513 LEU A C 1
ATOM 4090 O O . LEU A 1 513 ? 29.477 1.049 -60.763 1.00 84.00 513 LEU A O 1
ATOM 4094 N N . ASN A 1 514 ? 30.487 2.684 -59.603 1.00 83.62 514 ASN A N 1
ATOM 4095 C CA . ASN A 1 514 ? 30.485 3.708 -60.660 1.00 83.62 514 ASN A CA 1
ATOM 4096 C C . ASN A 1 514 ? 29.079 4.017 -61.219 1.00 83.62 514 ASN A C 1
ATOM 4098 O O . ASN A 1 514 ? 28.889 4.199 -62.426 1.00 83.62 514 ASN A O 1
ATOM 4102 N N . ILE A 1 515 ? 28.074 4.055 -60.345 1.00 84.62 515 ILE A N 1
ATOM 4103 C CA . ILE A 1 515 ? 26.691 4.381 -60.695 1.00 84.62 515 ILE A CA 1
ATOM 4104 C C . ILE A 1 515 ? 26.416 5.837 -60.339 1.00 84.62 515 ILE A C 1
ATOM 4106 O O . ILE A 1 515 ? 26.590 6.268 -59.203 1.00 84.62 515 ILE A O 1
ATOM 4110 N N . THR A 1 516 ? 25.911 6.590 -61.310 1.00 81.44 516 THR A N 1
ATOM 4111 C CA . THR A 1 516 ? 25.477 7.977 -61.121 1.00 81.44 516 THR A CA 1
ATOM 4112 C C . THR A 1 516 ? 23.956 8.051 -61.090 1.00 81.44 516 THR A C 1
ATOM 4114 O O . THR A 1 516 ? 23.273 7.375 -61.859 1.00 81.44 516 THR A O 1
ATOM 4117 N N . LYS A 1 517 ? 23.410 8.864 -60.182 1.00 79.94 517 LYS A N 1
ATOM 4118 C CA . LYS A 1 517 ? 21.967 9.081 -60.036 1.00 79.94 517 LYS A CA 1
ATOM 4119 C C . LYS A 1 517 ? 21.599 10.457 -60.592 1.00 79.94 517 LYS A C 1
ATOM 4121 O O . LYS A 1 517 ? 21.906 11.464 -59.962 1.00 79.94 517 LYS A O 1
ATOM 4126 N N . ASN A 1 518 ? 20.904 10.499 -61.728 1.00 75.25 518 ASN A N 1
ATOM 4127 C CA . ASN A 1 518 ? 20.406 11.731 -62.349 1.00 75.25 518 ASN A CA 1
ATOM 4128 C C . ASN A 1 518 ? 18.876 11.694 -62.404 1.00 75.25 518 ASN A C 1
ATOM 4130 O O . ASN A 1 518 ? 18.310 10.820 -63.045 1.00 75.25 518 ASN A O 1
ATOM 4134 N N . ASN A 1 519 ? 18.192 12.635 -61.741 1.00 61.81 519 ASN A N 1
ATOM 4135 C CA . ASN A 1 519 ? 16.727 12.794 -61.810 1.00 61.81 519 ASN A CA 1
ATOM 4136 C C . ASN A 1 519 ? 15.921 11.480 -61.679 1.00 61.81 519 ASN A C 1
ATOM 4138 O O . ASN A 1 519 ? 14.975 11.262 -62.424 1.00 61.81 519 ASN A O 1
ATOM 4142 N N . GLN A 1 520 ? 16.277 10.637 -60.700 1.00 64.62 520 GLN A N 1
ATOM 4143 C CA . GLN A 1 520 ? 15.672 9.318 -60.409 1.00 64.62 520 GLN A CA 1
ATOM 4144 C C . GLN A 1 520 ? 16.052 8.164 -61.355 1.00 64.62 520 GLN A C 1
ATOM 4146 O O . GLN A 1 520 ? 15.676 7.026 -61.082 1.00 64.62 520 GLN A O 1
ATOM 4151 N N . GLU A 1 521 ? 16.864 8.408 -62.380 1.00 73.75 521 GLU A N 1
ATOM 4152 C CA . GLU A 1 521 ? 17.441 7.360 -63.222 1.00 73.75 521 GLU A CA 1
ATOM 4153 C C . GLU A 1 521 ? 18.876 7.041 -62.779 1.00 73.75 521 GLU A C 1
ATOM 4155 O O . GLU A 1 521 ? 19.669 7.933 -62.457 1.00 73.75 521 GLU A O 1
ATOM 4160 N N . TYR A 1 522 ? 19.196 5.746 -62.729 1.00 81.31 522 TYR A N 1
ATOM 4161 C CA . TYR A 1 522 ? 20.545 5.259 -62.451 1.00 81.31 522 TYR A CA 1
ATOM 4162 C C . TYR A 1 522 ? 21.247 5.001 -63.779 1.00 81.31 522 TYR A C 1
ATOM 4164 O O . TYR A 1 522 ? 20.783 4.193 -64.579 1.00 81.31 522 TYR A O 1
ATOM 4172 N N . THR A 1 523 ? 22.368 5.677 -64.004 1.00 76.31 523 THR A N 1
ATOM 4173 C CA . THR A 1 523 ? 23.193 5.511 -65.200 1.00 76.31 523 THR A CA 1
ATOM 4174 C C . THR A 1 523 ? 24.555 4.960 -64.817 1.00 76.31 523 THR A C 1
ATOM 4176 O O . THR A 1 523 ? 25.170 5.409 -63.848 1.00 76.31 523 THR A O 1
ATOM 4179 N N . CYS A 1 524 ? 25.047 3.994 -65.585 1.00 79.25 524 CYS A N 1
ATOM 4180 C CA . CYS A 1 524 ? 26.370 3.418 -65.396 1.00 79.25 524 CYS A CA 1
ATOM 4181 C C . CYS A 1 524 ? 27.093 3.330 -66.741 1.00 79.25 524 CYS A C 1
ATOM 4183 O O . CYS A 1 524 ? 26.474 3.036 -67.762 1.00 79.25 524 CYS A O 1
ATOM 4185 N N . SER A 1 525 ? 28.397 3.602 -66.743 1.00 68.50 525 SER A N 1
ATOM 4186 C CA . SER A 1 525 ? 29.248 3.507 -67.934 1.00 68.50 525 SER A CA 1
ATOM 4187 C C . SER A 1 525 ? 29.724 2.082 -68.238 1.00 68.50 525 SER A C 1
ATOM 4189 O O . SER A 1 525 ? 30.335 1.865 -69.280 1.00 68.50 525 SER A O 1
ATOM 4191 N N . ASP A 1 526 ? 29.489 1.129 -67.333 1.00 75.69 526 ASP A N 1
ATOM 4192 C CA . ASP A 1 526 ? 30.002 -0.240 -67.403 1.00 75.69 526 ASP A CA 1
ATOM 4193 C C . ASP A 1 526 ? 28.845 -1.257 -67.466 1.00 75.69 526 ASP A C 1
ATOM 4195 O O . ASP A 1 526 ? 28.081 -1.423 -66.513 1.00 75.69 526 ASP A O 1
ATOM 4199 N N . GLU A 1 527 ? 28.722 -1.963 -68.596 1.00 69.62 527 GLU A N 1
ATOM 4200 C CA . GLU A 1 527 ? 27.691 -2.992 -68.824 1.00 69.62 527 GLU A CA 1
ATOM 4201 C C . GLU A 1 527 ? 27.798 -4.176 -67.841 1.00 69.62 527 GLU A C 1
ATOM 4203 O O . GLU A 1 527 ? 26.810 -4.874 -67.589 1.00 69.62 527 GLU A O 1
ATOM 4208 N N . SER A 1 528 ? 28.969 -4.391 -67.227 1.00 80.25 528 SER A N 1
ATOM 4209 C CA . SER A 1 528 ? 29.202 -5.482 -66.276 1.00 80.25 528 SER A CA 1
ATOM 4210 C C . SER A 1 528 ? 28.593 -5.240 -64.887 1.00 80.25 528 SER A C 1
ATOM 4212 O O . SER A 1 528 ? 28.475 -6.178 -64.092 1.00 80.25 528 SER A O 1
ATOM 4214 N N . VAL A 1 529 ? 28.144 -4.015 -64.589 1.00 82.31 529 VAL A N 1
ATOM 4215 C CA . VAL A 1 529 ? 27.618 -3.642 -63.265 1.00 82.31 529 VAL A CA 1
ATOM 4216 C C . VAL A 1 529 ? 26.324 -4.370 -62.924 1.00 82.31 529 VAL A C 1
ATOM 4218 O O . VAL A 1 529 ? 26.138 -4.772 -61.779 1.00 82.31 529 VAL A O 1
ATOM 4221 N N . SER A 1 530 ? 25.473 -4.656 -63.910 1.00 80.56 530 SER A N 1
ATOM 4222 C CA . SER A 1 530 ? 24.267 -5.465 -63.688 1.00 80.56 530 SER A CA 1
ATOM 4223 C C . SER A 1 530 ? 24.600 -6.891 -63.212 1.00 80.56 530 SER A C 1
ATOM 4225 O O . SER A 1 530 ? 23.957 -7.410 -62.297 1.00 80.56 530 SER A O 1
ATOM 4227 N N . ASN A 1 531 ? 25.656 -7.502 -63.761 1.00 81.94 531 ASN A N 1
ATOM 4228 C CA . ASN A 1 531 ? 26.138 -8.821 -63.345 1.00 81.94 531 ASN A CA 1
ATOM 4229 C C . ASN A 1 531 ? 26.802 -8.773 -61.962 1.00 81.94 531 ASN A C 1
ATOM 4231 O O . ASN A 1 531 ? 26.602 -9.691 -61.169 1.00 81.94 531 ASN A O 1
ATOM 4235 N N . ARG A 1 532 ? 27.527 -7.692 -61.638 1.00 81.25 532 ARG A N 1
ATOM 4236 C CA . ARG A 1 532 ? 28.097 -7.469 -60.297 1.00 81.25 532 ARG A CA 1
ATOM 4237 C C . ARG A 1 532 ? 27.007 -7.300 -59.239 1.00 81.25 532 ARG A C 1
ATOM 4239 O O . ARG A 1 532 ? 27.069 -7.963 -58.214 1.00 81.25 532 ARG A O 1
ATOM 4246 N N . ILE A 1 533 ? 25.967 -6.506 -59.505 1.00 83.62 533 ILE A N 1
ATOM 4247 C CA . ILE A 1 533 ? 24.819 -6.359 -58.593 1.00 83.62 533 ILE A CA 1
ATOM 4248 C C . ILE A 1 533 ? 24.130 -7.709 -58.362 1.00 83.62 533 ILE A C 1
ATOM 4250 O O . ILE A 1 533 ? 23.830 -8.068 -57.226 1.00 83.62 533 ILE A O 1
ATOM 4254 N N . SER A 1 534 ? 23.929 -8.493 -59.426 1.00 81.75 534 SER A N 1
ATOM 4255 C CA . SER A 1 534 ? 23.379 -9.845 -59.308 1.00 81.75 534 SER A CA 1
ATOM 4256 C C . SER A 1 534 ? 24.286 -10.761 -58.471 1.00 81.75 534 SER A C 1
ATOM 4258 O O . SER A 1 534 ? 23.782 -11.505 -57.637 1.00 81.75 534 SER A O 1
ATOM 4260 N N . SER A 1 535 ? 25.610 -10.697 -58.650 1.00 81.75 535 SER A N 1
ATOM 4261 C CA . SER A 1 535 ? 26.583 -11.441 -57.831 1.00 81.75 535 SER A CA 1
ATOM 4262 C C . SER A 1 535 ? 26.494 -11.062 -56.351 1.00 81.75 535 SER A C 1
ATOM 4264 O O . SER A 1 535 ? 26.483 -11.942 -55.495 1.00 81.75 535 SER A O 1
ATOM 4266 N N . ILE A 1 536 ? 26.347 -9.773 -56.043 1.00 83.25 536 ILE A N 1
ATOM 4267 C CA . ILE A 1 536 ? 26.219 -9.270 -54.668 1.00 83.25 536 ILE A CA 1
ATOM 4268 C C . ILE A 1 536 ? 24.915 -9.754 -54.015 1.00 83.25 536 ILE A C 1
ATOM 4270 O O . ILE A 1 536 ? 24.884 -10.159 -52.861 1.00 83.25 536 ILE A O 1
ATOM 4274 N N . ILE A 1 537 ? 23.805 -9.776 -54.749 1.00 80.19 537 ILE A N 1
ATOM 4275 C CA . ILE A 1 537 ? 22.528 -10.212 -54.165 1.00 80.19 537 ILE A CA 1
ATOM 4276 C C . ILE A 1 537 ? 22.501 -11.734 -53.929 1.00 80.19 537 ILE A C 1
ATOM 4278 O O . ILE A 1 537 ? 21.964 -12.181 -52.918 1.00 80.19 537 ILE A O 1
ATOM 4282 N N . TYR A 1 538 ? 23.079 -12.536 -54.833 1.00 76.69 538 TYR A N 1
ATOM 4283 C CA . TYR A 1 538 ? 22.978 -14.003 -54.778 1.00 76.69 538 TYR A CA 1
ATOM 4284 C C . TYR A 1 538 ? 24.175 -14.725 -54.137 1.00 76.69 538 TYR A C 1
ATOM 4286 O O . TYR A 1 538 ? 24.020 -15.876 -53.727 1.00 76.69 538 TYR A O 1
ATOM 4294 N N . SER A 1 539 ? 25.363 -14.113 -54.083 1.00 68.31 539 SER A N 1
ATOM 4295 C CA . SER A 1 539 ? 26.604 -14.816 -53.709 1.00 68.31 539 SER A CA 1
ATOM 4296 C C . SER A 1 539 ? 27.607 -14.022 -52.864 1.00 68.31 539 SER A C 1
ATOM 429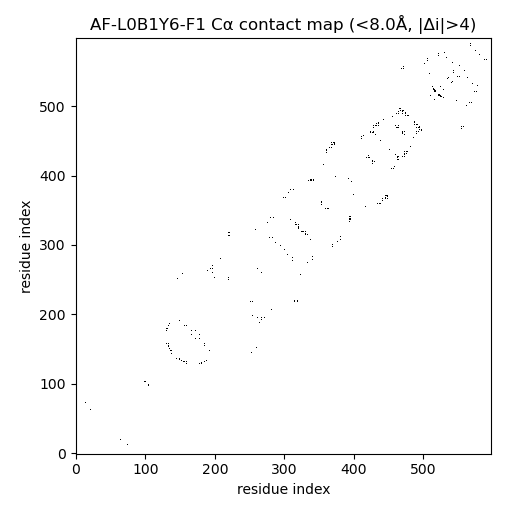8 O O . SER A 1 539 ? 28.234 -14.616 -51.988 1.00 68.31 539 SER A O 1
ATOM 4300 N N . GLU A 1 540 ? 27.777 -12.718 -53.085 1.00 65.69 540 GLU A N 1
ATOM 4301 C CA . GLU A 1 540 ? 28.765 -11.884 -52.382 1.00 65.69 540 GLU A CA 1
ATOM 4302 C C . GLU A 1 540 ? 28.075 -10.955 -51.377 1.00 65.69 540 GLU A C 1
ATOM 4304 O O . GLU A 1 540 ? 27.311 -10.082 -51.755 1.00 65.69 540 GLU A O 1
ATOM 4309 N N . SER A 1 541 ? 28.341 -11.105 -50.079 1.00 75.81 541 SER A N 1
ATOM 4310 C CA . SER A 1 541 ? 27.712 -10.245 -49.065 1.00 75.81 541 SER A CA 1
ATOM 4311 C C . SER A 1 541 ? 28.101 -8.776 -49.250 1.00 75.81 541 SER A C 1
ATOM 4313 O O . SER A 1 541 ? 29.282 -8.471 -49.374 1.00 75.81 541 SER A O 1
ATOM 4315 N N . LEU A 1 542 ? 27.141 -7.851 -49.126 1.00 77.94 542 LEU A N 1
ATOM 4316 C CA . LEU A 1 542 ? 27.415 -6.410 -49.001 1.00 77.94 542 LEU A CA 1
ATOM 4317 C C . LEU A 1 542 ? 28.448 -6.089 -47.904 1.00 77.94 542 LEU A C 1
ATOM 4319 O O . LEU A 1 542 ? 29.136 -5.080 -47.968 1.00 77.94 542 LEU A O 1
ATOM 4323 N N . GLU A 1 543 ? 28.602 -6.956 -46.907 1.00 70.75 543 GLU A N 1
ATOM 4324 C CA . GLU A 1 543 ? 29.584 -6.781 -45.834 1.00 70.75 543 GLU A CA 1
ATOM 4325 C C . GLU A 1 543 ? 31.046 -6.944 -46.289 1.00 70.75 543 GLU A C 1
ATOM 4327 O O . GLU A 1 543 ? 31.945 -6.586 -45.535 1.00 70.75 543 GLU A O 1
ATOM 4332 N N . SER A 1 544 ? 31.311 -7.464 -47.496 1.00 73.06 544 SER A N 1
ATOM 4333 C CA . SER A 1 544 ? 32.676 -7.572 -48.036 1.00 73.06 544 SER A CA 1
ATOM 4334 C C . SER A 1 544 ? 33.237 -6.246 -48.555 1.00 73.06 544 SER A C 1
ATOM 4336 O O . SER A 1 544 ? 34.417 -6.176 -48.891 1.00 73.06 544 SER A O 1
ATOM 4338 N N . PHE A 1 545 ? 32.405 -5.209 -48.648 1.00 78.44 545 PHE A N 1
ATOM 4339 C CA . PHE A 1 545 ? 32.804 -3.878 -49.082 1.00 78.44 545 PHE A CA 1
ATOM 4340 C C . PHE A 1 545 ? 33.507 -3.134 -47.940 1.00 78.44 545 PHE A C 1
ATOM 4342 O O . PHE A 1 545 ? 32.904 -2.887 -46.894 1.00 78.44 545 PHE A O 1
ATOM 4349 N N . GLU A 1 546 ? 34.764 -2.722 -48.142 1.00 74.81 546 GLU A N 1
ATOM 4350 C CA . GLU A 1 546 ? 35.524 -1.959 -47.134 1.00 74.81 546 GLU A CA 1
ATOM 4351 C C . GLU A 1 546 ? 34.810 -0.654 -46.748 1.00 74.81 546 GLU A C 1
ATOM 4353 O O . GLU A 1 546 ? 34.838 -0.242 -45.588 1.00 74.81 546 GLU A O 1
ATOM 4358 N N . VAL A 1 547 ? 34.080 -0.044 -47.690 1.00 74.56 547 VAL A N 1
ATOM 4359 C CA . VAL A 1 547 ? 33.282 1.169 -47.452 1.00 74.56 547 VAL A CA 1
ATOM 4360 C C . VAL A 1 547 ? 32.109 0.960 -46.486 1.00 74.56 547 VAL A C 1
ATOM 4362 O O . VAL A 1 547 ? 31.581 1.931 -45.948 1.00 74.56 547 VAL A O 1
ATOM 4365 N N . LEU A 1 548 ? 31.720 -0.290 -46.213 1.00 82.25 548 LEU A N 1
ATOM 4366 C CA . LEU A 1 548 ? 30.669 -0.651 -45.256 1.00 82.25 548 LEU A CA 1
ATOM 4367 C C . LEU A 1 548 ? 31.213 -1.081 -43.888 1.00 82.25 548 LEU A C 1
ATOM 4369 O O . LEU A 1 548 ? 30.448 -1.551 -43.040 1.00 82.25 548 LEU A O 1
ATOM 4373 N N . HIS A 1 549 ? 32.505 -0.864 -43.617 1.00 79.56 549 HIS A N 1
ATOM 4374 C CA . HIS A 1 549 ? 33.110 -1.197 -42.326 1.00 79.56 549 HIS A CA 1
ATOM 4375 C C . HIS A 1 549 ? 32.359 -0.563 -41.139 1.00 79.56 549 HIS A C 1
ATOM 4377 O O . HIS A 1 549 ? 32.090 -1.243 -40.151 1.00 79.56 549 HIS A O 1
ATOM 4383 N N . ASN A 1 550 ? 31.904 0.688 -41.257 1.00 75.81 550 ASN A N 1
ATOM 4384 C CA . ASN A 1 550 ? 31.144 1.356 -40.192 1.00 75.81 550 ASN A CA 1
ATOM 4385 C C . ASN A 1 550 ? 29.776 0.700 -39.935 1.00 75.81 550 ASN A C 1
ATOM 4387 O O . ASN A 1 550 ? 29.370 0.563 -38.784 1.00 75.81 550 ASN A O 1
ATOM 4391 N N . VAL A 1 551 ? 29.102 0.212 -40.984 1.00 81.25 551 VAL A N 1
ATOM 4392 C CA . VAL A 1 551 ? 27.829 -0.523 -40.867 1.00 81.25 551 VAL A CA 1
ATOM 4393 C C . VAL A 1 551 ? 28.040 -1.879 -40.189 1.00 81.25 551 VAL A C 1
ATOM 4395 O O . VAL A 1 551 ? 27.176 -2.348 -39.448 1.00 81.25 551 VAL A O 1
ATOM 4398 N N . SER A 1 552 ? 29.208 -2.501 -40.386 1.00 78.31 552 SER A N 1
ATOM 4399 C CA . SER A 1 552 ? 29.554 -3.781 -39.758 1.00 78.31 552 SER A CA 1
ATOM 4400 C C . SER A 1 552 ? 29.728 -3.700 -38.234 1.00 78.31 552 SER A C 1
ATOM 4402 O O . SER A 1 552 ? 29.526 -4.705 -37.555 1.00 78.31 552 SER A O 1
ATOM 4404 N N . LEU A 1 553 ? 30.042 -2.511 -37.704 1.00 80.56 553 LEU A N 1
ATOM 4405 C CA . LEU A 1 553 ? 30.224 -2.238 -36.272 1.00 80.56 553 LEU A CA 1
ATOM 4406 C C . LEU A 1 553 ? 28.907 -1.898 -35.545 1.00 80.56 553 LEU A C 1
ATOM 4408 O O . LEU A 1 553 ? 28.903 -1.704 -34.327 1.00 80.56 553 LEU A O 1
ATOM 4412 N N . LEU A 1 554 ? 27.788 -1.810 -36.271 1.00 82.56 554 LEU A N 1
ATOM 4413 C CA . LEU A 1 554 ? 26.482 -1.469 -35.708 1.00 82.56 554 LEU A CA 1
ATOM 4414 C C . LEU A 1 554 ? 25.813 -2.664 -35.005 1.00 82.56 554 LEU A C 1
ATOM 4416 O O . LEU A 1 554 ? 26.064 -3.816 -35.361 1.00 82.56 554 LEU A O 1
ATOM 4420 N N . PRO A 1 555 ? 24.894 -2.413 -34.051 1.00 80.38 555 PRO A N 1
ATOM 4421 C CA . PRO A 1 555 ? 24.098 -3.468 -33.426 1.00 80.38 555 PRO A CA 1
ATOM 4422 C C . PRO A 1 555 ? 23.306 -4.293 -34.453 1.00 80.38 555 PRO A C 1
ATOM 4424 O O . PRO A 1 555 ? 22.677 -3.721 -35.342 1.00 80.38 555 PRO A O 1
ATOM 4427 N N . ASP A 1 556 ? 23.266 -5.621 -34.287 1.00 80.25 556 ASP A N 1
ATOM 4428 C CA . ASP A 1 556 ? 22.682 -6.570 -35.256 1.00 80.25 556 ASP A CA 1
ATOM 4429 C C . ASP A 1 556 ? 21.302 -6.175 -35.822 1.00 80.25 556 ASP A C 1
ATOM 4431 O O . ASP A 1 556 ? 21.124 -6.264 -37.039 1.00 80.25 556 ASP A O 1
ATOM 4435 N N . PRO A 1 557 ? 20.312 -5.722 -35.023 1.00 81.44 557 PRO A N 1
ATOM 4436 C CA . PRO A 1 557 ? 18.993 -5.379 -35.565 1.00 81.44 557 PRO A CA 1
ATOM 4437 C C . PRO A 1 557 ? 19.030 -4.139 -36.460 1.00 81.44 557 PRO A C 1
ATOM 4439 O O . PRO A 1 557 ? 18.374 -4.092 -37.499 1.00 81.44 557 PRO A O 1
ATOM 4442 N N . VAL A 1 558 ? 19.859 -3.161 -36.096 1.00 82.25 558 VAL A N 1
ATOM 4443 C CA . VAL A 1 558 ? 20.063 -1.931 -36.865 1.00 82.25 558 VAL A CA 1
ATOM 4444 C C . VAL A 1 558 ? 20.870 -2.215 -38.131 1.00 82.25 558 VAL A C 1
ATOM 4446 O O . VAL A 1 558 ? 20.484 -1.791 -39.220 1.00 82.25 558 VAL A O 1
ATOM 4449 N N . LYS A 1 559 ? 21.947 -3.002 -38.002 1.00 84.31 559 LYS A N 1
ATOM 4450 C CA . LYS A 1 559 ? 22.769 -3.485 -39.116 1.00 84.31 559 LYS A CA 1
ATOM 4451 C C . LYS A 1 559 ? 21.908 -4.194 -40.163 1.00 84.31 559 LYS A C 1
ATOM 4453 O O . LYS A 1 559 ? 21.973 -3.850 -41.340 1.00 84.31 559 LYS A O 1
ATOM 4458 N N . ARG A 1 560 ? 21.051 -5.134 -39.743 1.00 83.44 560 ARG A N 1
ATOM 4459 C CA . ARG A 1 560 ? 20.130 -5.854 -40.643 1.00 83.44 560 ARG A CA 1
ATOM 4460 C C . ARG A 1 560 ? 19.195 -4.912 -41.391 1.00 83.44 560 ARG A C 1
ATOM 4462 O O . ARG A 1 560 ? 18.999 -5.094 -42.588 1.00 83.44 560 ARG A O 1
ATOM 4469 N N . LEU A 1 561 ? 18.651 -3.904 -40.713 1.00 84.38 561 LEU A N 1
ATOM 4470 C CA . LEU A 1 561 ? 17.719 -2.958 -41.322 1.00 84.38 561 LEU A CA 1
ATOM 4471 C C . LEU A 1 561 ? 18.401 -2.055 -42.362 1.00 84.38 561 LEU A C 1
ATOM 4473 O O . LEU A 1 561 ? 17.842 -1.820 -43.433 1.00 84.38 561 LEU A O 1
ATOM 4477 N N . ILE A 1 562 ? 19.624 -1.590 -42.088 1.00 85.31 562 ILE A N 1
ATOM 4478 C CA . ILE A 1 562 ? 20.421 -0.819 -43.056 1.00 85.31 562 ILE A CA 1
ATOM 4479 C C . ILE A 1 562 ? 20.800 -1.695 -44.252 1.00 85.31 562 ILE A C 1
ATOM 4481 O O . ILE A 1 562 ? 20.568 -1.295 -45.391 1.00 85.31 562 ILE A O 1
ATOM 4485 N N . LEU A 1 563 ? 21.308 -2.909 -44.015 1.00 85.12 563 LEU A N 1
ATOM 4486 C CA . LEU A 1 563 ? 21.659 -3.845 -45.086 1.00 85.12 563 LEU A CA 1
ATOM 4487 C C . LEU A 1 563 ? 20.449 -4.193 -45.956 1.00 85.12 563 LEU A C 1
ATOM 4489 O O . LEU A 1 563 ? 20.564 -4.181 -47.176 1.00 85.12 563 LEU A O 1
ATOM 4493 N N . GLN A 1 564 ? 19.277 -4.427 -45.362 1.00 86.00 564 GLN A N 1
ATOM 4494 C CA . GLN A 1 564 ? 18.044 -4.672 -46.112 1.00 86.00 564 GLN A CA 1
ATOM 4495 C C . GLN A 1 564 ? 17.700 -3.498 -47.035 1.00 86.00 564 GLN A C 1
ATOM 4497 O O . GLN A 1 564 ? 17.423 -3.710 -48.215 1.00 86.00 564 GLN A O 1
ATOM 4502 N N . LYS A 1 565 ? 17.758 -2.256 -46.532 1.00 87.50 565 LYS A N 1
ATOM 4503 C CA . LYS A 1 565 ? 17.526 -1.063 -47.360 1.00 87.50 565 LYS A CA 1
ATOM 4504 C C . LYS A 1 565 ? 18.546 -0.951 -48.501 1.00 87.50 565 LYS A C 1
ATOM 4506 O O . LYS A 1 565 ? 18.166 -0.597 -49.613 1.00 87.50 565 LYS A O 1
ATOM 4511 N N . LEU A 1 566 ? 19.817 -1.270 -48.251 1.00 88.44 566 LEU A N 1
ATOM 4512 C CA . LEU A 1 566 ? 20.871 -1.252 -49.275 1.00 88.44 566 LEU A CA 1
ATOM 4513 C C . LEU A 1 566 ? 20.666 -2.341 -50.335 1.00 88.44 566 LEU A C 1
ATOM 4515 O O . LEU A 1 566 ? 20.820 -2.070 -51.523 1.00 88.44 566 LEU A O 1
ATOM 4519 N N . TYR A 1 567 ? 20.252 -3.546 -49.942 1.00 87.38 567 TYR A N 1
ATOM 4520 C CA . TYR A 1 567 ? 19.888 -4.590 -50.897 1.00 87.38 567 TYR A CA 1
ATOM 4521 C C . TYR A 1 567 ? 18.682 -4.182 -51.753 1.00 87.38 567 TYR A C 1
ATOM 4523 O O . TYR A 1 567 ? 18.716 -4.369 -52.965 1.00 87.38 567 TYR A O 1
ATOM 4531 N N . LEU A 1 568 ? 17.646 -3.567 -51.167 1.00 87.94 568 LEU A N 1
ATOM 4532 C CA . LEU A 1 568 ? 16.503 -3.046 -51.930 1.00 87.94 568 LEU A CA 1
ATOM 4533 C C . LEU A 1 568 ? 16.924 -1.954 -52.923 1.00 87.94 568 LEU A C 1
ATOM 4535 O O . LEU A 1 568 ? 16.490 -1.974 -54.072 1.00 87.94 568 LEU A O 1
ATOM 4539 N N . LEU A 1 569 ? 17.824 -1.055 -52.518 1.00 88.56 569 LEU A N 1
ATOM 4540 C CA . LEU A 1 569 ? 18.411 -0.066 -53.419 1.00 88.56 569 LEU A CA 1
ATOM 4541 C C . LEU A 1 569 ? 19.119 -0.731 -54.605 1.00 88.56 569 LEU A C 1
ATOM 4543 O O . LEU A 1 569 ? 18.936 -0.303 -55.741 1.00 88.56 569 LEU A O 1
ATOM 4547 N N . LEU A 1 570 ? 19.912 -1.778 -54.365 1.00 87.31 570 LEU A N 1
ATOM 4548 C CA . LEU A 1 570 ? 20.584 -2.516 -55.435 1.00 87.31 570 LEU A CA 1
ATOM 4549 C C . LEU A 1 570 ? 19.593 -3.200 -56.386 1.00 87.31 570 LEU A C 1
ATOM 4551 O O . LEU A 1 570 ? 19.820 -3.206 -57.596 1.00 87.31 570 LEU A O 1
ATOM 4555 N N . VAL A 1 571 ? 18.480 -3.726 -55.870 1.00 87.56 571 VAL A N 1
ATOM 4556 C CA . VAL A 1 571 ? 17.396 -4.282 -56.696 1.00 87.56 571 VAL A CA 1
ATOM 4557 C C . VAL A 1 571 ? 16.757 -3.204 -57.573 1.00 87.56 571 VAL A C 1
ATOM 4559 O O . VAL A 1 571 ? 16.548 -3.434 -58.766 1.00 87.56 571 VAL A O 1
ATOM 4562 N N . ASP A 1 572 ? 16.502 -2.013 -57.028 1.00 86.62 572 ASP A N 1
ATOM 4563 C CA . ASP A 1 572 ? 15.959 -0.879 -57.786 1.00 86.62 572 ASP A CA 1
ATOM 4564 C C . ASP A 1 572 ? 16.934 -0.389 -58.868 1.00 86.62 572 ASP A C 1
ATOM 4566 O O . ASP A 1 572 ? 16.538 -0.121 -60.005 1.00 86.62 572 ASP A O 1
ATOM 4570 N N . VAL A 1 573 ? 18.229 -0.334 -58.553 1.00 85.94 573 VAL A N 1
ATOM 4571 C CA . VAL A 1 573 ? 19.284 -0.028 -59.526 1.00 85.94 573 VAL A CA 1
ATOM 4572 C C . VAL A 1 573 ? 19.322 -1.089 -60.630 1.00 85.94 573 VAL A C 1
ATOM 4574 O O . VAL A 1 573 ? 19.344 -0.743 -61.809 1.00 85.94 573 VAL A O 1
ATOM 4577 N N . TYR A 1 574 ? 19.285 -2.378 -60.280 1.00 85.56 574 TYR A N 1
ATOM 4578 C CA . TYR A 1 574 ? 19.284 -3.476 -61.252 1.00 85.56 574 TYR A CA 1
ATOM 4579 C C . TYR A 1 574 ? 18.069 -3.411 -62.179 1.00 85.56 574 TYR A C 1
ATOM 4581 O O . TYR A 1 574 ? 18.199 -3.563 -63.396 1.00 85.56 574 TYR A O 1
ATOM 4589 N N . LYS A 1 575 ? 16.889 -3.135 -61.616 1.00 86.56 575 LYS A N 1
ATOM 4590 C CA . LYS A 1 575 ? 15.649 -2.938 -62.369 1.00 86.56 575 LYS A CA 1
ATOM 4591 C C . LYS A 1 575 ? 15.792 -1.812 -63.393 1.00 86.56 575 LYS A C 1
ATOM 4593 O O . LYS A 1 575 ? 15.380 -1.997 -64.536 1.00 86.56 575 LYS A O 1
ATOM 4598 N N . ASN A 1 576 ? 16.397 -0.691 -63.000 1.00 84.31 576 ASN A N 1
ATOM 4599 C CA . ASN A 1 576 ? 16.608 0.458 -63.881 1.00 84.31 576 ASN A CA 1
ATOM 4600 C C . ASN A 1 576 ? 17.657 0.191 -64.974 1.00 84.31 576 ASN A C 1
ATOM 4602 O O . ASN A 1 576 ? 17.514 0.709 -66.076 1.00 84.31 576 ASN A O 1
ATOM 4606 N N . LEU A 1 577 ? 18.676 -0.632 -64.700 1.00 80.94 577 LEU A N 1
ATOM 4607 C CA . LEU A 1 577 ? 19.753 -0.926 -65.653 1.00 80.94 577 LEU A CA 1
ATOM 4608 C C . LEU A 1 577 ? 19.437 -2.075 -66.627 1.00 80.94 577 LEU A C 1
ATOM 4610 O O . LEU A 1 577 ? 19.892 -2.030 -67.765 1.00 80.94 577 LEU A O 1
ATOM 4614 N N . ASN A 1 578 ? 18.705 -3.111 -66.199 1.00 78.75 578 ASN A N 1
ATOM 4615 C CA . ASN A 1 578 ? 18.581 -4.370 -66.955 1.00 78.75 578 ASN A CA 1
ATOM 4616 C C . ASN A 1 578 ? 17.132 -4.771 -67.295 1.00 78.75 578 ASN A C 1
ATOM 4618 O O . ASN A 1 578 ? 16.919 -5.633 -68.143 1.00 78.75 578 ASN A O 1
ATOM 4622 N N . GLY A 1 579 ? 16.121 -4.180 -66.643 1.00 68.38 579 GLY A N 1
ATOM 4623 C CA . GLY A 1 579 ? 14.700 -4.351 -66.987 1.00 68.38 579 GLY A CA 1
ATOM 4624 C C . GLY A 1 579 ? 14.094 -5.762 -66.835 1.00 68.38 579 GLY A C 1
ATOM 4625 O O . GLY A 1 579 ? 12.908 -5.933 -67.120 1.00 68.38 579 GLY A O 1
ATOM 4626 N N . ASP A 1 580 ? 14.848 -6.774 -66.384 1.00 82.62 580 ASP A N 1
ATOM 4627 C CA . ASP A 1 580 ? 14.369 -8.158 -66.217 1.00 82.62 580 ASP A CA 1
ATOM 4628 C C . ASP A 1 580 ? 13.399 -8.276 -65.030 1.00 82.62 580 ASP A C 1
ATOM 4630 O O . ASP A 1 580 ? 13.788 -8.481 -63.878 1.00 82.62 580 ASP A O 1
ATOM 4634 N N . SER A 1 581 ? 12.101 -8.161 -65.320 1.00 78.94 581 SER A N 1
ATOM 4635 C CA . SER A 1 581 ? 11.038 -8.182 -64.309 1.00 78.94 581 SER A CA 1
ATOM 4636 C C . S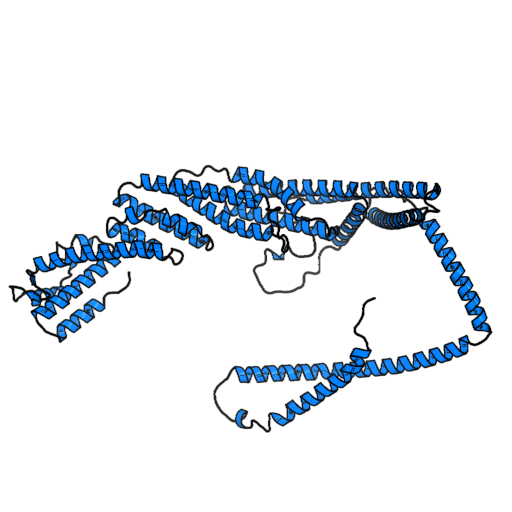ER A 1 581 ? 10.969 -9.477 -63.492 1.00 78.94 581 SER A C 1
ATOM 4638 O O . SER A 1 581 ? 10.501 -9.457 -62.355 1.00 78.94 581 SER A O 1
ATOM 4640 N N . THR A 1 582 ? 11.421 -10.598 -64.059 1.00 81.88 582 THR A N 1
ATOM 4641 C CA . THR A 1 582 ? 11.406 -11.917 -63.412 1.00 81.88 582 THR A CA 1
ATOM 4642 C C . THR A 1 582 ? 12.496 -12.009 -62.354 1.00 81.88 582 THR A C 1
ATOM 4644 O O . THR A 1 582 ? 12.194 -12.303 -61.198 1.00 81.88 582 THR A O 1
ATOM 4647 N N . LYS A 1 583 ? 13.734 -11.645 -62.706 1.00 80.50 583 LYS A N 1
ATOM 4648 C CA . LYS A 1 583 ? 14.849 -11.612 -61.749 1.00 80.50 583 LYS A CA 1
ATOM 4649 C C . LYS A 1 583 ? 14.679 -10.542 -60.684 1.00 80.50 583 LYS A C 1
ATOM 4651 O O . LYS A 1 583 ? 14.947 -10.801 -59.520 1.00 80.50 583 LYS A O 1
ATOM 4656 N N . VAL A 1 584 ? 14.175 -9.363 -61.052 1.00 84.12 584 VAL A N 1
ATOM 4657 C CA . VAL A 1 584 ? 13.869 -8.301 -60.080 1.00 84.12 584 VAL A CA 1
ATOM 4658 C C . VAL A 1 584 ? 12.889 -8.805 -59.020 1.00 84.12 584 VAL A C 1
ATOM 4660 O O . VAL A 1 584 ? 13.076 -8.530 -57.836 1.00 84.12 584 VAL A O 1
ATOM 4663 N N . LYS A 1 585 ? 11.868 -9.575 -59.417 1.00 83.31 585 LYS A N 1
ATOM 4664 C CA . LYS A 1 585 ? 10.908 -10.161 -58.477 1.00 83.31 585 LYS A CA 1
ATOM 4665 C C . LYS A 1 585 ? 11.560 -11.197 -57.556 1.00 83.31 585 LYS A C 1
ATOM 4667 O O . LYS A 1 585 ? 11.372 -11.112 -56.350 1.00 83.31 585 LYS A O 1
ATOM 4672 N N . GLU A 1 586 ? 12.374 -12.104 -58.095 1.00 83.62 586 GLU A N 1
ATOM 4673 C CA . GLU A 1 586 ? 13.117 -13.092 -57.296 1.00 83.62 586 GLU A CA 1
ATOM 4674 C C . GLU A 1 586 ? 14.077 -12.435 -56.292 1.00 83.62 586 GLU A C 1
ATOM 4676 O O . GLU A 1 586 ? 14.121 -12.830 -55.127 1.00 83.62 586 GLU A O 1
ATOM 4681 N N . MET A 1 587 ? 14.810 -11.400 -56.716 1.00 83.56 587 MET A N 1
ATOM 4682 C CA . MET A 1 587 ? 15.689 -10.628 -55.834 1.00 83.56 587 MET A CA 1
ATOM 4683 C C . MET A 1 587 ? 14.892 -9.886 -54.750 1.00 83.56 587 MET A C 1
ATOM 4685 O O . MET A 1 587 ? 15.283 -9.885 -53.587 1.00 83.56 587 MET A O 1
ATOM 4689 N N . THR A 1 588 ? 13.749 -9.291 -55.105 1.00 83.25 588 THR A N 1
ATOM 4690 C CA . THR A 1 588 ? 12.867 -8.597 -54.151 1.00 83.25 588 THR A CA 1
ATOM 4691 C C . THR A 1 588 ? 12.312 -9.565 -53.103 1.00 83.25 588 THR A C 1
ATOM 4693 O O . THR A 1 588 ? 12.325 -9.254 -51.914 1.00 83.25 588 THR A O 1
ATOM 4696 N N . ASP A 1 589 ? 11.863 -10.752 -53.518 1.00 81.94 589 ASP A N 1
ATOM 4697 C CA . ASP A 1 589 ? 11.324 -11.780 -52.620 1.00 81.94 589 ASP A CA 1
ATOM 4698 C C . ASP A 1 589 ? 12.409 -12.329 -51.673 1.00 81.94 589 ASP A C 1
ATOM 4700 O O . ASP A 1 589 ? 12.145 -12.563 -50.494 1.00 81.94 589 ASP A O 1
ATOM 4704 N N . MET A 1 590 ? 13.654 -12.454 -52.148 1.00 80.81 590 MET A N 1
ATOM 4705 C CA . MET A 1 590 ? 14.801 -12.851 -51.325 1.00 80.81 590 MET A CA 1
ATOM 4706 C C . MET A 1 590 ? 15.139 -11.806 -50.254 1.00 80.81 590 MET A C 1
ATOM 4708 O O . MET A 1 590 ? 15.334 -12.154 -49.090 1.00 80.81 590 MET A O 1
ATOM 4712 N N . VAL A 1 591 ? 15.160 -10.523 -50.624 1.00 79.75 591 VAL A N 1
ATOM 4713 C CA . VAL A 1 591 ? 15.475 -9.416 -49.705 1.00 79.75 591 VAL A CA 1
ATOM 4714 C C . VAL A 1 591 ? 14.330 -9.148 -48.715 1.00 79.75 591 VAL A C 1
ATOM 4716 O O . VAL A 1 591 ? 14.557 -8.794 -47.556 1.00 79.75 591 VAL A O 1
ATOM 4719 N N . ASN A 1 592 ? 13.082 -9.370 -49.124 1.00 77.94 592 ASN A N 1
ATOM 4720 C CA . ASN A 1 592 ? 11.929 -9.294 -48.225 1.00 77.94 592 ASN A CA 1
ATOM 4721 C C . ASN A 1 592 ? 11.821 -10.506 -47.285 1.00 77.94 592 ASN A C 1
ATOM 4723 O O . ASN A 1 592 ? 11.117 -10.431 -46.285 1.00 77.94 592 ASN A O 1
ATOM 4727 N N . GLY A 1 593 ? 12.542 -11.599 -47.555 1.00 67.38 593 GLY A N 1
ATOM 4728 C CA . GLY A 1 593 ? 12.678 -12.734 -46.638 1.00 67.38 593 GLY A CA 1
ATOM 4729 C C . GLY A 1 593 ? 13.520 -12.441 -45.386 1.00 67.38 593 GLY A C 1
ATOM 4730 O O . GLY A 1 593 ? 13.539 -13.260 -44.464 1.00 67.38 593 GLY A O 1
ATOM 4731 N N . PHE A 1 594 ? 14.206 -11.291 -45.318 1.00 65.19 594 PHE A N 1
ATOM 4732 C CA . PHE A 1 594 ? 14.930 -10.861 -44.120 1.00 65.19 594 PHE A CA 1
ATOM 4733 C C . PHE A 1 594 ? 13.955 -10.370 -43.023 1.00 65.19 594 PHE A C 1
ATOM 4735 O O . PHE A 1 594 ? 13.037 -9.604 -43.318 1.00 65.19 594 PHE A O 1
ATOM 4742 N N . PRO A 1 595 ? 14.131 -10.781 -41.748 1.00 54.03 595 PRO A N 1
ATOM 4743 C CA . PRO A 1 595 ? 13.183 -10.492 -40.666 1.00 54.03 595 PRO A CA 1
ATOM 4744 C C . PRO A 1 595 ? 12.979 -8.983 -40.427 1.00 54.03 595 PRO A C 1
ATOM 4746 O O . PRO A 1 595 ? 13.943 -8.229 -40.339 1.00 54.03 595 PRO A O 1
ATOM 4749 N N . HIS A 1 596 ? 11.712 -8.569 -40.278 1.00 50.38 596 HIS A N 1
ATOM 4750 C CA . HIS A 1 596 ? 11.250 -7.170 -40.350 1.00 50.38 596 HIS A CA 1
ATOM 4751 C C . HIS A 1 596 ? 11.195 -6.374 -39.029 1.00 50.38 596 HIS A C 1
ATOM 4753 O O . HIS A 1 596 ? 10.759 -5.224 -39.045 1.00 50.38 596 HIS A O 1
ATOM 4759 N N . SER A 1 597 ? 11.557 -6.943 -37.879 1.00 43.12 597 SER A N 1
ATOM 4760 C CA . SER A 1 597 ? 11.310 -6.293 -36.580 1.00 43.12 597 SER A CA 1
ATOM 4761 C C . SER A 1 597 ? 12.585 -5.771 -35.914 1.00 43.12 597 SER A C 1
ATOM 4763 O O . SER A 1 597 ? 13.495 -6.558 -35.643 1.00 43.12 597 SER A O 1
ATOM 4765 N N . LEU A 1 598 ? 12.594 -4.463 -35.622 1.00 45.09 598 LEU A N 1
ATOM 4766 C CA . LEU A 1 598 ? 13.426 -3.825 -34.590 1.00 45.09 598 LEU A CA 1
ATOM 4767 C C . LEU A 1 598 ? 12.923 -4.177 -33.188 1.00 45.09 598 LEU A C 1
ATOM 4769 O O . LEU A 1 598 ? 11.681 -4.228 -33.020 1.00 45.09 598 LEU A O 1
#

pLDDT: mean 70.81, std 15.21, range [22.88, 88.88]

Secondary structure (DSSP, 8-state):
---PPPHHHHHHHHHHHHHHHHHHHHHHSSHHHHH-GGGSS------HHHHHHHHHHHHHHHHHHHHHHHHHHHHHHHHHHHHHHHHHHHHHHHHHHHHTSHHHHHHHHHHHHHHHHHHHHHHHHHHHHHHS-------S--HHHHHHHHHHHHHHHHHHHHHHHHHTSTTTTT-HHHHHHHHHHHHHHHHHHHHHHHHHHHHHHHHHHS---TT---SSS-SS-SGGGS------------S-TTHHHHHHHHHHHHHHHHTSHHHHHHHHHHHHHHHHHHHHHHHHHHHHHHTT-HHHHHHHHHHHHHHHHHHHHHHHHHHT-TTS-HHHHHHHHHHHHHHHHHHHH-PPPPSSHHHHHHHHHHHHHHHHHHHHHHHHH--TT---GGG--HHHHHHHHHHHHHHHHHHHHHHHHHHHS-SHHHHHHHHHHHHHHHHHHHHHH-S-SHHHHHHHH--GGGT--SHHHHHHHHTGGGSTTS-HHHHHHHHHHHHHHHHHHHHHHHHHHHHHTTEEEETTEEEES-TTHHHHHHHHHHTS-GGG-GGGHHHHTS-HHHHHHHHHHHHHHHHHHHHHHH--HHHHHHHHHHHHTS----

Foldseek 3Di:
DDPDPDVVVVVVCLVVVVVVLVVVCVVPPPPPVPPCVPVPDDDDDDPVVVVVVVVVVVVVVVVSVVCVVVSVVVVVVVVVVVVVVVVVVVVVVVVVVVCPPPVNVVVVVVVVVVVVVVVVVVVVVVVVCLLDQDQDDDDLDDLVRLVVLLVSLVSLVVSLVVLVVQCVPVVCVPPPSSVVSNVVSVVSLVVSLVSLLVVVVVVLVVVVPPDDDLDDDDLQQDPDDPVVVPDPDDDDDDDDPDDDPPSVSVNVSNLSSLQSNVVPVVSNVVSLVVVLVVLLVVLQVSLVVQCVVCPLPLLSNLVSVLVSLLVLLSNLVSSCVSSVVPPDDSLVSSLSSLVSVVVVVVVSLPDDQDLDLVSLLVLLLSLLSLVLSLVVVCVSNDDPPPPDPPRPRPNSVVSVVSSVVSLVVSLVSLVVLVVVQPALVSNLLSLLVSLLSSVVSCVVRVPDPVNAVVLVSNPLVRSLPALQSLVSNLVSQPDPPRDVVSNVVSVVSNVVRLVVLLVQLLVVVCVVLQWDADPNAIDHPDLCSLVVLVCCLPPNPPVVDPSCPVLVPHDPVSSLVSSLVSLLVSLSNSCRNPVPPVVSVVSNVSSVPRDDDD

Radius of gyration: 44.63 Å; Cα contacts (8 Å, |Δi|>4): 364; chains: 1; bounding box: 108×55×123 Å

Sequence (598 aa):
MCAGPSIDALRSKAPEISKILQQGESLLDPTLEVHFPELYSNVILPDVRVLRLKTNLDRINRVLRLSKPSVAAMEDVLCKLEALKARISESREKLQRVAISTQIAHLRQLEEEIKGCEKKLNSVNRLVDRLDPKITSIDTGDDTQLESLLESAEKMVESKQFCDSLNSIQSLDTSDLVKEVSERIETSLDRICELSLLWLQKETYRLYNTEDSIIQPFIICNNSSVESLFEMDATRNSDSVSSGTEQGGVHASAVRILSVLRTRQKYFGIFMDNIKDLLTHLSQRRFNNLLIYAGKDMYDIFMNLQLILTMIKSSVTALYKNAKLESEDPVILINAISQQLLGTLESKLDQQIPETFEGALELFRNIQICHFYRDKLESVLKEEDASSEKSRNPILAFLDETCNDWRKNFHVLVENIQKEMGGPETGAPVMSLFLHKLIDIQLEFTESRDLHSILEKINALTLCTTLSTTYQIFKPLQSSIVPQQFKNAIKERLDAQIQEEYTIASEAILNELNITKNNQEYTCSDESVSNRISSIIYSESLESFEVLHNVSLLPDPVKRLILQKLYLLLVDVYKNLNGDSTKVKEMTDMVNGFPHSL

Organism: NCBI:txid1537102

Nearest PDB structures (foldseek):
  7t6d-assembly1_B  TM=1.768E-01  e=7.802E-01  Escherichia coli
  7use-assembly1_B  TM=1.786E-01  e=9.225E-01  Homo sapiens
  7sqc-assembly1_R0  TM=1.104E-01  e=9.225E-01  Chlamydomonas reinhardtii

Mean predicted aligned error: 19.44 Å

Solvent-accessible surface area (backbone atoms only — not comparable to full-atom values): 34577 Å² total; per-residue (Å²): 136,83,84,65,85,52,69,65,59,52,66,63,43,50,63,53,52,53,49,50,55,55,50,50,51,66,62,59,70,63,55,58,72,74,74,45,66,69,83,76,56,90,78,97,72,87,56,68,65,59,55,50,49,51,56,50,51,53,50,49,53,51,52,54,63,64,45,50,63,57,52,54,52,50,53,53,51,49,52,53,49,50,54,48,50,52,51,49,51,52,50,50,53,50,50,47,59,54,50,68,38,74,69,43,49,54,52,48,52,52,48,50,52,49,51,50,49,49,52,51,50,51,51,48,49,53,47,53,56,45,62,58,67,82,77,76,89,77,78,99,80,51,77,74,55,52,56,56,49,50,56,49,48,56,53,47,52,55,27,46,56,48,49,56,57,47,44,71,37,85,90,44,63,81,40,65,66,60,51,53,39,46,52,52,48,49,56,51,51,51,51,50,43,50,54,48,49,52,50,50,50,53,53,53,50,52,63,70,66,60,76,94,59,101,81,66,86,77,73,88,52,77,75,87,75,69,77,71,80,77,62,93,68,91,86,79,75,98,78,83,91,82,85,68,88,66,60,62,54,57,42,53,52,51,42,50,45,42,53,56,26,59,78,39,62,71,59,34,48,54,48,52,52,52,49,50,54,48,53,35,54,51,48,48,53,51,49,54,55,52,44,67,75,35,66,84,47,62,64,48,49,49,52,50,49,45,52,50,51,49,52,47,48,54,47,46,51,34,48,38,60,59,54,63,47,87,86,61,68,59,63,60,58,50,37,58,40,40,51,67,45,38,63,60,50,52,70,67,67,71,60,87,70,55,98,42,76,67,29,41,52,51,50,51,48,50,43,48,47,50,54,60,46,50,56,54,44,46,62,65,71,54,62,102,78,73,90,56,89,87,67,71,46,55,54,61,55,50,48,57,51,50,45,51,51,50,51,53,50,41,52,53,44,52,54,50,52,60,71,67,33,68,56,49,85,63,23,20,63,54,48,26,54,48,52,35,53,53,49,53,53,46,64,76,58,74,76,72,74,58,63,59,64,49,53,72,68,49,66,61,71,78,29,42,77,45,66,59,34,30,49,52,46,49,61,58,52,69,48,88,86,49,58,65,70,61,48,47,58,54,46,54,53,42,54,52,44,50,50,51,54,40,50,56,48,47,52,50,53,32,55,76,63,54,46,46,79,55,96,92,43,60,47,62,91,54,86,62,47,57,58,50,52,49,40,40,76,77,74,40,62,75,79,74,40,77,84,37,52,72,54,70,74,39,55,67,62,60,33,50,53,43,50,45,53,49,51,52,51,48,46,53,46,40,42,64,69,68,62,52,66,67,59,43,48,55,54,50,55,57,58,65,68,53,85,88,74,124